Protein AF-A0A2P8WID3-F1 (afdb_monomer)

pLDDT: mean 80.71, std 9.78, range [32.44, 93.06]

Foldseek 3Di:
DPPPVVPQCPLLVLLLVLLVLLLVLLVLVLVLLVVLLVLLVVLLVLLVCLVVLLVLLVVLLVLLVLLLVLLVLCLLPVVCVVLSVVLSVVSVVQNVQSVLLNVLSVVSNVVSVVLSVLSVVLSVLSVVVSVLSVLLSVLSVLLSVLSVLLVVLLVPDDPPDPVSVVLSVLSSVLSVVCSVLSVVLSVLSVVLSVLSVVLSVLSVVSVVLSVVSVVLSVLSVVQVVLSVLQSVLSVLVSVQQQDKDKDFPDFPADWDQDPVRDTDGDGHTDIDIDGLNCLSPPDPPPDVVVNVVSVVVSCVSCVVSVVSHDSPRDSDRRDGSVSSVVSSVSNNVSSVVSSVSSVVSSVSSPVSSVSSSVSSVVSSVSSVVSSVVSVVVVVVVD

Structure (mmCIF, N/CA/C/O backbone):
data_AF-A0A2P8WID3-F1
#
_entry.id   AF-A0A2P8WID3-F1
#
loop_
_atom_site.group_PDB
_atom_site.id
_atom_site.type_symbol
_atom_site.label_atom_id
_atom_site.label_alt_id
_atom_site.label_comp_id
_atom_site.label_asym_id
_atom_site.label_entity_id
_atom_site.label_seq_id
_atom_site.pdbx_PDB_ins_code
_atom_site.Cartn_x
_atom_site.Cartn_y
_atom_site.Cartn_z
_atom_site.occupancy
_atom_site.B_iso_or_equiv
_atom_site.auth_seq_id
_atom_site.auth_comp_id
_atom_site.auth_asym_id
_atom_site.auth_atom_id
_atom_site.pdbx_PDB_model_num
ATOM 1 N N . MET A 1 1 ? -52.839 8.462 47.453 1.00 38.59 1 MET A N 1
ATOM 2 C CA . MET A 1 1 ? -51.473 7.906 47.374 1.00 38.59 1 MET A CA 1
ATOM 3 C C . MET A 1 1 ? -51.344 7.212 46.027 1.00 38.59 1 MET A C 1
ATOM 5 O O . MET A 1 1 ? -51.764 6.079 45.917 1.00 38.59 1 MET A O 1
ATOM 9 N N . VAL A 1 2 ? -50.909 7.925 44.986 1.00 33.69 2 VAL A N 1
ATOM 10 C CA . VAL A 1 2 ? -50.713 7.370 43.621 1.00 33.69 2 VAL A CA 1
ATOM 11 C C . VAL A 1 2 ? -49.339 7.799 43.062 1.00 33.69 2 VAL A C 1
ATOM 13 O O . VAL A 1 2 ? -48.952 7.452 41.960 1.00 33.69 2 VAL A O 1
ATOM 16 N N . PHE A 1 3 ? -48.552 8.544 43.849 1.00 32.44 3 PHE A N 1
ATOM 17 C CA . PHE A 1 3 ? -47.286 9.152 43.419 1.00 32.44 3 PHE A CA 1
ATOM 18 C C . PHE A 1 3 ? -46.033 8.333 43.777 1.00 32.44 3 PHE A C 1
ATOM 20 O O . PHE A 1 3 ? -44.927 8.764 43.469 1.00 32.44 3 PHE A O 1
ATOM 27 N N . THR A 1 4 ? -46.174 7.177 44.432 1.00 43.00 4 THR A N 1
ATOM 28 C CA . THR A 1 4 ? -45.036 6.354 44.884 1.00 43.00 4 THR A CA 1
ATOM 29 C C . THR A 1 4 ? -44.696 5.187 43.956 1.00 43.00 4 THR A C 1
ATOM 31 O O . THR A 1 4 ? -43.557 4.741 43.981 1.00 43.00 4 THR A O 1
ATOM 34 N N . GLU A 1 5 ? -45.613 4.730 43.097 1.00 41.94 5 GLU A N 1
ATOM 35 C CA . GLU A 1 5 ? -45.332 3.625 42.158 1.00 41.94 5 GLU A CA 1
ATOM 36 C C . GLU A 1 5 ? -44.470 4.062 40.965 1.00 41.94 5 GLU A C 1
ATOM 38 O O . GLU A 1 5 ? -43.623 3.302 40.512 1.00 41.94 5 GLU A O 1
ATOM 43 N N . ALA A 1 6 ? -44.572 5.320 40.522 1.00 41.88 6 ALA A N 1
ATOM 44 C CA . ALA A 1 6 ? -43.770 5.839 39.406 1.00 41.88 6 ALA A CA 1
ATOM 45 C C . ALA A 1 6 ? -42.265 5.995 39.721 1.00 41.88 6 ALA A C 1
ATOM 47 O O . ALA A 1 6 ? -41.480 6.275 38.820 1.00 41.88 6 ALA A O 1
ATOM 48 N N . LYS A 1 7 ? -41.855 5.826 40.988 1.00 53.06 7 LYS A N 1
ATOM 49 C CA . LYS A 1 7 ? -40.456 5.921 41.436 1.00 53.06 7 LYS A CA 1
ATOM 50 C C . LYS A 1 7 ? -39.749 4.570 41.570 1.00 53.06 7 LYS A C 1
ATOM 52 O O . LYS A 1 7 ? -38.570 4.553 41.914 1.00 53.06 7 LYS A O 1
ATOM 57 N N . SER A 1 8 ? -40.435 3.446 41.339 1.00 68.69 8 SER A N 1
ATOM 58 C CA . SER A 1 8 ? -39.771 2.144 41.396 1.00 68.69 8 SER A CA 1
ATOM 59 C C . SER A 1 8 ? -38.923 1.951 40.133 1.00 68.69 8 SER A C 1
ATOM 61 O O . SER A 1 8 ? -39.386 2.189 39.014 1.00 68.69 8 SER A O 1
ATOM 63 N N . MET A 1 9 ? -37.671 1.540 40.328 1.00 83.25 9 MET A N 1
ATOM 64 C CA . MET A 1 9 ? -36.714 1.177 39.276 1.00 83.25 9 MET A CA 1
ATOM 65 C C . MET A 1 9 ? -36.146 2.324 38.404 1.00 83.25 9 MET A C 1
ATOM 67 O O . MET A 1 9 ? -35.865 2.139 37.221 1.00 83.25 9 MET A O 1
ATOM 71 N N . GLU A 1 10 ? -35.987 3.536 38.954 1.00 89.75 10 GLU A N 1
ATOM 72 C CA . GLU A 1 10 ? -35.424 4.686 38.218 1.00 89.75 10 GLU A CA 1
ATOM 73 C C . GLU A 1 10 ? -33.976 4.451 37.751 1.00 89.75 10 GLU A C 1
ATOM 75 O O . GLU A 1 10 ? -33.660 4.722 36.591 1.00 89.75 10 GLU A O 1
ATOM 80 N N . LYS A 1 11 ? -33.094 3.921 38.611 1.00 91.94 11 LYS A N 1
ATOM 81 C CA . LYS A 1 11 ? -31.686 3.696 38.241 1.00 91.94 11 LYS A CA 1
ATOM 82 C C . LYS A 1 11 ? -31.534 2.536 37.270 1.00 91.94 11 LYS A C 1
ATOM 84 O O . LYS A 1 11 ? -30.612 2.558 36.461 1.00 91.94 11 LYS A O 1
ATOM 89 N N . THR A 1 12 ? -32.421 1.553 37.367 1.00 90.69 12 THR A N 1
ATOM 90 C CA . THR A 1 12 ? -32.493 0.400 36.467 1.00 90.69 12 THR A CA 1
ATOM 91 C C . THR A 1 12 ? -32.846 0.848 35.051 1.00 90.69 12 THR A C 1
ATOM 93 O O . THR A 1 12 ? -32.111 0.537 34.120 1.00 90.69 12 THR A O 1
ATOM 96 N N . ARG A 1 13 ? -33.884 1.684 34.885 1.00 90.31 13 ARG A N 1
ATOM 97 C CA . ARG A 1 13 ? -34.218 2.275 33.574 1.00 90.31 13 ARG A CA 1
ATOM 98 C C . ARG A 1 13 ? -33.080 3.136 33.027 1.00 90.31 13 ARG A C 1
ATOM 100 O O . ARG A 1 13 ? -32.691 2.972 31.881 1.00 90.31 13 ARG A O 1
ATOM 107 N N . ALA A 1 14 ? -32.492 3.990 33.868 1.00 91.00 14 ALA A N 1
ATOM 108 C CA . ALA A 1 14 ? -31.350 4.811 33.465 1.00 91.00 14 ALA A CA 1
ATOM 109 C C . ALA A 1 14 ? -30.131 3.974 33.031 1.00 91.00 14 ALA A C 1
ATOM 111 O O . ALA A 1 14 ? -29.372 4.406 32.161 1.00 91.00 14 ALA A O 1
ATOM 112 N N . LEU A 1 15 ? -29.940 2.792 33.630 1.00 92.12 15 LEU A N 1
ATOM 113 C CA . LEU A 1 15 ? -28.898 1.853 33.231 1.00 92.12 15 LEU A CA 1
ATOM 114 C C . LEU A 1 15 ? -29.208 1.226 31.869 1.00 92.12 15 LEU A C 1
ATOM 116 O O . LEU A 1 15 ? -28.317 1.212 31.028 1.00 92.12 15 LEU A O 1
ATOM 120 N N . MET A 1 16 ? -30.441 0.762 31.635 1.00 90.06 16 MET A N 1
ATOM 121 C CA . MET A 1 16 ? -30.856 0.224 30.330 1.00 90.06 16 MET A CA 1
ATOM 122 C C . MET A 1 16 ? -30.618 1.240 29.211 1.00 90.06 16 MET A C 1
ATOM 124 O O . MET A 1 16 ? -29.898 0.932 28.266 1.00 90.06 16 MET A O 1
ATOM 128 N N . ASP A 1 17 ? -31.099 2.477 29.384 1.00 90.88 17 ASP A N 1
ATOM 129 C CA . ASP A 1 17 ? -30.897 3.561 28.413 1.00 90.88 17 ASP A CA 1
ATOM 130 C C . ASP A 1 17 ? -29.398 3.820 28.149 1.00 90.88 17 ASP A C 1
ATOM 132 O O . ASP A 1 17 ? -28.981 4.087 27.022 1.00 90.88 17 ASP A O 1
ATOM 136 N N . SER A 1 18 ? -28.564 3.742 29.196 1.00 91.25 18 SER A N 1
ATOM 137 C CA . SER A 1 18 ? -27.113 3.944 29.071 1.00 91.25 18 SER A CA 1
ATOM 138 C C . SER A 1 18 ? -26.431 2.793 28.328 1.00 91.25 18 SER A C 1
ATOM 140 O O . SER A 1 18 ? -25.460 3.028 27.611 1.00 91.25 18 SER A O 1
ATOM 142 N N . ILE A 1 19 ? -26.911 1.557 28.495 1.00 90.56 19 ILE A N 1
ATOM 143 C CA . ILE A 1 19 ? -26.358 0.384 27.811 1.00 90.56 19 ILE A CA 1
ATOM 144 C C . ILE A 1 19 ? -26.765 0.379 26.343 1.00 90.56 19 ILE A C 1
ATOM 146 O O . ILE A 1 19 ? -25.899 0.150 25.510 1.00 90.56 19 ILE A O 1
ATOM 150 N N . GLU A 1 20 ? -28.016 0.707 26.017 1.00 89.69 20 GLU A N 1
ATOM 151 C CA . GLU A 1 20 ? -28.458 0.855 24.622 1.00 89.69 20 GLU A CA 1
ATOM 152 C C . GLU A 1 20 ? -27.635 1.924 23.882 1.00 89.69 20 GLU A C 1
ATOM 154 O O . GLU A 1 20 ? -27.235 1.742 22.730 1.00 89.69 20 GLU A O 1
ATOM 159 N N . LEU A 1 21 ? -27.321 3.041 24.554 1.00 90.50 21 LEU A N 1
ATOM 160 C CA . LEU A 1 21 ? -26.455 4.074 23.985 1.00 90.50 21 LEU A CA 1
ATOM 161 C C . LEU A 1 21 ? -25.024 3.559 23.750 1.00 90.50 21 LEU A C 1
ATOM 163 O O . LEU A 1 21 ? -24.469 3.774 22.670 1.00 90.50 21 LEU A O 1
ATOM 167 N N . ALA A 1 22 ? -24.449 2.860 24.733 1.00 89.25 22 ALA A N 1
ATOM 168 C CA . ALA A 1 22 ? -23.119 2.266 24.619 1.00 89.25 22 ALA A CA 1
ATOM 169 C C . ALA A 1 22 ? -23.069 1.167 23.541 1.00 89.25 22 ALA A C 1
ATOM 171 O O . ALA A 1 22 ? -22.088 1.070 22.808 1.00 89.25 22 ALA A O 1
ATOM 172 N N . GLU A 1 23 ? -24.116 0.360 23.384 1.00 90.25 23 GLU A N 1
ATOM 173 C CA . GLU A 1 23 ? -24.236 -0.650 22.326 1.00 90.25 23 GLU A CA 1
ATOM 174 C C . GLU A 1 23 ? -24.222 0.006 20.941 1.00 90.25 23 GLU A C 1
ATOM 176 O O . GLU A 1 23 ? -23.417 -0.362 20.085 1.00 90.25 23 GLU A O 1
ATOM 181 N N . ASN A 1 24 ? -25.020 1.061 20.746 1.00 90.00 24 ASN A N 1
ATOM 182 C CA . ASN A 1 24 ? -25.029 1.827 19.501 1.00 90.00 24 ASN A CA 1
ATOM 183 C C . ASN A 1 24 ? -23.651 2.436 19.181 1.00 90.00 24 ASN A C 1
ATOM 185 O O . ASN A 1 24 ? -23.203 2.393 18.034 1.00 90.00 24 ASN A O 1
ATOM 189 N N . HIS A 1 25 ? -22.944 2.983 20.176 1.00 91.00 25 HIS A N 1
ATOM 190 C CA . HIS A 1 25 ? -21.573 3.445 19.961 1.00 91.00 25 HIS A CA 1
ATOM 191 C C . HIS A 1 25 ? -20.609 2.289 19.670 1.00 91.00 25 HIS A C 1
ATOM 193 O O . HIS A 1 25 ? -19.732 2.449 18.828 1.00 91.00 25 HIS A O 1
ATOM 199 N N . THR A 1 26 ? -20.779 1.124 20.299 1.00 89.31 26 THR A N 1
ATOM 200 C CA . THR A 1 26 ? -19.961 -0.072 20.036 1.00 89.31 26 THR A CA 1
ATOM 201 C C . THR A 1 26 ? -20.096 -0.523 18.584 1.00 89.31 26 THR A C 1
ATOM 203 O O . THR A 1 26 ? -19.080 -0.682 17.914 1.00 89.31 26 THR A O 1
ATOM 206 N N . ALA A 1 27 ? -21.327 -0.631 18.075 1.00 88.19 27 ALA A N 1
ATOM 207 C CA . ALA A 1 27 ? -21.597 -0.991 16.682 1.00 88.19 27 ALA A CA 1
ATOM 208 C C . ALA A 1 27 ? -21.009 0.035 15.694 1.00 88.19 27 ALA A C 1
ATOM 210 O O . ALA A 1 27 ? -20.372 -0.324 14.710 1.00 88.19 27 ALA A O 1
ATOM 211 N N . GLN A 1 28 ? -21.131 1.336 15.986 1.00 90.81 28 GLN A N 1
ATOM 212 C CA . GLN A 1 28 ? -20.501 2.375 15.159 1.00 90.81 28 GLN A CA 1
ATOM 213 C C . GLN A 1 28 ? -18.969 2.303 15.172 1.00 90.81 28 GLN A C 1
ATOM 215 O O . GLN A 1 28 ? -18.325 2.684 14.192 1.00 90.81 28 GLN A O 1
ATOM 220 N N . ILE A 1 29 ? -18.371 1.886 16.292 1.00 89.69 29 ILE A N 1
ATOM 221 C CA . ILE A 1 29 ? -16.925 1.682 16.381 1.00 89.69 29 ILE A CA 1
ATOM 222 C C . ILE A 1 29 ? -16.523 0.472 15.542 1.00 89.69 29 ILE A C 1
ATOM 224 O O . ILE A 1 29 ? -15.553 0.587 14.802 1.00 89.69 29 ILE A O 1
ATOM 228 N N . GLU A 1 30 ? -17.256 -0.638 15.626 1.00 88.38 30 GLU A N 1
ATOM 229 C CA . GLU A 1 30 ? -17.034 -1.849 14.821 1.00 88.38 30 GLU A CA 1
ATOM 230 C C . GLU A 1 30 ? -17.019 -1.519 13.321 1.00 88.38 30 GLU A C 1
ATOM 232 O O . GLU A 1 30 ? -15.992 -1.712 12.670 1.00 88.38 30 GLU A O 1
ATOM 237 N N . ASP A 1 31 ? -18.070 -0.861 12.813 1.00 88.88 31 ASP A N 1
ATOM 238 C CA . ASP A 1 31 ? -18.166 -0.427 11.409 1.00 88.88 31 ASP A CA 1
ATOM 239 C C . ASP A 1 31 ? -16.946 0.403 10.959 1.00 88.88 31 ASP A C 1
ATOM 241 O O . ASP A 1 31 ? -16.447 0.293 9.833 1.00 88.88 31 ASP A O 1
ATOM 245 N N . ARG A 1 32 ? -16.458 1.289 11.835 1.00 88.38 32 ARG A N 1
ATOM 246 C CA . ARG A 1 32 ? -15.311 2.164 11.545 1.00 88.38 32 ARG A CA 1
ATOM 247 C C . ARG A 1 32 ? -13.978 1.442 11.642 1.00 88.38 32 ARG A C 1
ATOM 249 O O . ARG A 1 32 ? -13.068 1.748 10.875 1.00 88.38 32 ARG A O 1
ATOM 256 N N . VAL A 1 33 ? -13.843 0.506 12.572 1.00 87.38 33 VAL A N 1
ATOM 257 C CA . VAL A 1 33 ? -12.653 -0.332 12.709 1.00 87.38 33 VAL A CA 1
ATOM 258 C C . VAL A 1 33 ? -12.516 -1.234 11.481 1.00 87.38 33 VAL A C 1
ATOM 260 O O . VAL A 1 33 ? -11.433 -1.261 10.899 1.00 87.38 33 VAL A O 1
ATOM 263 N N . GLU A 1 34 ? -13.605 -1.848 11.006 1.00 87.25 34 GLU A N 1
ATOM 264 C CA . GLU A 1 34 ? -13.627 -2.618 9.752 1.00 87.25 34 GLU A CA 1
ATOM 265 C C . GLU A 1 34 ? -13.279 -1.732 8.541 1.00 87.25 34 GLU A C 1
ATOM 267 O O . GLU A 1 34 ? -12.493 -2.111 7.667 1.00 87.25 34 GLU A O 1
ATOM 272 N N . TYR A 1 35 ? -13.811 -0.505 8.501 1.00 88.38 35 TYR A N 1
ATOM 273 C CA . TYR A 1 35 ? -13.452 0.468 7.471 1.00 88.38 35 TYR A CA 1
ATOM 274 C C . TYR A 1 35 ? -11.947 0.773 7.465 1.00 88.38 35 TYR A C 1
ATOM 276 O O . TYR A 1 35 ? -11.320 0.741 6.405 1.00 88.38 35 TYR A O 1
ATOM 284 N N . VAL A 1 36 ? -11.363 1.061 8.633 1.00 85.38 36 VAL A N 1
ATOM 285 C CA . VAL A 1 36 ? -9.927 1.339 8.772 1.00 85.38 36 VAL A CA 1
ATOM 286 C C . VAL A 1 36 ? -9.088 0.133 8.362 1.00 85.38 36 VAL A C 1
ATOM 288 O O . VAL A 1 36 ? -8.094 0.325 7.665 1.00 85.38 36 VAL A O 1
ATOM 291 N N . ASP A 1 37 ? -9.485 -1.083 8.742 1.00 86.56 37 ASP A N 1
ATOM 292 C CA . ASP A 1 37 ? -8.788 -2.313 8.353 1.00 86.56 37 ASP A CA 1
ATOM 293 C C . ASP A 1 37 ? -8.678 -2.433 6.829 1.00 86.56 37 ASP A C 1
ATOM 295 O O . ASP A 1 37 ? -7.582 -2.534 6.273 1.00 86.56 37 ASP A O 1
ATOM 299 N N . ARG A 1 38 ? -9.806 -2.277 6.125 1.00 88.81 38 ARG A N 1
ATOM 300 C CA . ARG A 1 38 ? -9.838 -2.323 4.658 1.00 88.81 38 ARG A CA 1
ATOM 301 C C . ARG A 1 38 ? -8.941 -1.261 4.017 1.00 88.81 38 ARG A C 1
ATOM 303 O O . ARG A 1 38 ? -8.220 -1.561 3.066 1.00 88.81 38 ARG A O 1
ATOM 310 N N . GLU A 1 39 ? -8.974 -0.027 4.515 1.00 86.12 39 GLU A N 1
ATOM 311 C CA . GLU A 1 39 ? -8.154 1.066 3.971 1.00 86.12 39 GLU A CA 1
ATOM 312 C C . GLU A 1 39 ? -6.655 0.842 4.232 1.00 86.12 39 GLU A C 1
ATOM 314 O O . GLU A 1 39 ? -5.817 1.161 3.385 1.00 86.12 39 GLU A O 1
ATOM 319 N N . LEU A 1 40 ? -6.295 0.256 5.378 1.00 84.88 40 LEU A N 1
ATOM 320 C CA . LEU A 1 40 ? -4.922 -0.151 5.677 1.00 84.88 40 LEU A CA 1
ATOM 321 C C . LEU A 1 40 ? -4.448 -1.253 4.722 1.00 84.88 40 LEU A C 1
ATOM 323 O O . LEU A 1 40 ? -3.345 -1.152 4.171 1.00 84.88 40 LEU A O 1
ATOM 327 N N . GLU A 1 41 ? -5.290 -2.253 4.450 1.00 87.50 41 GLU A N 1
ATOM 328 C CA . GLU A 1 41 ? -4.973 -3.307 3.487 1.00 87.50 41 GLU A CA 1
ATOM 329 C C . GLU A 1 41 ? -4.766 -2.765 2.066 1.00 87.50 41 GLU A C 1
ATOM 331 O O . GLU A 1 41 ? -3.890 -3.245 1.332 1.00 87.50 41 GLU A O 1
ATOM 336 N N . GLU A 1 42 ? -5.590 -1.802 1.648 1.00 87.12 42 GLU A N 1
ATOM 337 C CA . GLU A 1 42 ? -5.476 -1.121 0.356 1.00 87.12 42 GLU A CA 1
ATOM 338 C C . GLU A 1 42 ? -4.186 -0.299 0.287 1.00 87.12 42 GLU A C 1
ATOM 340 O O . GLU A 1 42 ? -3.363 -0.535 -0.603 1.00 87.12 42 GLU A O 1
ATOM 345 N N . ALA A 1 43 ? -3.910 0.535 1.295 1.00 83.88 43 ALA A N 1
ATOM 346 C CA . ALA A 1 43 ? -2.665 1.294 1.391 1.00 83.88 43 ALA A CA 1
ATOM 347 C C . ALA A 1 43 ? -1.428 0.377 1.354 1.00 83.88 43 ALA A C 1
ATOM 349 O O . ALA A 1 43 ? -0.443 0.670 0.671 1.00 83.88 43 ALA A O 1
ATOM 350 N N . ARG A 1 44 ? -1.467 -0.778 2.032 1.00 86.81 44 ARG A N 1
ATOM 351 C CA . ARG A 1 44 ? -0.395 -1.788 2.006 1.00 86.81 44 ARG A CA 1
ATOM 352 C C . ARG A 1 44 ? -0.189 -2.373 0.606 1.00 86.81 44 ARG A C 1
ATOM 354 O O . ARG A 1 44 ? 0.961 -2.553 0.185 1.00 86.81 44 ARG A O 1
ATOM 361 N N . ARG A 1 45 ? -1.275 -2.679 -0.113 1.00 86.56 45 ARG A N 1
ATOM 362 C CA . ARG A 1 45 ? -1.234 -3.162 -1.505 1.00 86.56 45 ARG A CA 1
ATOM 363 C C . ARG A 1 45 ? -0.661 -2.105 -2.442 1.00 86.56 45 ARG A C 1
ATOM 365 O O . ARG A 1 45 ? 0.189 -2.426 -3.273 1.00 86.56 45 ARG A O 1
ATOM 372 N N . ASP A 1 46 ? -1.051 -0.852 -2.273 1.00 84.31 46 ASP A N 1
ATOM 373 C CA . ASP A 1 46 ? -0.580 0.247 -3.109 1.00 84.31 46 ASP A CA 1
ATOM 374 C C . ASP A 1 46 ? 0.878 0.610 -2.841 1.00 84.31 46 ASP A C 1
ATOM 376 O O . ASP A 1 46 ? 1.657 0.780 -3.782 1.00 84.31 46 ASP A O 1
ATOM 380 N N . LEU A 1 47 ? 1.310 0.574 -1.580 1.00 84.31 47 LEU A N 1
ATOM 381 C CA . LEU A 1 47 ? 2.723 0.678 -1.214 1.00 84.31 47 LEU A CA 1
ATOM 382 C C . LEU A 1 47 ? 3.571 -0.441 -1.829 1.00 84.31 47 LEU A C 1
ATOM 384 O O . LEU A 1 47 ? 4.758 -0.237 -2.065 1.00 84.31 47 LEU A O 1
ATOM 388 N N . ALA A 1 48 ? 3.006 -1.618 -2.118 1.00 87.06 48 ALA A N 1
ATOM 389 C CA . ALA A 1 48 ? 3.749 -2.689 -2.779 1.00 87.06 48 ALA A CA 1
ATOM 390 C C . ALA A 1 48 ? 4.057 -2.385 -4.257 1.00 87.06 48 ALA A C 1
ATOM 392 O O . ALA A 1 48 ? 5.023 -2.930 -4.795 1.00 87.06 48 ALA A O 1
ATOM 393 N N . LYS A 1 49 ? 3.292 -1.494 -4.904 1.00 83.94 49 LYS A N 1
ATOM 394 C CA . LYS A 1 49 ? 3.537 -1.072 -6.293 1.00 83.94 49 LYS A CA 1
ATOM 395 C C . LYS A 1 49 ? 4.785 -0.198 -6.428 1.00 83.94 49 LYS A C 1
ATOM 397 O O . LYS A 1 49 ? 5.353 -0.136 -7.515 1.00 83.94 49 LYS A O 1
ATOM 402 N N . THR A 1 50 ? 5.283 0.421 -5.352 1.00 84.38 50 THR A N 1
ATOM 403 C CA . THR A 1 50 ? 6.537 1.202 -5.400 1.00 84.38 50 THR A CA 1
ATOM 404 C C . THR A 1 50 ? 7.737 0.341 -5.802 1.00 84.38 50 THR A C 1
ATOM 406 O O . THR A 1 50 ? 8.617 0.810 -6.528 1.00 84.38 50 THR A O 1
ATOM 409 N N . LYS A 1 51 ? 7.716 -0.954 -5.459 1.00 87.25 51 LYS A N 1
ATOM 410 C CA . LYS A 1 51 ? 8.656 -1.953 -5.977 1.00 87.25 51 LYS A CA 1
ATOM 411 C C . LYS A 1 51 ? 8.605 -2.073 -7.501 1.00 87.25 51 LYS A C 1
ATOM 413 O O . LYS A 1 51 ? 9.654 -2.086 -8.138 1.00 87.25 51 LYS A O 1
ATOM 418 N N . GLU A 1 52 ? 7.408 -2.165 -8.078 1.00 86.38 52 GLU A N 1
ATOM 419 C CA . GLU A 1 52 ? 7.226 -2.287 -9.528 1.00 86.38 52 GLU A CA 1
ATOM 420 C C . GLU A 1 52 ? 7.739 -1.031 -10.247 1.00 86.38 52 GLU A C 1
ATOM 422 O O . GLU A 1 52 ? 8.460 -1.140 -11.238 1.00 86.38 52 GLU A O 1
ATOM 427 N N . VAL A 1 53 ? 7.459 0.156 -9.696 1.00 84.31 53 VAL A N 1
ATOM 428 C CA . VAL A 1 53 ? 7.969 1.435 -10.218 1.00 84.31 53 VAL A CA 1
ATOM 429 C C . VAL A 1 53 ? 9.491 1.477 -10.209 1.00 84.31 53 VAL A C 1
ATOM 431 O O . VAL A 1 53 ? 10.107 1.816 -11.222 1.00 84.31 53 VAL A O 1
ATOM 434 N N . TYR A 1 54 ? 10.104 1.094 -9.088 1.00 87.12 54 TYR A N 1
ATOM 435 C CA . TYR A 1 54 ? 11.555 0.980 -8.976 1.00 87.12 54 TYR A CA 1
ATOM 436 C C . TYR A 1 54 ? 12.129 0.025 -10.033 1.00 87.12 54 TYR A C 1
ATOM 438 O O . TYR A 1 54 ? 13.033 0.405 -10.777 1.00 87.12 54 TYR A O 1
ATOM 446 N N . GLU A 1 55 ? 11.587 -1.190 -10.145 1.00 88.62 55 GLU A N 1
ATOM 447 C CA . GLU A 1 55 ? 12.055 -2.186 -11.112 1.00 88.62 55 GLU A CA 1
ATOM 448 C C . GLU A 1 55 ? 11.878 -1.700 -12.559 1.00 88.62 55 GLU A C 1
ATOM 450 O O . GLU A 1 55 ? 12.734 -1.938 -13.413 1.00 88.62 55 GLU A O 1
ATOM 455 N N . ASN A 1 56 ? 10.796 -0.984 -12.863 1.00 86.62 56 ASN A N 1
ATOM 456 C CA . ASN A 1 56 ? 10.562 -0.419 -14.189 1.00 86.62 56 ASN A CA 1
ATOM 457 C C . ASN A 1 56 ? 11.551 0.702 -14.533 1.00 86.62 56 ASN A C 1
ATOM 459 O O . ASN A 1 56 ? 12.037 0.743 -15.667 1.00 86.62 56 ASN A O 1
ATOM 463 N N . LEU A 1 57 ? 11.878 1.570 -13.574 1.00 86.31 57 LEU A N 1
ATOM 464 C CA . LEU A 1 57 ? 12.872 2.635 -13.733 1.00 86.31 57 LEU A CA 1
ATOM 465 C C . LEU A 1 57 ? 14.293 2.082 -13.893 1.00 86.31 57 LEU A C 1
ATOM 467 O O . LEU A 1 57 ? 15.018 2.511 -14.791 1.00 86.31 57 LEU A O 1
ATOM 471 N N . ASP A 1 58 ? 14.665 1.075 -13.104 1.00 88.94 58 ASP A N 1
ATOM 472 C CA . ASP A 1 58 ? 15.968 0.401 -13.192 1.00 88.94 58 ASP A CA 1
ATOM 473 C C . ASP A 1 58 ? 16.150 -0.300 -14.553 1.00 88.94 58 ASP A C 1
ATOM 475 O O . ASP A 1 58 ? 17.163 -0.136 -15.246 1.00 88.94 58 ASP A O 1
ATOM 479 N N . ASN A 1 59 ? 15.099 -0.987 -15.015 1.00 87.06 59 ASN A N 1
ATOM 480 C CA . ASN A 1 59 ? 15.056 -1.573 -16.352 1.00 87.06 59 ASN A CA 1
ATOM 481 C C . ASN A 1 59 ? 15.159 -0.509 -17.457 1.00 87.06 59 ASN A C 1
ATOM 483 O O . ASN A 1 59 ? 15.817 -0.738 -18.475 1.00 87.06 59 ASN A O 1
ATOM 487 N N . LEU A 1 60 ? 14.511 0.648 -17.285 1.00 85.75 60 LEU A N 1
ATOM 488 C CA . LEU A 1 60 ? 14.579 1.750 -18.242 1.00 85.75 60 LEU A CA 1
ATOM 489 C C . LEU A 1 60 ? 15.982 2.372 -18.296 1.00 85.75 60 LEU A C 1
ATOM 491 O O . LEU A 1 60 ? 16.504 2.577 -19.393 1.00 85.75 60 LEU A O 1
ATOM 495 N N . SER A 1 61 ? 16.612 2.622 -17.146 1.00 87.31 61 SER A N 1
ATOM 496 C CA . SER A 1 61 ? 18.001 3.097 -17.062 1.00 87.31 61 SER A CA 1
ATOM 497 C C . SER A 1 61 ? 18.949 2.149 -17.806 1.00 87.31 61 SER A C 1
ATOM 499 O O . SER A 1 61 ? 19.686 2.568 -18.705 1.00 87.31 61 SER A O 1
ATOM 501 N N . THR A 1 62 ? 18.827 0.843 -17.545 1.00 88.62 62 THR A N 1
ATOM 502 C CA . THR A 1 62 ? 19.603 -0.200 -18.231 1.00 88.62 62 THR A CA 1
ATOM 503 C C . THR A 1 62 ? 19.367 -0.180 -19.747 1.00 88.62 62 THR A C 1
ATOM 505 O O . THR A 1 62 ? 20.310 -0.251 -20.539 1.00 88.62 62 THR A O 1
ATOM 508 N N . ALA A 1 63 ? 18.112 -0.044 -20.185 1.00 85.38 63 ALA A N 1
ATOM 509 C CA . ALA A 1 63 ? 17.764 0.024 -21.601 1.00 85.38 63 ALA A CA 1
ATOM 510 C C . ALA A 1 63 ? 18.374 1.257 -22.295 1.00 85.38 63 ALA A C 1
ATOM 512 O O . ALA A 1 63 ? 18.895 1.141 -23.408 1.00 85.38 63 ALA A O 1
ATOM 513 N N . LEU A 1 64 ? 18.359 2.422 -21.640 1.00 86.31 64 LEU A N 1
ATOM 514 C CA . LEU A 1 64 ? 18.978 3.652 -22.143 1.00 86.31 64 LEU A CA 1
ATOM 515 C C . LEU A 1 64 ? 20.501 3.517 -22.252 1.00 86.31 64 LEU A C 1
ATOM 517 O O . LEU A 1 64 ? 21.086 3.933 -23.255 1.00 86.31 64 LEU A O 1
ATOM 521 N N . GLU A 1 65 ? 21.151 2.884 -21.274 1.00 89.69 65 GLU A N 1
ATOM 522 C CA . GLU A 1 65 ? 22.587 2.598 -21.326 1.00 89.69 65 GLU A CA 1
ATOM 523 C C . GLU A 1 65 ? 22.950 1.682 -22.502 1.00 89.69 65 GLU A C 1
ATOM 525 O O . GLU A 1 65 ? 23.859 1.992 -23.286 1.00 89.69 65 GLU A O 1
ATOM 530 N N . ILE A 1 66 ? 22.204 0.586 -22.671 1.00 87.50 66 ILE A N 1
ATOM 531 C CA . ILE A 1 66 ? 22.376 -0.327 -23.803 1.00 87.50 66 ILE A CA 1
ATOM 532 C C . ILE A 1 66 ? 22.181 0.438 -25.115 1.00 87.50 66 ILE A C 1
ATOM 534 O O . ILE A 1 66 ? 23.042 0.373 -25.996 1.00 87.50 66 ILE A O 1
ATOM 538 N 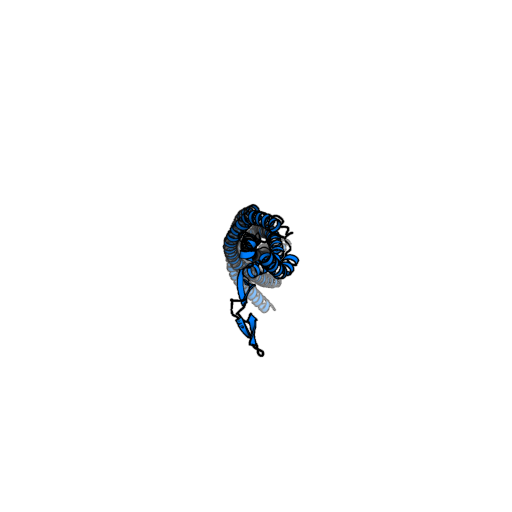N . ALA A 1 67 ? 21.096 1.206 -25.246 1.00 85.19 67 ALA A N 1
ATOM 539 C CA . ALA A 1 67 ? 20.800 1.979 -26.446 1.00 85.19 67 ALA A CA 1
ATOM 540 C C . ALA A 1 67 ? 21.914 2.983 -26.782 1.00 85.19 67 ALA A C 1
ATOM 542 O O . ALA A 1 67 ? 22.366 3.017 -27.927 1.00 85.19 67 ALA A O 1
ATOM 543 N N . SER A 1 68 ? 22.418 3.743 -25.803 1.00 87.62 68 SER A N 1
ATOM 544 C CA . SER A 1 68 ? 23.523 4.694 -26.004 1.00 87.62 68 SER A CA 1
ATOM 545 C C . SER A 1 68 ? 24.803 3.994 -26.488 1.00 87.62 68 SER A C 1
ATOM 547 O O . SER A 1 68 ? 25.439 4.435 -27.454 1.00 87.62 68 SER A O 1
ATOM 549 N N . SER A 1 69 ? 25.144 2.846 -25.890 1.00 87.75 69 SER A N 1
ATOM 550 C CA . SER A 1 69 ? 26.298 2.021 -26.283 1.00 87.75 69 SER A CA 1
ATOM 551 C C . SER A 1 69 ? 26.163 1.445 -27.700 1.00 87.75 69 SER A C 1
ATOM 553 O O . SER A 1 69 ? 27.114 1.441 -28.495 1.00 87.75 69 SER A O 1
ATOM 555 N N . LEU A 1 70 ? 24.966 0.974 -28.059 1.00 85.25 70 LEU A N 1
ATOM 556 C CA . LEU A 1 70 ? 24.687 0.470 -29.399 1.00 85.25 70 LEU A CA 1
ATOM 557 C C . LEU A 1 70 ? 24.708 1.596 -30.440 1.00 85.25 70 LEU A C 1
ATOM 559 O O . LEU A 1 70 ? 25.324 1.425 -31.492 1.00 85.25 70 LEU A O 1
ATOM 563 N N . LEU A 1 71 ? 24.119 2.757 -30.135 1.00 83.00 71 LEU A N 1
ATOM 564 C CA . LEU A 1 71 ? 24.133 3.928 -31.012 1.00 83.00 71 LEU A CA 1
ATOM 565 C C . LEU A 1 71 ? 25.559 4.387 -31.310 1.00 83.00 71 LEU A C 1
ATOM 567 O O . LEU A 1 71 ? 25.890 4.606 -32.474 1.00 83.00 71 LEU A O 1
ATOM 571 N N . ALA A 1 72 ? 26.433 4.421 -30.298 1.00 85.75 72 ALA A N 1
ATOM 572 C CA . ALA A 1 72 ? 27.853 4.724 -30.473 1.00 85.75 72 ALA A CA 1
ATOM 573 C C . ALA A 1 72 ? 28.541 3.779 -31.475 1.00 85.75 72 ALA A C 1
ATOM 575 O O . ALA A 1 72 ? 29.403 4.212 -32.237 1.00 85.75 72 ALA A O 1
ATOM 576 N N . SER A 1 73 ? 28.132 2.507 -31.512 1.00 80.56 73 SER A N 1
ATOM 577 C CA . SER A 1 73 ? 28.691 1.504 -32.425 1.00 80.56 73 SER A CA 1
ATOM 578 C C . SER A 1 73 ? 28.218 1.679 -33.871 1.00 80.56 73 SER A C 1
ATOM 580 O O . SER A 1 73 ? 28.937 1.293 -34.790 1.00 80.56 73 SER A O 1
ATOM 582 N N . VAL A 1 74 ? 27.018 2.228 -34.087 1.00 79.56 74 VAL A N 1
ATOM 583 C CA . VAL A 1 74 ? 26.406 2.361 -35.422 1.00 79.56 74 VAL A CA 1
ATOM 584 C C . VAL A 1 74 ? 26.589 3.745 -36.048 1.00 79.56 74 VAL A C 1
ATOM 586 O O . VAL A 1 74 ? 26.273 3.912 -37.224 1.00 79.56 74 VAL A O 1
ATOM 589 N N . THR A 1 75 ? 27.164 4.714 -35.324 1.00 82.06 75 THR A N 1
ATOM 590 C CA . THR A 1 75 ? 27.526 6.041 -35.869 1.00 82.06 75 THR A CA 1
ATOM 591 C C . THR A 1 75 ? 28.461 5.961 -37.078 1.00 82.06 75 THR A C 1
ATOM 593 O O . THR A 1 75 ? 28.453 6.847 -37.928 1.00 82.06 75 THR A O 1
ATOM 596 N N . VAL A 1 76 ? 29.222 4.870 -37.192 1.00 78.31 76 VAL A N 1
ATOM 597 C CA . VAL A 1 76 ? 30.124 4.588 -38.317 1.00 78.31 76 VAL A CA 1
ATOM 598 C C . VAL A 1 76 ? 29.393 4.315 -39.636 1.00 78.31 76 VAL A C 1
ATOM 600 O O . VAL A 1 76 ? 30.031 4.293 -40.682 1.00 78.31 76 VAL A O 1
ATOM 603 N N . VAL A 1 77 ? 28.077 4.070 -39.611 1.00 78.88 77 VAL A N 1
ATOM 604 C CA . VAL A 1 77 ? 27.274 3.791 -40.810 1.00 78.88 77 VAL A CA 1
ATOM 605 C C . VAL A 1 77 ? 26.854 5.119 -41.458 1.00 78.88 77 VAL A C 1
ATOM 607 O O . VAL A 1 77 ? 26.007 5.813 -40.895 1.00 78.88 77 VAL A O 1
ATOM 610 N N . PRO A 1 78 ? 27.355 5.482 -42.656 1.00 77.25 78 PRO A N 1
ATOM 611 C CA . PRO A 1 78 ? 27.172 6.828 -43.212 1.00 77.25 78 PRO A CA 1
ATOM 612 C C . PRO A 1 78 ? 25.710 7.255 -43.395 1.00 77.25 78 PRO A C 1
ATOM 614 O O . PRO A 1 78 ? 25.374 8.414 -43.181 1.00 77.25 78 PRO A O 1
ATOM 617 N N . SER A 1 79 ? 24.826 6.319 -43.753 1.00 76.44 79 SER A N 1
ATOM 618 C CA . SER A 1 79 ? 23.407 6.594 -44.017 1.00 76.44 79 SER A CA 1
ATOM 619 C C . SER A 1 79 ? 22.591 6.953 -42.774 1.00 76.44 79 SER A C 1
ATOM 621 O O . SER A 1 79 ? 21.528 7.550 -42.912 1.00 76.44 79 SER A O 1
ATOM 623 N N . ILE A 1 80 ? 23.068 6.601 -41.576 1.00 72.12 80 ILE A N 1
ATOM 624 C CA . ILE A 1 80 ? 22.366 6.864 -40.311 1.00 72.12 80 ILE A CA 1
ATOM 625 C C . ILE A 1 80 ? 23.243 7.533 -39.254 1.00 72.12 80 ILE A C 1
ATOM 627 O O . ILE A 1 80 ? 22.732 7.886 -38.198 1.00 72.12 80 ILE A O 1
ATOM 631 N N . GLY A 1 81 ? 24.538 7.735 -39.507 1.00 76.81 81 GLY A N 1
ATOM 632 C CA . GLY A 1 81 ? 25.497 8.152 -38.485 1.00 76.81 81 GLY A CA 1
ATOM 633 C C . GLY A 1 81 ? 25.137 9.469 -37.799 1.00 76.81 81 GLY A C 1
ATOM 634 O O . GLY A 1 81 ? 25.238 9.575 -36.576 1.00 76.81 81 GLY A O 1
ATOM 635 N N . VAL A 1 82 ? 24.633 10.444 -38.566 1.00 76.06 82 VAL A N 1
ATOM 636 C CA . VAL A 1 82 ? 24.169 11.739 -38.036 1.00 76.06 82 VAL A CA 1
ATOM 637 C C . VAL A 1 82 ? 22.934 11.559 -37.151 1.00 76.06 82 VAL A C 1
ATOM 639 O O . VAL A 1 82 ? 22.925 12.029 -36.016 1.00 76.06 82 VAL A O 1
ATOM 642 N N . ALA A 1 83 ? 21.921 10.833 -37.633 1.00 73.06 83 ALA A N 1
ATOM 643 C CA . ALA A 1 83 ? 20.692 10.579 -36.881 1.00 73.06 83 ALA A CA 1
ATOM 644 C C . ALA A 1 83 ? 20.956 9.743 -35.614 1.00 73.06 83 ALA A C 1
ATOM 646 O O . ALA A 1 83 ? 20.429 10.052 -34.550 1.00 73.06 83 ALA A O 1
ATOM 647 N N . ALA A 1 84 ? 21.830 8.737 -35.699 1.00 77.62 84 ALA A N 1
ATOM 648 C CA . ALA A 1 84 ? 22.248 7.921 -34.564 1.00 77.62 84 ALA A CA 1
ATOM 649 C C . ALA A 1 84 ? 23.015 8.742 -33.515 1.00 77.62 84 ALA A C 1
ATOM 651 O O . ALA A 1 84 ? 22.799 8.559 -32.320 1.00 77.62 84 ALA A O 1
ATOM 652 N N . SER A 1 85 ? 23.871 9.674 -33.946 1.00 78.88 85 SER A N 1
ATOM 653 C CA . SER A 1 85 ? 24.587 10.578 -33.035 1.00 78.88 85 SER A CA 1
ATOM 654 C C . SER A 1 85 ? 23.637 11.559 -32.343 1.00 78.88 85 SER A C 1
ATOM 656 O O . SER A 1 85 ? 23.764 11.787 -31.141 1.00 78.88 85 SER A O 1
ATOM 658 N N . ALA A 1 86 ? 22.664 12.109 -33.079 1.00 76.50 86 ALA A N 1
ATOM 659 C CA . ALA A 1 86 ? 21.639 12.986 -32.518 1.00 76.50 86 ALA A CA 1
ATOM 660 C C . ALA A 1 86 ? 20.782 12.248 -31.479 1.00 76.50 86 ALA A C 1
ATOM 662 O O . ALA A 1 86 ? 20.643 12.727 -30.357 1.00 76.50 86 ALA A O 1
ATOM 663 N N . LEU A 1 87 ? 20.298 11.046 -31.809 1.00 77.94 87 LEU A N 1
ATOM 664 C CA . LEU A 1 87 ? 19.513 10.239 -30.878 1.00 77.94 87 LEU A CA 1
ATOM 665 C C . LEU A 1 87 ? 20.329 9.802 -29.659 1.00 77.94 87 LEU A C 1
ATOM 667 O O . LEU A 1 87 ? 19.811 9.837 -28.548 1.00 77.94 87 LEU A O 1
ATOM 671 N N . LYS A 1 88 ? 21.611 9.449 -29.833 1.00 85.44 88 LYS A N 1
ATOM 672 C CA . LYS A 1 88 ? 22.498 9.130 -28.705 1.00 85.44 88 LYS A CA 1
ATOM 673 C C . LYS A 1 88 ? 22.557 10.297 -27.725 1.00 85.44 88 LYS A C 1
ATOM 675 O O . LYS A 1 88 ? 22.417 10.081 -26.529 1.00 85.44 88 LYS A O 1
ATOM 680 N N . LYS A 1 89 ? 22.725 11.524 -28.230 1.00 81.69 89 LYS A N 1
ATOM 681 C CA . LYS A 1 89 ? 22.732 12.728 -27.392 1.00 81.69 89 LYS A CA 1
ATOM 682 C C . LYS A 1 89 ? 21.409 12.891 -26.641 1.00 81.69 89 LYS A C 1
ATOM 684 O O . LYS A 1 89 ? 21.444 13.198 -25.457 1.00 81.69 89 LYS A O 1
ATOM 689 N N . THR A 1 90 ? 20.269 12.663 -27.294 1.00 80.06 90 THR A N 1
ATOM 690 C CA . THR A 1 90 ? 18.956 12.689 -26.629 1.00 80.06 90 THR A CA 1
ATOM 691 C C . THR A 1 90 ? 18.869 11.635 -25.522 1.00 80.06 90 THR A C 1
ATOM 693 O O . THR A 1 90 ? 18.525 11.976 -24.398 1.00 80.06 90 THR A O 1
ATOM 696 N N . ILE A 1 91 ? 19.265 10.387 -25.795 1.00 82.50 91 ILE A N 1
ATOM 697 C CA . ILE A 1 91 ? 19.283 9.297 -24.805 1.00 82.50 91 ILE A CA 1
ATOM 698 C C . ILE A 1 91 ? 20.201 9.622 -23.623 1.00 82.50 91 ILE A C 1
ATOM 700 O O . ILE A 1 91 ? 19.807 9.424 -22.477 1.00 82.50 91 ILE A O 1
ATOM 704 N N . ASP A 1 92 ? 21.399 10.152 -23.879 1.00 83.75 92 ASP A N 1
ATOM 705 C CA . ASP A 1 92 ? 22.338 10.547 -22.824 1.00 83.75 92 ASP A CA 1
ATOM 706 C C . ASP A 1 92 ? 21.758 11.673 -21.947 1.00 83.75 92 ASP A C 1
ATOM 708 O O . ASP A 1 92 ? 21.941 11.658 -20.730 1.00 83.75 92 ASP A O 1
ATOM 712 N N . LEU A 1 93 ? 21.026 12.624 -22.542 1.00 81.94 93 LEU A N 1
ATOM 713 C CA . LEU A 1 93 ? 20.336 13.691 -21.808 1.00 81.94 93 LEU A CA 1
ATOM 714 C C . LEU A 1 93 ? 19.153 13.165 -20.980 1.00 81.94 93 LEU A C 1
ATOM 716 O O . LEU A 1 93 ? 18.905 13.683 -19.894 1.00 81.94 93 LEU A O 1
ATOM 720 N N . THR A 1 94 ? 18.451 12.131 -21.450 1.00 78.12 94 THR A N 1
ATOM 721 C CA . THR A 1 94 ? 17.353 11.477 -20.715 1.00 78.12 94 THR A CA 1
ATOM 722 C C . THR A 1 94 ? 17.855 10.532 -19.619 1.00 78.12 94 THR A C 1
ATOM 724 O O . THR A 1 94 ? 17.156 10.307 -18.635 1.00 78.12 94 THR A O 1
ATOM 727 N N . ARG A 1 95 ? 19.075 9.999 -19.734 1.00 83.06 95 ARG A N 1
ATOM 728 C CA . ARG A 1 95 ? 19.637 9.050 -18.763 1.00 83.06 95 ARG A CA 1
ATOM 729 C C . ARG A 1 95 ? 19.785 9.655 -17.365 1.00 83.06 95 ARG A C 1
ATOM 731 O O . ARG A 1 95 ? 19.356 9.043 -16.399 1.00 83.06 95 ARG A O 1
ATOM 738 N N . TYR A 1 96 ? 20.319 10.872 -17.255 1.00 80.62 96 TYR A N 1
ATOM 739 C CA . TYR A 1 96 ? 20.506 11.529 -15.955 1.00 80.62 96 TYR A CA 1
ATOM 740 C C . TYR A 1 96 ? 19.211 11.679 -15.126 1.00 80.62 96 TYR A C 1
ATOM 742 O O . TYR A 1 96 ? 19.214 11.281 -13.959 1.00 80.62 96 TYR A O 1
ATOM 750 N N . PRO A 1 97 ? 18.099 12.226 -15.663 1.00 75.50 97 PRO A N 1
ATOM 751 C CA . PRO A 1 97 ? 16.852 12.303 -14.906 1.00 75.50 97 PRO A CA 1
ATOM 752 C C . PRO A 1 97 ? 16.248 10.924 -14.600 1.00 75.50 97 PRO A C 1
ATOM 754 O O . PRO A 1 97 ? 15.660 10.768 -13.534 1.00 75.50 97 PRO A O 1
ATOM 757 N N . VAL A 1 98 ? 16.431 9.922 -15.472 1.00 81.19 98 VAL A N 1
ATOM 758 C CA . VAL A 1 98 ? 15.995 8.537 -15.207 1.00 81.19 98 VAL A CA 1
ATOM 759 C C . VAL A 1 98 ? 16.775 7.936 -14.046 1.00 81.19 98 VAL A C 1
ATOM 761 O O . VAL A 1 98 ? 16.156 7.416 -13.132 1.00 81.19 98 VAL A O 1
ATOM 764 N N . ASP A 1 99 ? 18.104 8.050 -14.039 1.00 82.38 99 ASP A N 1
ATOM 765 C CA . ASP A 1 99 ? 18.951 7.516 -12.967 1.00 82.38 99 ASP A CA 1
ATOM 766 C C . ASP A 1 99 ? 18.573 8.140 -11.613 1.00 82.38 99 ASP A C 1
ATOM 768 O O . ASP A 1 99 ? 18.379 7.430 -10.627 1.00 82.38 99 ASP A O 1
ATOM 772 N N . LYS A 1 100 ? 18.346 9.462 -11.584 1.00 78.50 100 LYS A N 1
ATOM 773 C CA . LYS A 1 100 ? 17.823 10.151 -10.395 1.00 78.50 100 LYS A CA 1
ATOM 774 C C . LYS A 1 100 ? 16.457 9.626 -9.953 1.00 78.50 100 LYS A C 1
ATOM 776 O O . LYS A 1 100 ? 16.233 9.449 -8.758 1.00 78.50 100 LYS A O 1
ATOM 781 N N . ALA A 1 101 ? 15.536 9.406 -10.891 1.00 77.56 101 ALA A N 1
ATOM 782 C CA . ALA A 1 101 ? 14.219 8.861 -10.580 1.00 77.56 101 ALA A CA 1
ATOM 783 C C . ALA A 1 101 ? 14.321 7.418 -10.059 1.00 77.56 101 ALA A C 1
ATOM 785 O O . ALA A 1 101 ? 13.634 7.076 -9.101 1.00 77.56 101 ALA A O 1
ATOM 786 N N . THR A 1 102 ? 15.213 6.596 -10.622 1.00 83.56 102 THR A N 1
ATOM 787 C CA . THR A 1 102 ? 15.505 5.235 -10.150 1.00 83.56 102 THR A CA 1
ATOM 788 C C . THR A 1 102 ? 15.996 5.241 -8.708 1.00 83.56 102 THR A C 1
ATOM 790 O O . THR A 1 102 ? 15.494 4.468 -7.893 1.00 83.56 102 THR A O 1
ATOM 793 N N . ASP A 1 103 ? 16.939 6.121 -8.363 1.00 81.31 103 ASP A N 1
ATOM 794 C CA . ASP A 1 103 ? 17.447 6.233 -6.992 1.00 81.31 103 ASP A CA 1
ATOM 795 C C . ASP A 1 103 ? 16.356 6.702 -6.017 1.00 81.31 103 ASP A C 1
ATOM 797 O O . ASP A 1 103 ? 16.207 6.126 -4.935 1.00 81.31 103 ASP A O 1
ATOM 801 N N . ALA A 1 104 ? 15.539 7.682 -6.416 1.00 77.38 104 ALA A N 1
ATOM 802 C CA . ALA A 1 104 ? 14.400 8.139 -5.622 1.00 77.38 104 ALA A CA 1
ATOM 803 C C . ALA A 1 104 ? 13.357 7.024 -5.414 1.00 77.38 104 ALA A C 1
ATOM 805 O O . ALA A 1 104 ? 12.896 6.814 -4.293 1.00 77.38 104 ALA A O 1
ATOM 806 N N . ALA A 1 105 ? 13.032 6.255 -6.458 1.00 82.00 105 ALA A N 1
ATOM 807 C CA . ALA A 1 105 ? 12.110 5.122 -6.382 1.00 82.00 105 ALA A CA 1
ATOM 808 C C . ALA A 1 105 ? 12.667 3.967 -5.533 1.00 82.00 105 ALA A C 1
ATOM 810 O O . ALA A 1 105 ? 11.931 3.371 -4.749 1.00 82.00 105 ALA A O 1
ATOM 811 N N . ARG A 1 106 ? 13.974 3.679 -5.625 1.00 84.00 106 ARG A N 1
ATOM 812 C CA . ARG A 1 106 ? 14.649 2.680 -4.778 1.00 84.00 106 ARG A CA 1
ATOM 813 C C . ARG A 1 106 ? 14.526 3.045 -3.301 1.00 84.00 106 ARG A C 1
ATOM 815 O O . ARG A 1 106 ? 14.241 2.186 -2.467 1.00 84.00 106 ARG A O 1
ATOM 822 N N . PHE A 1 107 ? 14.743 4.318 -2.981 1.00 78.06 107 PHE A N 1
ATOM 823 C CA . PHE A 1 107 ? 14.607 4.814 -1.617 1.00 78.06 107 PHE A CA 1
ATOM 824 C C . PHE A 1 107 ? 13.147 4.786 -1.146 1.00 78.06 107 PHE A C 1
ATOM 826 O O . PHE A 1 107 ? 12.864 4.340 -0.034 1.00 78.06 107 PHE A O 1
ATOM 833 N N . LEU A 1 108 ? 12.211 5.179 -2.012 1.00 79.12 108 LEU A N 1
ATOM 834 C CA . LEU A 1 108 ? 10.780 5.123 -1.732 1.00 79.12 108 LEU A CA 1
ATOM 835 C C . LEU A 1 108 ? 10.286 3.695 -1.459 1.00 79.12 108 LEU A C 1
ATOM 837 O O . LEU A 1 108 ? 9.500 3.504 -0.536 1.00 79.12 108 LEU A O 1
ATOM 841 N N . GLU A 1 109 ? 10.773 2.686 -2.189 1.00 85.81 109 GLU A N 1
ATOM 842 C CA . GLU A 1 109 ? 10.479 1.272 -1.904 1.00 85.81 109 GLU A CA 1
ATOM 843 C C . GLU A 1 109 ? 11.054 0.835 -0.547 1.00 85.81 109 GLU A C 1
ATOM 845 O O . GLU A 1 109 ? 10.415 0.075 0.179 1.00 85.81 109 GLU A O 1
ATOM 850 N N . SER A 1 110 ? 12.231 1.332 -0.148 1.00 83.25 110 SER A N 1
ATOM 851 C CA . SER A 1 110 ? 12.775 1.057 1.192 1.00 83.25 110 SER A CA 1
ATOM 852 C C . SER A 1 110 ? 11.843 1.565 2.294 1.00 83.25 110 SER A C 1
ATOM 854 O O . SER A 1 110 ? 11.537 0.825 3.228 1.00 83.25 110 SER A O 1
ATOM 856 N N . ILE A 1 111 ? 11.353 2.797 2.161 1.00 75.88 111 ILE A N 1
ATOM 857 C CA . ILE A 1 111 ? 10.396 3.385 3.106 1.00 75.88 111 ILE A CA 1
ATOM 858 C C . ILE A 1 111 ? 9.050 2.657 3.042 1.00 75.88 111 ILE A C 1
ATOM 860 O O . ILE A 1 111 ? 8.481 2.309 4.072 1.00 75.88 111 ILE A O 1
ATOM 864 N N . SER A 1 112 ? 8.575 2.332 1.841 1.00 82.88 112 SER A N 1
ATOM 865 C CA . SER A 1 112 ? 7.320 1.603 1.637 1.00 82.88 112 SER A CA 1
ATOM 866 C C . SER A 1 112 ? 7.355 0.205 2.260 1.00 82.88 112 SER A C 1
ATOM 868 O O . SER A 1 112 ? 6.333 -0.283 2.733 1.00 82.88 112 SER A O 1
ATOM 870 N N . LYS A 1 113 ? 8.513 -0.472 2.297 1.00 85.06 113 LYS A N 1
ATOM 871 C CA . LYS A 1 113 ? 8.685 -1.732 3.048 1.00 85.06 113 LYS A CA 1
ATOM 872 C C . LYS A 1 113 ? 8.498 -1.536 4.547 1.00 85.06 113 LYS A C 1
ATOM 874 O O . LYS A 1 113 ? 7.778 -2.315 5.165 1.00 85.06 113 LYS A O 1
ATOM 879 N N . GLU A 1 114 ? 9.131 -0.514 5.118 1.00 80.94 114 GLU A N 1
ATOM 880 C CA . GLU A 1 114 ? 8.981 -0.195 6.540 1.00 80.94 114 GLU A CA 1
ATOM 881 C C . GLU A 1 114 ? 7.527 0.162 6.871 1.00 80.94 114 GLU A C 1
ATOM 883 O O . GLU A 1 114 ? 6.965 -0.339 7.842 1.00 80.94 114 GLU A O 1
ATOM 888 N N . MET A 1 115 ? 6.884 0.957 6.017 1.00 76.00 115 MET A N 1
ATOM 889 C CA . MET A 1 115 ? 5.479 1.334 6.162 1.00 76.00 115 MET A CA 1
ATOM 890 C C . MET A 1 115 ? 4.549 0.128 6.108 1.00 76.00 115 MET A C 1
ATOM 892 O O . MET A 1 115 ? 3.708 -0.011 6.987 1.00 76.00 115 MET A O 1
ATOM 896 N N . ARG A 1 116 ? 4.724 -0.782 5.140 1.00 86.50 116 ARG A N 1
ATOM 897 C CA . ARG A 1 116 ? 3.941 -2.027 5.072 1.00 86.50 116 ARG A CA 1
ATOM 898 C C . ARG A 1 116 ? 4.075 -2.853 6.353 1.00 86.50 116 ARG A C 1
ATOM 900 O O . ARG A 1 116 ? 3.083 -3.399 6.820 1.00 86.50 116 ARG A O 1
ATOM 907 N N . ALA A 1 117 ? 5.272 -2.914 6.941 1.00 83.62 117 ALA A N 1
ATOM 908 C CA . ALA A 1 117 ? 5.488 -3.606 8.210 1.00 83.62 117 ALA A CA 1
ATOM 909 C C . ALA A 1 117 ? 4.773 -2.916 9.385 1.00 83.62 117 ALA A C 1
ATOM 911 O O . ALA A 1 117 ? 4.194 -3.596 10.228 1.00 83.62 117 ALA A O 1
ATOM 912 N N . LYS A 1 118 ? 4.781 -1.578 9.441 1.00 77.88 118 LYS A N 1
ATOM 913 C CA . LYS A 1 118 ? 4.050 -0.821 10.470 1.00 77.88 118 LYS A CA 1
ATOM 914 C C . LYS A 1 118 ? 2.532 -0.934 10.304 1.00 77.88 118 LYS A C 1
ATOM 916 O O . LYS A 1 118 ? 1.843 -1.100 11.301 1.00 77.88 118 LYS A O 1
ATOM 921 N N . ILE A 1 119 ? 2.024 -0.892 9.070 1.00 81.62 119 ILE A N 1
ATOM 922 C CA . ILE A 1 119 ? 0.605 -1.129 8.766 1.00 81.62 119 ILE A CA 1
ATOM 923 C C . ILE A 1 119 ? 0.193 -2.515 9.261 1.00 81.62 119 ILE A C 1
ATOM 925 O O . ILE A 1 119 ? -0.779 -2.617 9.992 1.00 81.62 119 ILE A O 1
ATOM 929 N N . TYR A 1 120 ? 0.987 -3.552 8.983 1.00 83.38 120 TYR A N 1
ATOM 930 C CA . TYR A 1 120 ? 0.713 -4.907 9.470 1.00 83.38 120 TYR A CA 1
ATOM 931 C C . TYR A 1 120 ? 0.617 -4.991 11.004 1.00 83.38 120 TYR A C 1
ATOM 933 O O . TYR A 1 120 ? -0.269 -5.640 11.548 1.00 83.38 120 TYR A O 1
ATOM 941 N N . GLN A 1 121 ? 1.485 -4.278 11.731 1.00 79.94 121 GLN A N 1
ATOM 942 C CA . GLN A 1 121 ? 1.388 -4.192 13.196 1.00 79.94 121 GLN A CA 1
ATOM 943 C C . GLN A 1 121 ? 0.113 -3.486 13.675 1.00 79.94 121 GLN A C 1
ATOM 945 O O . GLN A 1 121 ? -0.317 -3.711 14.806 1.00 79.94 121 GLN A O 1
ATOM 950 N N . VAL A 1 122 ? -0.450 -2.590 12.864 1.00 76.75 122 VAL A N 1
ATOM 951 C CA . VAL A 1 122 ? -1.728 -1.941 13.154 1.00 76.75 122 VAL A CA 1
ATOM 952 C C . VAL A 1 122 ? -2.891 -2.867 12.827 1.00 76.75 122 VAL A C 1
ATOM 954 O O . VAL A 1 122 ? -3.747 -3.006 13.692 1.00 76.75 122 VAL A O 1
ATOM 957 N N . GLU A 1 123 ? -2.888 -3.536 11.670 1.00 82.56 123 GLU A N 1
ATOM 958 C CA . GLU A 1 123 ? -3.873 -4.564 11.281 1.00 82.56 123 GLU A CA 1
ATOM 959 C C . GLU A 1 123 ? -4.032 -5.608 12.412 1.00 82.56 123 GLU A C 1
ATOM 961 O O . GLU A 1 123 ? -5.133 -5.841 12.900 1.00 82.56 123 GLU A O 1
ATOM 966 N N . GLU A 1 124 ? -2.929 -6.121 12.979 1.00 82.00 124 GLU A N 1
ATOM 967 C CA . GLU A 1 124 ? -2.985 -7.051 14.127 1.00 82.00 124 GLU A CA 1
ATOM 968 C C . GLU A 1 124 ? -3.653 -6.463 15.386 1.00 82.00 124 GLU A C 1
ATOM 970 O O . GLU A 1 124 ? -4.167 -7.197 16.236 1.00 82.00 124 GLU A O 1
ATOM 975 N N . LYS A 1 125 ? -3.581 -5.143 15.585 1.00 79.44 125 LYS A N 1
ATOM 976 C CA . LYS A 1 125 ? -4.239 -4.479 16.717 1.00 79.44 125 LYS A CA 1
ATOM 977 C C . LYS A 1 125 ? -5.697 -4.145 16.407 1.00 79.44 125 LYS A C 1
ATOM 979 O O . LYS A 1 125 ? -6.504 -4.220 17.328 1.00 79.44 125 LYS A O 1
ATOM 984 N N . VAL A 1 126 ? -6.013 -3.801 15.156 1.00 81.69 126 VAL A N 1
ATOM 985 C CA . VAL A 1 126 ? -7.385 -3.655 14.648 1.00 81.69 126 VAL A CA 1
ATOM 986 C C . VAL A 1 126 ? -8.143 -4.952 14.899 1.00 81.69 126 VAL A C 1
ATOM 988 O O . VAL A 1 126 ? -9.143 -4.922 15.604 1.00 81.69 126 VAL A O 1
ATOM 991 N N . GLU A 1 127 ? -7.605 -6.088 14.451 1.00 81.81 127 GLU A N 1
ATOM 992 C CA . GLU A 1 127 ? -8.232 -7.405 14.616 1.00 81.81 127 GLU A CA 1
ATOM 993 C C . GLU A 1 127 ? -8.511 -7.732 16.095 1.00 81.81 127 GLU A C 1
ATOM 995 O O . GLU A 1 127 ? -9.567 -8.248 16.456 1.00 81.81 127 GLU A O 1
ATOM 1000 N N . LYS A 1 128 ? -7.589 -7.379 17.001 1.00 81.06 128 LYS A N 1
ATOM 1001 C CA . LYS A 1 128 ? -7.801 -7.559 18.448 1.00 81.06 128 LYS A CA 1
ATOM 1002 C C . LYS A 1 128 ? -8.900 -6.665 19.007 1.00 81.06 128 LYS A C 1
ATOM 1004 O O . LYS A 1 128 ? -9.556 -7.060 19.968 1.00 81.06 128 LYS A O 1
ATOM 1009 N N . VAL A 1 129 ? -9.049 -5.450 18.486 1.00 81.44 129 VAL A N 1
ATOM 1010 C CA . VAL A 1 129 ? -10.107 -4.533 18.917 1.00 81.44 129 VAL A CA 1
ATOM 1011 C C . VAL A 1 129 ? -11.451 -4.958 18.352 1.00 81.44 129 VAL A C 1
ATOM 1013 O O . VAL A 1 129 ? -12.409 -4.969 19.112 1.00 81.44 129 VAL A O 1
ATOM 1016 N N . ASP A 1 130 ? -11.505 -5.411 17.105 1.00 83.44 130 ASP A N 1
ATOM 1017 C CA . ASP A 1 130 ? -12.691 -6.020 16.500 1.00 83.44 130 ASP A CA 1
ATOM 1018 C C . ASP A 1 130 ? -13.221 -7.192 17.350 1.00 83.44 130 ASP A C 1
ATOM 1020 O O . ASP A 1 130 ? -14.354 -7.181 17.830 1.00 83.44 130 ASP A O 1
ATOM 1024 N N . GLN A 1 131 ? -12.342 -8.131 17.717 1.00 84.31 131 GLN A N 1
ATOM 1025 C CA . GLN A 1 131 ? -12.692 -9.237 18.618 1.00 84.31 131 GLN A CA 1
ATOM 1026 C C . GLN A 1 131 ? -13.193 -8.765 19.995 1.00 84.31 131 GLN A C 1
ATOM 1028 O O . GLN A 1 131 ? -14.096 -9.375 20.577 1.00 84.31 131 GLN A O 1
ATOM 1033 N N . LYS A 1 132 ? -12.613 -7.687 20.543 1.00 85.12 132 LYS A N 1
ATOM 1034 C CA . LYS A 1 132 ? -13.052 -7.103 21.821 1.00 85.12 132 LYS A CA 1
ATOM 1035 C C . LYS A 1 132 ? -14.405 -6.412 21.701 1.00 85.12 132 LYS A C 1
ATOM 1037 O O . LYS A 1 132 ? -15.214 -6.568 22.608 1.00 85.12 132 LYS A O 1
ATOM 1042 N N . LEU A 1 133 ? -14.662 -5.694 20.610 1.00 86.12 133 LEU A N 1
ATOM 1043 C CA . LEU A 1 133 ? -15.947 -5.056 20.321 1.00 86.12 133 LEU A CA 1
ATOM 1044 C C . LEU A 1 133 ? -17.052 -6.102 20.205 1.00 86.12 133 LEU A C 1
ATOM 1046 O O . LEU A 1 133 ? -18.079 -5.968 20.865 1.00 86.12 133 LEU A O 1
ATOM 1050 N N . LEU A 1 134 ? -16.798 -7.200 19.491 1.00 87.06 134 LEU A N 1
ATOM 1051 C CA . LEU A 1 134 ? -17.735 -8.317 19.404 1.00 87.06 134 LEU A CA 1
ATOM 1052 C C . LEU A 1 134 ? -18.020 -8.934 20.784 1.00 87.06 134 LEU A C 1
ATOM 1054 O O . LEU A 1 134 ? -19.169 -9.206 21.136 1.00 87.06 134 LEU A O 1
ATOM 1058 N N . SER A 1 135 ? -16.985 -9.137 21.606 1.00 87.06 135 SER A N 1
ATOM 1059 C CA . SER A 1 135 ? -17.158 -9.613 22.987 1.00 87.06 135 SER A CA 1
ATOM 1060 C C . SER A 1 135 ? -17.954 -8.624 23.849 1.00 87.06 135 SER A C 1
ATOM 1062 O O . SER A 1 135 ? -18.742 -9.045 24.700 1.00 87.06 135 SER A O 1
ATOM 1064 N N . LEU A 1 136 ? -17.748 -7.323 23.644 1.00 88.19 136 LEU A N 1
ATOM 1065 C CA . LEU A 1 136 ? -18.426 -6.252 24.364 1.00 88.19 136 LEU A CA 1
ATOM 1066 C C . LEU A 1 136 ? -19.915 -6.196 24.004 1.00 88.19 136 LEU A C 1
ATOM 1068 O O . LEU A 1 136 ? -20.740 -6.180 24.915 1.00 88.19 136 LEU A O 1
ATOM 1072 N N . LEU A 1 137 ? -20.249 -6.264 22.710 1.00 87.56 137 LEU A N 1
ATOM 1073 C CA . LEU A 1 137 ? -21.624 -6.343 22.204 1.00 87.56 137 LEU A CA 1
ATOM 1074 C C . LEU A 1 137 ? -22.362 -7.551 22.782 1.00 87.56 137 LEU A C 1
ATOM 1076 O O . LEU A 1 137 ? -23.480 -7.423 23.273 1.00 87.56 137 LEU A O 1
ATOM 1080 N N . ASN A 1 138 ? -21.727 -8.726 22.785 1.00 88.19 138 ASN A N 1
ATOM 1081 C CA . ASN A 1 138 ? -22.323 -9.921 23.386 1.00 88.19 138 ASN A CA 1
ATOM 1082 C C . ASN A 1 138 ? -22.574 -9.735 24.890 1.00 88.19 138 ASN A C 1
ATOM 1084 O O . ASN A 1 138 ? -23.641 -10.086 25.382 1.00 88.19 138 ASN A O 1
ATOM 1088 N N . THR A 1 139 ? -21.631 -9.124 25.615 1.00 88.50 139 THR A N 1
ATOM 1089 C CA . THR A 1 139 ? -21.780 -8.857 27.057 1.00 88.50 139 THR A CA 1
ATOM 1090 C C . THR A 1 139 ? -22.899 -7.847 27.342 1.00 88.50 139 THR A C 1
ATOM 1092 O O . THR A 1 139 ? -23.659 -8.026 28.294 1.00 88.50 139 THR A O 1
ATOM 1095 N N . GLN A 1 140 ? -23.023 -6.799 26.520 1.00 87.81 140 GLN A N 1
ATOM 1096 C CA . GLN A 1 140 ? -24.112 -5.819 26.592 1.00 87.81 140 GLN A CA 1
ATOM 1097 C C . GLN A 1 140 ? -25.472 -6.489 26.362 1.00 87.81 140 GLN A C 1
ATOM 1099 O O . GLN A 1 140 ? -26.370 -6.334 27.189 1.00 87.81 140 GLN A O 1
ATOM 1104 N N . ASN A 1 141 ? -25.589 -7.297 25.305 1.00 89.50 141 ASN A N 1
ATOM 1105 C CA . ASN A 1 141 ? -26.807 -8.030 24.956 1.00 89.50 141 ASN A CA 1
ATOM 1106 C C . ASN A 1 141 ? -27.226 -9.044 26.030 1.00 89.50 141 ASN A C 1
ATOM 1108 O O . ASN A 1 141 ? -28.395 -9.087 26.431 1.00 89.50 141 ASN A O 1
ATOM 1112 N N . ASP A 1 142 ? -26.277 -9.833 26.538 1.00 90.00 142 ASP A N 1
ATOM 1113 C CA . ASP A 1 142 ? -26.527 -10.801 27.609 1.00 90.00 142 ASP A CA 1
ATOM 1114 C C . ASP A 1 142 ? -27.020 -10.097 28.875 1.00 90.00 142 ASP A C 1
ATOM 1116 O O . ASP A 1 142 ? -27.979 -10.539 29.512 1.00 90.00 142 ASP A O 1
ATOM 1120 N N . PHE A 1 143 ? -26.396 -8.975 29.238 1.00 90.56 143 PHE A N 1
ATOM 1121 C CA . PHE A 1 143 ? -26.821 -8.222 30.406 1.00 90.56 143 PHE A CA 1
ATOM 1122 C C . PHE A 1 143 ? -28.191 -7.571 30.221 1.00 90.56 143 PHE A C 1
ATOM 1124 O O . PHE A 1 143 ? -29.005 -7.672 31.134 1.00 90.56 143 PHE A O 1
ATOM 1131 N N . LEU A 1 144 ? -28.474 -6.942 29.073 1.00 90.00 144 LEU A N 1
ATOM 1132 C CA . LEU A 1 144 ? -29.797 -6.368 28.790 1.00 90.00 144 LEU A CA 1
ATOM 1133 C C . LEU A 1 144 ? -30.897 -7.426 28.898 1.00 90.00 144 LEU A C 1
ATOM 1135 O O . LEU A 1 144 ? -31.943 -7.161 29.489 1.00 90.00 144 LEU A O 1
ATOM 1139 N N . THR A 1 145 ? -30.633 -8.634 28.398 1.00 91.50 145 THR A N 1
ATOM 1140 C CA . THR A 1 145 ? -31.561 -9.767 28.493 1.00 91.50 145 THR A CA 1
ATOM 1141 C C . THR A 1 145 ? -31.823 -10.140 29.951 1.00 91.50 145 THR A C 1
ATOM 1143 O O . THR A 1 145 ? -32.964 -10.114 30.402 1.00 91.50 145 THR A O 1
ATOM 1146 N N . VAL A 1 146 ? -30.768 -10.414 30.728 1.00 92.12 146 VAL A N 1
ATOM 1147 C CA . VAL A 1 146 ? -30.913 -10.844 32.129 1.00 92.12 146 VAL A CA 1
ATOM 1148 C C . VAL A 1 146 ? -31.507 -9.733 33.005 1.00 92.12 146 VAL A C 1
ATOM 1150 O O . VAL A 1 146 ? -32.303 -10.013 33.902 1.00 92.12 146 VAL A O 1
ATOM 1153 N N . LEU A 1 147 ? -31.151 -8.470 32.751 1.00 92.31 147 LEU A N 1
ATOM 1154 C CA . LEU A 1 147 ? -31.723 -7.319 33.446 1.00 92.31 147 LEU A CA 1
ATOM 1155 C C . LEU A 1 147 ? -33.219 -7.177 33.147 1.00 92.31 147 LEU A C 1
ATOM 1157 O O . LEU A 1 147 ? -34.011 -6.989 34.072 1.00 92.31 147 LEU A O 1
ATOM 1161 N N . GLY A 1 148 ? -33.600 -7.290 31.871 1.00 90.19 148 GLY A N 1
ATOM 1162 C CA . GLY A 1 148 ? -34.989 -7.248 31.425 1.00 90.19 148 GLY A CA 1
ATOM 1163 C C . GLY A 1 148 ? -35.826 -8.381 32.019 1.00 90.19 148 GLY A C 1
ATOM 1164 O O . GLY A 1 148 ? -36.932 -8.127 32.499 1.00 90.19 148 GLY A O 1
ATOM 1165 N N . ASP A 1 149 ? -35.278 -9.597 32.072 1.00 91.62 149 ASP A N 1
ATOM 1166 C CA . ASP A 1 149 ? -35.917 -10.761 32.695 1.00 91.62 149 ASP A CA 1
ATOM 1167 C C . ASP A 1 149 ? -36.140 -10.540 34.198 1.00 91.62 149 ASP A C 1
ATOM 1169 O O . ASP A 1 149 ? -37.265 -10.675 34.688 1.00 91.62 149 ASP A O 1
ATOM 1173 N N . ALA A 1 150 ? -35.098 -10.118 34.925 1.00 90.69 150 ALA A N 1
ATOM 1174 C CA . ALA A 1 150 ? -35.188 -9.832 36.355 1.00 90.69 150 ALA A CA 1
ATOM 1175 C C . ALA A 1 150 ? -36.213 -8.724 36.648 1.00 90.69 150 ALA A C 1
ATOM 1177 O O . ALA A 1 150 ? -37.043 -8.863 37.551 1.00 90.69 150 ALA A O 1
ATOM 1178 N N . GLN A 1 151 ? -36.202 -7.640 35.865 1.00 90.75 151 GLN A N 1
ATOM 1179 C CA . GLN A 1 151 ? -37.178 -6.561 35.987 1.00 90.75 151 GLN A CA 1
ATOM 1180 C C . GLN A 1 151 ? -38.604 -7.055 35.706 1.00 90.75 151 GLN A C 1
ATOM 1182 O O . GLN A 1 151 ? -39.508 -6.783 36.497 1.00 90.75 151 GLN A O 1
ATOM 1187 N N . SER A 1 152 ? -38.813 -7.802 34.617 1.00 90.25 152 SER A N 1
ATOM 1188 C CA . SER A 1 152 ? -40.125 -8.338 34.240 1.00 90.25 152 SER A CA 1
ATOM 1189 C C . SER A 1 152 ? -40.684 -9.285 35.305 1.00 90.25 152 SER A C 1
ATOM 1191 O O . SER A 1 152 ? -41.870 -9.212 35.650 1.00 90.25 152 SER A O 1
ATOM 1193 N N . CYS A 1 153 ? -39.825 -10.122 35.893 1.00 91.69 153 CYS A N 1
ATOM 1194 C CA . CYS A 1 153 ? -40.198 -10.989 37.000 1.00 91.69 153 CYS A CA 1
ATOM 1195 C C . CYS A 1 153 ? -40.639 -10.171 38.225 1.00 91.69 153 CYS A C 1
ATOM 1197 O O . CYS A 1 153 ? -41.726 -10.393 38.765 1.00 91.69 153 CYS A O 1
ATOM 1199 N N . ILE A 1 154 ? -39.843 -9.176 38.635 1.00 89.38 154 ILE A N 1
ATOM 1200 C CA . ILE A 1 154 ? -40.163 -8.309 39.780 1.00 89.38 154 ILE A CA 1
ATOM 1201 C C . ILE A 1 154 ? -41.470 -7.538 39.551 1.00 89.38 154 ILE A C 1
ATOM 1203 O O . ILE A 1 154 ? -42.274 -7.398 40.477 1.00 89.38 154 ILE A O 1
ATOM 1207 N N . ASP A 1 155 ? -41.699 -7.046 38.334 1.00 88.69 155 ASP A N 1
ATOM 1208 C CA . ASP A 1 155 ? -42.927 -6.338 37.963 1.00 88.69 155 ASP A CA 1
ATOM 1209 C C . ASP A 1 155 ? -44.161 -7.255 37.970 1.00 88.69 155 ASP A C 1
ATOM 1211 O O . ASP A 1 155 ? -45.271 -6.786 38.235 1.00 88.69 155 ASP A O 1
ATOM 1215 N N . SER A 1 156 ? -43.970 -8.561 37.761 1.00 88.56 156 SER A N 1
ATOM 1216 C CA . SER A 1 156 ? -45.029 -9.575 37.836 1.00 88.56 156 SER A CA 1
ATOM 1217 C C . SER A 1 156 ? -45.428 -9.931 39.275 1.00 88.56 156 SER A C 1
ATOM 1219 O O . SER A 1 156 ? -46.505 -10.490 39.496 1.00 88.56 156 SER A O 1
ATOM 1221 N N . LEU A 1 157 ? -44.602 -9.594 40.274 1.00 86.81 157 LEU A N 1
ATOM 1222 C CA . LEU A 1 157 ? -44.924 -9.838 41.680 1.00 86.81 157 LEU A CA 1
ATOM 1223 C C . LEU A 1 157 ? -46.016 -8.873 42.190 1.00 86.81 157 LEU A C 1
ATOM 1225 O O . LEU A 1 157 ? -45.970 -7.660 41.933 1.00 86.81 157 LEU A O 1
ATOM 1229 N N . PRO A 1 158 ? -46.968 -9.356 43.014 1.00 84.06 158 PRO A N 1
ATOM 1230 C CA . PRO A 1 158 ? -47.957 -8.497 43.656 1.00 84.06 158 PRO A CA 1
ATOM 1231 C C . PRO A 1 158 ? -47.291 -7.364 44.444 1.00 84.06 158 PRO A C 1
ATOM 1233 O O . PRO A 1 158 ? -46.308 -7.581 45.150 1.00 84.06 158 PRO A O 1
ATOM 1236 N N . ALA A 1 159 ? -47.850 -6.152 44.396 1.00 77.69 159 ALA A N 1
ATOM 1237 C CA . ALA A 1 159 ? -47.316 -5.008 45.149 1.00 77.69 159 ALA A CA 1
ATOM 1238 C C . ALA A 1 159 ? -47.281 -5.245 46.673 1.00 77.69 159 ALA A C 1
ATOM 1240 O O . ALA A 1 159 ? -46.483 -4.639 47.381 1.00 77.69 159 ALA A O 1
ATOM 1241 N N . SER A 1 160 ? -48.135 -6.142 47.175 1.00 76.69 160 SER A N 1
ATOM 1242 C CA . SER A 1 160 ? -48.187 -6.554 48.579 1.00 76.69 160 SER A CA 1
ATOM 1243 C C . SER A 1 160 ? -47.168 -7.632 48.959 1.00 76.69 160 SER A C 1
ATOM 1245 O O . SER A 1 160 ? -47.068 -7.960 50.140 1.00 76.69 160 SER A O 1
ATOM 1247 N N . ALA A 1 161 ? -46.446 -8.221 47.999 1.00 79.62 161 ALA A N 1
ATOM 1248 C CA . ALA A 1 161 ? -45.456 -9.251 48.282 1.00 79.62 161 ALA A CA 1
ATOM 1249 C C . ALA A 1 161 ? -44.247 -8.625 48.991 1.00 79.62 161 ALA A C 1
ATOM 1251 O O . ALA A 1 161 ? -43.572 -7.757 48.438 1.00 79.62 161 ALA A O 1
ATOM 1252 N N . SER A 1 162 ? -43.946 -9.083 50.209 1.00 79.62 162 SER A N 1
ATOM 1253 C CA . SER A 1 162 ? -42.842 -8.546 51.019 1.00 79.62 162 SER A CA 1
ATOM 1254 C C . SER A 1 162 ? -41.484 -8.656 50.320 1.00 79.62 162 SER A C 1
ATOM 1256 O O . SER A 1 162 ? -40.643 -7.777 50.481 1.00 79.62 162 SER A O 1
ATOM 1258 N N . ILE A 1 163 ? -41.298 -9.695 49.501 1.00 86.19 163 ILE A N 1
ATOM 1259 C CA . ILE A 1 163 ? -40.067 -9.933 48.740 1.00 86.19 163 ILE A CA 1
ATOM 1260 C C . ILE A 1 163 ? -39.865 -8.922 47.600 1.00 86.19 163 ILE A C 1
ATOM 1262 O O . ILE A 1 163 ? -38.730 -8.628 47.238 1.00 86.19 163 ILE A O 1
ATOM 1266 N N . ARG A 1 164 ? -40.943 -8.333 47.056 1.00 87.38 164 ARG A N 1
ATOM 1267 C CA . ARG A 1 164 ? -40.858 -7.412 45.912 1.00 87.38 164 ARG A CA 1
ATOM 1268 C C . ARG A 1 164 ? -40.034 -6.174 46.251 1.00 87.38 164 ARG A C 1
ATOM 1270 O O . ARG A 1 164 ? -39.188 -5.777 45.460 1.00 87.38 164 ARG A O 1
ATOM 1277 N N . ALA A 1 165 ? -40.258 -5.578 47.422 1.00 86.69 165 ALA A N 1
ATOM 1278 C CA . ALA A 1 165 ? -39.506 -4.401 47.854 1.00 86.69 165 ALA A CA 1
ATOM 1279 C C . ALA A 1 165 ? -38.003 -4.701 47.996 1.00 86.69 165 ALA A C 1
ATOM 1281 O O . ALA A 1 165 ? -37.180 -3.896 47.571 1.00 86.69 165 ALA A O 1
ATOM 1282 N N . GLU A 1 166 ? -37.660 -5.880 48.525 1.00 88.88 166 GLU A N 1
ATOM 1283 C CA . GLU A 1 166 ? -36.273 -6.331 48.676 1.00 88.88 166 GLU A CA 1
ATOM 1284 C C . GLU A 1 166 ? -35.590 -6.535 47.313 1.00 88.88 166 GLU A C 1
ATOM 1286 O O . GLU A 1 166 ? -34.468 -6.077 47.105 1.00 88.88 166 GLU A O 1
ATOM 1291 N N . LEU A 1 167 ? -36.276 -7.177 46.360 1.00 90.69 167 LEU A N 1
ATOM 1292 C CA . LEU A 1 167 ? -35.746 -7.405 45.012 1.00 90.69 167 LEU A CA 1
ATOM 1293 C C . LEU A 1 167 ? -35.593 -6.093 44.228 1.00 90.69 167 LEU A C 1
ATOM 1295 O O . LEU A 1 167 ? -34.584 -5.906 43.552 1.00 90.69 167 LEU A O 1
ATOM 1299 N N . VAL A 1 168 ? -36.540 -5.154 44.372 1.00 91.38 168 VAL A N 1
ATOM 1300 C CA . VAL A 1 168 ? -36.429 -3.797 43.804 1.00 91.38 168 VAL A CA 1
ATOM 1301 C C . VAL A 1 168 ? -35.215 -3.057 44.374 1.00 91.38 168 VAL A C 1
ATOM 1303 O O . VAL A 1 168 ? -34.508 -2.375 43.638 1.00 91.38 168 VAL A O 1
ATOM 1306 N N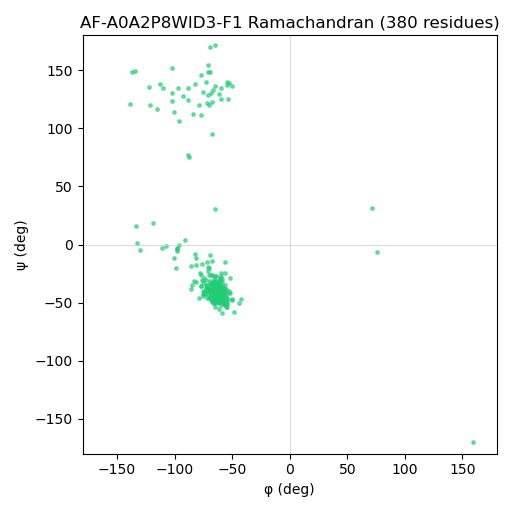 . GLU A 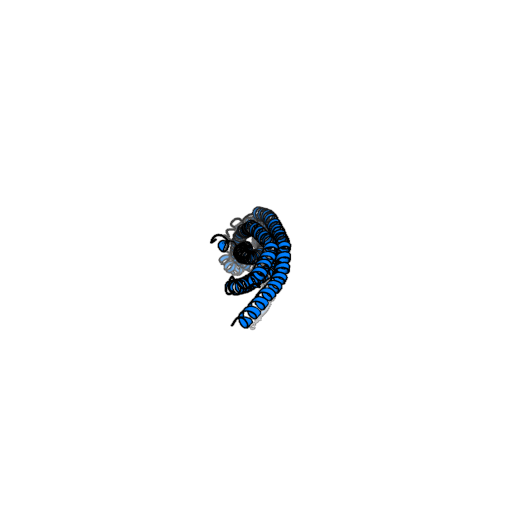1 169 ? -34.940 -3.175 45.672 1.00 90.75 169 GLU A N 1
ATOM 1307 C CA . GLU A 1 169 ? -33.766 -2.539 46.278 1.00 90.75 169 GLU A CA 1
ATOM 1308 C C . GLU A 1 169 ? -32.452 -3.164 45.778 1.00 90.75 169 GLU A C 1
ATOM 1310 O O . GLU A 1 169 ? -31.486 -2.443 45.506 1.00 90.75 169 GLU A O 1
ATOM 1315 N N . GLN A 1 170 ? -32.417 -4.488 45.597 1.00 92.44 170 GLN A N 1
ATOM 1316 C CA . GLN A 1 170 ? -31.251 -5.201 45.066 1.00 92.44 170 GLN A CA 1
ATOM 1317 C C . GLN A 1 170 ? -30.957 -4.816 43.614 1.00 92.44 170 GLN A C 1
ATOM 1319 O O . GLN A 1 170 ? -29.826 -4.424 43.317 1.00 92.44 170 GLN A O 1
ATOM 1324 N N . ILE A 1 171 ? -31.960 -4.858 42.726 1.00 92.38 171 ILE A N 1
ATOM 1325 C CA . ILE A 1 171 ? -31.783 -4.490 41.312 1.00 92.38 171 ILE A CA 1
ATOM 1326 C C . ILE A 1 171 ? -31.382 -3.016 41.168 1.00 92.38 171 ILE A C 1
ATOM 1328 O O . ILE A 1 171 ? -30.484 -2.691 40.392 1.00 92.38 171 ILE A O 1
ATOM 1332 N N . GLU A 1 172 ? -31.942 -2.121 41.989 1.00 92.81 172 GLU A N 1
ATOM 1333 C CA . GLU A 1 172 ? -31.561 -0.705 42.019 1.00 92.81 172 GLU A CA 1
ATOM 1334 C C . GLU A 1 172 ? -30.145 -0.481 42.552 1.00 92.81 172 GLU A C 1
ATOM 1336 O O . GLU A 1 172 ? -29.455 0.430 42.094 1.00 92.81 172 GLU A O 1
ATOM 1341 N N . THR A 1 173 ? -29.700 -1.284 43.519 1.00 92.44 173 THR A N 1
ATOM 1342 C CA . THR A 1 173 ? -28.337 -1.216 44.064 1.00 92.44 173 THR A CA 1
ATOM 1343 C C . THR A 1 173 ? -27.319 -1.644 43.019 1.00 92.44 173 THR A C 1
ATOM 1345 O O . THR A 1 173 ? -26.374 -0.903 42.758 1.00 92.44 173 THR A O 1
ATOM 1348 N N . VAL A 1 174 ? -27.540 -2.792 42.372 1.00 92.25 174 VAL A N 1
ATOM 1349 C CA . VAL A 1 174 ? -26.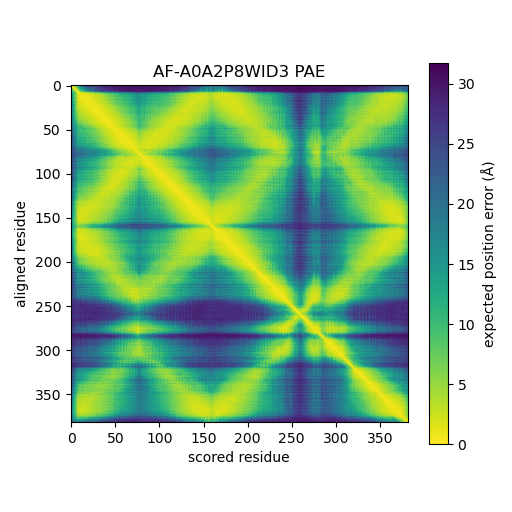667 -3.255 41.286 1.00 92.25 174 VAL A CA 1
ATOM 1350 C C . VAL A 1 174 ? -26.668 -2.237 40.143 1.00 92.25 174 VAL A C 1
ATOM 1352 O O . VAL A 1 174 ? -25.602 -1.852 39.663 1.00 92.25 174 VAL A O 1
ATOM 1355 N N . SER A 1 175 ? -27.839 -1.703 39.784 1.00 92.62 175 SER A N 1
ATOM 1356 C CA . SER A 1 175 ? -27.943 -0.680 38.742 1.00 92.62 175 SER A CA 1
ATOM 1357 C C . SER A 1 175 ? -27.224 0.621 39.107 1.00 92.62 175 SER A C 1
ATOM 1359 O O . SER A 1 175 ? -26.603 1.257 38.256 1.00 92.62 175 SER A O 1
ATOM 1361 N N . ALA A 1 176 ? -27.263 1.033 40.377 1.00 91.25 176 ALA A N 1
ATOM 1362 C CA . ALA A 1 176 ? -26.535 2.204 40.865 1.00 91.25 176 ALA A CA 1
ATOM 1363 C C . ALA A 1 176 ? -25.016 2.045 40.724 1.00 91.25 176 ALA A C 1
ATOM 1365 O O . ALA A 1 176 ? -24.339 3.015 40.385 1.00 91.25 176 ALA A O 1
ATOM 1366 N N . THR A 1 177 ? -24.498 0.842 40.983 1.00 90.94 177 THR A N 1
ATOM 1367 C CA . THR A 1 177 ? -23.071 0.523 40.869 1.00 90.94 177 THR A CA 1
ATOM 1368 C C . THR A 1 177 ? -22.602 0.527 39.417 1.00 90.94 177 THR A C 1
ATOM 1370 O O . THR A 1 177 ? -21.531 1.056 39.136 1.00 90.94 177 THR A O 1
ATOM 1373 N N . LEU A 1 178 ? -23.409 0.005 38.489 1.00 91.12 178 LEU A N 1
ATOM 1374 C CA . LEU A 1 178 ? -23.023 -0.126 37.079 1.00 91.12 178 LEU A CA 1
ATOM 1375 C C . LEU A 1 178 ? -23.179 1.155 36.268 1.00 91.12 178 LEU A C 1
ATOM 1377 O O . LEU A 1 178 ? -22.386 1.401 35.367 1.00 91.12 178 LEU A O 1
ATOM 1381 N N . ASN A 1 179 ? -24.164 1.995 36.592 1.00 89.38 179 ASN A N 1
ATOM 1382 C CA . ASN A 1 179 ? -24.402 3.263 35.896 1.00 89.38 179 ASN A CA 1
ATOM 1383 C C . ASN A 1 179 ? -23.126 4.095 35.616 1.00 89.38 179 ASN A C 1
ATOM 1385 O O . ASN A 1 179 ? -22.940 4.516 34.473 1.00 89.38 179 ASN A O 1
ATOM 1389 N N . PRO A 1 180 ? -22.232 4.363 36.592 1.00 90.44 180 PRO A N 1
ATOM 1390 C CA . PRO A 1 180 ? -20.993 5.092 36.314 1.00 90.44 180 PRO A CA 1
ATOM 1391 C C . PRO A 1 180 ? -20.037 4.335 35.380 1.00 90.44 180 PRO A C 1
ATOM 1393 O O . PRO A 1 180 ? -19.381 4.976 34.566 1.00 90.44 180 PRO A O 1
ATOM 1396 N N . ILE A 1 181 ? -19.984 3.003 35.449 1.00 90.25 181 ILE A N 1
ATOM 1397 C CA . ILE A 1 181 ? -19.112 2.167 34.609 1.00 90.25 181 ILE A CA 1
ATOM 1398 C C . ILE A 1 181 ? -19.575 2.221 33.148 1.00 90.25 181 ILE A C 1
ATOM 1400 O O . ILE A 1 181 ? -18.774 2.509 32.260 1.00 90.25 181 ILE A O 1
ATOM 1404 N N . VAL A 1 182 ? -20.878 2.047 32.898 1.00 91.06 182 VAL A N 1
ATOM 1405 C CA . VAL A 1 182 ? -21.450 2.146 31.543 1.00 91.06 182 VAL A CA 1
ATOM 1406 C C . VAL A 1 182 ? -21.252 3.545 30.961 1.00 91.06 182 VAL A C 1
ATOM 1408 O O . VAL A 1 182 ? -20.862 3.683 29.807 1.00 91.06 182 VAL A O 1
ATOM 1411 N N . ARG A 1 183 ? -21.437 4.599 31.765 1.00 89.31 183 ARG A N 1
ATOM 1412 C CA . ARG A 1 183 ? -21.189 5.985 31.327 1.00 89.31 183 ARG A CA 1
ATOM 1413 C C . ARG A 1 183 ? -19.719 6.266 31.021 1.00 89.31 183 ARG A C 1
ATOM 1415 O O . ARG A 1 183 ? -19.425 7.040 30.113 1.00 89.31 183 ARG A O 1
ATOM 1422 N N . ASN A 1 184 ? -18.797 5.666 31.772 1.00 89.00 184 ASN A N 1
ATOM 1423 C CA . ASN A 1 184 ? -17.368 5.780 31.490 1.00 89.00 184 ASN A CA 1
ATOM 1424 C C . ASN A 1 184 ? -17.017 5.097 30.163 1.00 89.00 184 ASN A C 1
ATOM 1426 O O . ASN A 1 184 ? -16.278 5.682 29.370 1.00 89.00 184 ASN A O 1
ATOM 1430 N N . LEU A 1 185 ? -17.581 3.911 29.902 1.00 90.44 185 LEU A N 1
ATOM 1431 C CA . LEU A 1 185 ? -17.449 3.234 28.613 1.00 90.44 185 LEU A CA 1
ATOM 1432 C C . LEU A 1 185 ? -18.018 4.098 27.478 1.00 90.44 185 LEU A C 1
ATOM 1434 O O . LEU A 1 185 ? -17.297 4.369 26.526 1.00 90.44 185 LEU A O 1
ATOM 1438 N N . ASP A 1 186 ? -19.255 4.581 27.605 1.00 89.00 186 ASP A N 1
ATOM 1439 C CA . ASP A 1 186 ? -19.919 5.437 26.611 1.00 89.00 186 ASP A CA 1
ATOM 1440 C C . ASP A 1 186 ? -19.075 6.676 26.255 1.00 89.00 186 ASP A C 1
ATOM 1442 O O . ASP A 1 186 ? -18.813 6.973 25.088 1.00 89.00 186 ASP A O 1
ATOM 1446 N N . SER A 1 187 ? -18.552 7.364 27.274 1.00 89.00 187 SER A N 1
ATOM 1447 C CA . SER A 1 187 ? -17.664 8.517 27.100 1.00 89.00 187 SER A CA 1
ATOM 1448 C C . SER A 1 187 ? -16.361 8.149 26.375 1.00 89.00 187 SER A C 1
ATOM 1450 O O . SER A 1 187 ? -15.918 8.869 25.473 1.00 89.00 187 SER A O 1
ATOM 1452 N N . ALA A 1 188 ? -15.750 7.015 26.733 1.00 88.06 188 ALA A N 1
ATOM 1453 C CA . ALA A 1 188 ? -14.543 6.520 26.075 1.00 88.06 188 ALA A CA 1
ATOM 1454 C C . ALA A 1 188 ? -14.808 6.136 24.611 1.00 88.06 188 ALA A C 1
ATOM 1456 O O . ALA A 1 188 ? -14.024 6.493 23.732 1.00 88.06 188 ALA A O 1
ATOM 1457 N N . GLN A 1 189 ? -15.935 5.480 24.337 1.00 89.81 189 GLN A N 1
ATOM 1458 C CA . GLN A 1 189 ? -16.372 5.107 22.995 1.00 89.81 189 GLN A CA 1
ATOM 1459 C C . GLN A 1 189 ? -16.619 6.331 22.123 1.00 89.81 189 GLN A C 1
ATOM 1461 O O . GLN A 1 189 ? -16.132 6.392 20.997 1.00 89.81 189 GLN A O 1
ATOM 1466 N N . LYS A 1 190 ? -17.292 7.354 22.653 1.00 88.69 190 LYS A N 1
ATOM 1467 C CA . LYS A 1 190 ? -17.490 8.618 21.941 1.00 88.69 190 LYS A CA 1
ATOM 1468 C C . LYS A 1 190 ? -16.163 9.302 21.603 1.00 88.69 190 LYS A C 1
ATOM 1470 O O . LYS A 1 190 ? -15.965 9.732 20.468 1.00 88.69 190 LYS A O 1
ATOM 1475 N N . SER A 1 191 ? -15.242 9.372 22.564 1.00 87.06 191 SER A N 1
ATOM 1476 C CA . SER A 1 191 ? -13.895 9.912 22.335 1.00 87.06 191 SER A CA 1
ATOM 1477 C C . SER A 1 191 ? -13.143 9.119 21.261 1.00 87.06 191 SER A C 1
ATOM 1479 O O . SER A 1 191 ? -12.513 9.702 20.377 1.00 87.06 191 SER A O 1
ATOM 1481 N N . PHE A 1 192 ? -13.242 7.789 21.291 1.00 87.38 192 PHE A N 1
ATOM 1482 C CA . PHE A 1 192 ? -12.644 6.926 20.279 1.00 87.38 192 PHE A CA 1
ATOM 1483 C C . PHE A 1 192 ? -13.260 7.167 18.897 1.00 87.38 192 PHE A C 1
ATOM 1485 O O . PHE A 1 192 ? -12.518 7.346 17.933 1.00 87.38 192 PHE A O 1
ATOM 1492 N N . LEU A 1 193 ? -14.592 7.249 18.805 1.00 88.19 193 LEU A N 1
ATOM 1493 C CA . LEU A 1 193 ? -15.322 7.547 17.572 1.00 88.19 193 LEU A CA 1
ATOM 1494 C C . LEU A 1 193 ? -14.876 8.865 16.947 1.00 88.19 193 LEU A C 1
ATOM 1496 O O . LEU A 1 193 ? -14.676 8.913 15.741 1.00 88.19 193 LEU A O 1
ATOM 1500 N N . GLU A 1 194 ? -14.691 9.925 17.733 1.00 86.62 194 GLU A N 1
ATOM 1501 C CA . GLU A 1 194 ? -14.227 11.222 17.223 1.00 86.62 194 GLU A CA 1
ATOM 1502 C C . GLU A 1 194 ? -12.786 11.149 16.689 1.00 86.62 194 GLU A C 1
ATOM 1504 O O . GLU A 1 194 ? -12.455 11.759 15.666 1.00 86.62 194 GLU A O 1
ATOM 1509 N N . GLN A 1 195 ? -11.925 10.374 17.349 1.00 84.69 195 GLN A N 1
ATOM 1510 C CA . GLN A 1 195 ? -10.515 10.275 16.990 1.00 84.69 195 GLN A CA 1
ATOM 1511 C C . GLN A 1 195 ? -10.234 9.278 15.853 1.00 84.69 195 GLN A C 1
ATOM 1513 O O . GLN A 1 195 ? -9.328 9.520 15.051 1.00 84.69 195 GLN A O 1
ATOM 1518 N N . ILE A 1 196 ? -11.011 8.198 15.710 1.00 84.56 196 ILE A N 1
ATOM 1519 C CA . ILE A 1 196 ? -10.839 7.250 14.598 1.00 84.56 196 ILE A CA 1
ATOM 1520 C C . ILE A 1 196 ? -11.135 7.921 13.248 1.00 84.56 196 ILE A C 1
ATOM 1522 O O . ILE A 1 196 ? -10.382 7.706 12.302 1.00 84.56 196 ILE A O 1
ATOM 1526 N N . ILE A 1 197 ? -12.095 8.860 13.178 1.00 83.69 197 ILE A N 1
ATOM 1527 C CA . ILE A 1 197 ? -12.349 9.664 11.959 1.00 83.69 197 ILE A CA 1
ATOM 1528 C C . ILE A 1 197 ? -11.099 10.443 11.538 1.00 83.69 197 ILE A C 1
ATOM 1530 O O . ILE A 1 197 ? -10.807 10.628 10.353 1.00 83.69 197 ILE A O 1
ATOM 1534 N N . TYR A 1 198 ? -10.350 10.959 12.512 1.00 81.75 198 TYR A N 1
ATOM 1535 C CA . TYR A 1 198 ? -9.129 11.700 12.233 1.00 81.75 198 TYR A CA 1
ATOM 1536 C C . TYR A 1 198 ? -8.050 10.790 11.633 1.00 81.75 198 TYR A C 1
ATOM 1538 O O . TYR A 1 198 ? -7.380 11.193 10.678 1.00 81.75 198 TYR A O 1
ATOM 1546 N N . VAL A 1 199 ? -7.930 9.556 12.128 1.00 80.81 199 VAL A N 1
ATOM 1547 C CA . VAL A 1 199 ? -7.027 8.550 11.556 1.00 80.81 199 VAL A CA 1
ATOM 1548 C C . VAL A 1 199 ? -7.475 8.127 10.157 1.00 80.81 199 VAL A C 1
ATOM 1550 O O . VAL A 1 199 ? -6.648 8.144 9.246 1.00 80.81 199 VAL A O 1
ATOM 1553 N N . GLU A 1 200 ? -8.762 7.832 9.950 1.00 83.50 200 GLU A N 1
ATOM 1554 C CA . GLU A 1 200 ? -9.334 7.495 8.633 1.00 83.50 200 GLU A CA 1
ATOM 1555 C C . GLU A 1 200 ? -8.935 8.535 7.576 1.00 83.50 200 GLU A C 1
ATOM 1557 O O . GLU A 1 200 ? -8.436 8.209 6.500 1.00 83.50 200 GLU A O 1
ATOM 1562 N N . ASN A 1 201 ? -9.083 9.821 7.908 1.00 83.62 201 ASN A N 1
ATOM 1563 C CA . ASN A 1 201 ? -8.721 10.913 7.008 1.00 83.62 201 ASN A CA 1
ATOM 1564 C C . ASN A 1 201 ? -7.212 10.999 6.732 1.00 83.62 201 ASN A C 1
ATOM 1566 O O . ASN A 1 201 ? -6.815 11.467 5.664 1.00 83.62 201 ASN A O 1
ATOM 1570 N N . LYS A 1 202 ? -6.353 10.585 7.672 1.00 82.00 202 LYS A N 1
ATOM 1571 C CA . LYS A 1 202 ? -4.908 10.494 7.420 1.00 82.00 202 LYS A CA 1
ATOM 1572 C C . LYS A 1 202 ? -4.580 9.332 6.491 1.00 82.00 202 LYS A C 1
ATOM 1574 O O . LYS A 1 202 ? -3.782 9.536 5.583 1.00 82.00 202 LYS A O 1
ATOM 1579 N N . ILE A 1 203 ? -5.203 8.167 6.676 1.00 79.25 203 ILE A N 1
ATOM 1580 C CA . ILE A 1 203 ? -5.003 7.000 5.803 1.00 79.25 203 ILE A CA 1
ATOM 1581 C C . ILE A 1 203 ? -5.434 7.333 4.369 1.00 79.25 203 ILE A C 1
ATOM 1583 O O . ILE A 1 203 ? -4.665 7.109 3.442 1.00 79.25 203 ILE A O 1
ATOM 1587 N N . LYS A 1 204 ? -6.566 8.019 4.173 1.00 81.38 204 LYS A N 1
ATOM 1588 C CA . LYS A 1 204 ? -6.990 8.495 2.840 1.00 81.38 204 LYS A CA 1
ATOM 1589 C C . LYS A 1 204 ? -5.968 9.390 2.142 1.00 81.38 204 LYS A C 1
ATOM 1591 O O . LYS A 1 204 ? -5.755 9.278 0.940 1.00 81.38 204 LYS A O 1
ATOM 1596 N N . LYS A 1 205 ? -5.288 10.268 2.887 1.00 80.44 205 LYS A N 1
ATOM 1597 C CA . LYS A 1 205 ? -4.217 11.105 2.316 1.00 80.44 205 LYS A CA 1
ATOM 1598 C C . LYS A 1 205 ? -3.033 10.279 1.818 1.00 80.44 205 LYS A C 1
ATOM 1600 O O . LYS A 1 205 ? -2.322 10.730 0.925 1.00 80.44 205 LYS A O 1
ATOM 1605 N N . VAL A 1 206 ? -2.801 9.098 2.391 1.00 77.12 206 VAL A N 1
ATOM 1606 C CA . VAL A 1 206 ? -1.781 8.162 1.901 1.00 77.12 206 VAL A CA 1
ATOM 1607 C C . VAL A 1 206 ? -2.159 7.673 0.509 1.00 77.12 206 VAL A C 1
ATOM 1609 O O . VAL A 1 206 ? -1.321 7.738 -0.386 1.00 77.12 206 VAL A O 1
ATOM 1612 N N . ASP A 1 207 ? -3.411 7.260 0.307 1.00 75.75 207 ASP A N 1
ATOM 1613 C CA . ASP A 1 207 ? -3.910 6.827 -1.003 1.00 75.75 207 ASP A CA 1
ATOM 1614 C C . ASP A 1 207 ? -3.827 7.949 -2.058 1.00 75.75 207 ASP A C 1
ATOM 1616 O O . ASP A 1 207 ? -3.300 7.765 -3.158 1.00 75.75 207 ASP A O 1
ATOM 1620 N N . GLU A 1 208 ? -4.237 9.173 -1.707 1.00 78.00 208 GLU A N 1
ATOM 1621 C CA . GLU A 1 208 ? -4.110 10.337 -2.599 1.00 78.00 208 GLU A CA 1
ATOM 1622 C C . GLU A 1 208 ? -2.657 10.597 -3.036 1.00 78.00 208 GLU A C 1
ATOM 1624 O O . GLU A 1 208 ? -2.391 10.923 -4.199 1.00 78.00 208 GLU A O 1
ATOM 1629 N N . GLU A 1 209 ? -1.701 10.450 -2.117 1.00 76.50 209 GLU A N 1
ATOM 1630 C CA . GLU A 1 209 ? -0.279 10.603 -2.419 1.00 76.50 209 GLU A CA 1
ATOM 1631 C C . GLU A 1 209 ? 0.253 9.427 -3.264 1.00 76.50 209 GLU A C 1
ATOM 1633 O O . GLU A 1 209 ? 1.023 9.648 -4.204 1.00 76.50 209 GLU A O 1
ATOM 1638 N N . LEU A 1 210 ? -0.206 8.193 -3.026 1.00 76.50 210 LEU A N 1
ATOM 1639 C CA . LEU A 1 210 ? 0.174 7.010 -3.811 1.00 76.50 210 LEU A CA 1
ATOM 1640 C C . LEU A 1 210 ? -0.382 7.030 -5.239 1.00 76.50 210 LEU A C 1
ATOM 1642 O O . LEU A 1 210 ? 0.300 6.585 -6.161 1.00 76.50 210 LEU A O 1
ATOM 1646 N N . ASN A 1 211 ? -1.546 7.630 -5.479 1.00 75.88 211 ASN A N 1
ATOM 1647 C CA . ASN A 1 211 ? -2.092 7.770 -6.832 1.00 75.88 211 ASN A CA 1
ATOM 1648 C C . ASN A 1 211 ? -1.163 8.545 -7.785 1.00 75.88 211 ASN A C 1
ATOM 1650 O O . ASN A 1 211 ? -1.114 8.267 -8.988 1.00 75.88 211 ASN A O 1
ATOM 1654 N N . ARG A 1 212 ? -0.354 9.476 -7.261 1.00 71.94 212 ARG A N 1
ATOM 1655 C CA . ARG A 1 212 ? 0.674 10.174 -8.054 1.00 71.94 212 ARG A CA 1
ATOM 1656 C C . ARG A 1 212 ? 1.772 9.227 -8.534 1.00 71.94 212 ARG A C 1
ATOM 1658 O O . ARG A 1 212 ? 2.274 9.386 -9.643 1.00 71.94 212 ARG A O 1
ATOM 1665 N N . LEU A 1 213 ? 2.107 8.209 -7.745 1.00 72.50 213 LEU A N 1
ATOM 1666 C CA . LEU A 1 213 ? 3.109 7.205 -8.095 1.00 72.50 213 LEU A CA 1
ATOM 1667 C C . LEU A 1 213 ? 2.685 6.357 -9.305 1.00 72.50 213 LEU A C 1
ATOM 1669 O O . LEU A 1 213 ? 3.518 6.039 -10.154 1.00 72.50 213 LEU A O 1
ATOM 1673 N N . PHE A 1 214 ? 1.396 6.035 -9.433 1.00 74.06 214 PHE A N 1
ATOM 1674 C CA . PHE A 1 214 ? 0.890 5.245 -10.565 1.00 74.06 214 PHE A CA 1
ATOM 1675 C C . PHE A 1 214 ? 1.018 5.984 -11.898 1.00 74.06 214 PHE A C 1
ATOM 1677 O O . PHE A 1 214 ? 1.326 5.376 -12.922 1.00 74.06 214 PHE A O 1
ATOM 1684 N N . GLN A 1 215 ? 0.880 7.311 -11.886 1.00 72.38 215 GLN A N 1
ATOM 1685 C CA . GLN A 1 215 ? 1.080 8.127 -13.086 1.00 72.38 215 GLN A CA 1
ATOM 1686 C C . GLN A 1 215 ? 2.541 8.095 -13.566 1.00 72.38 215 GLN A C 1
ATOM 1688 O O . GLN A 1 215 ? 2.796 8.078 -14.776 1.00 72.38 215 GLN A O 1
ATOM 1693 N N . ILE A 1 216 ? 3.495 8.044 -12.627 1.00 71.44 216 ILE A N 1
ATOM 1694 C CA . ILE A 1 216 ? 4.930 7.914 -12.916 1.00 71.44 216 ILE A CA 1
ATOM 1695 C C . ILE A 1 216 ? 5.215 6.541 -13.537 1.00 71.44 216 ILE A C 1
ATOM 1697 O O . ILE A 1 216 ? 5.872 6.469 -14.576 1.00 71.44 216 ILE A O 1
ATOM 1701 N N . ASP A 1 217 ? 4.675 5.464 -12.963 1.00 77.12 217 ASP A N 1
ATOM 1702 C CA . ASP A 1 217 ? 4.839 4.101 -13.489 1.00 77.12 217 ASP A CA 1
ATOM 1703 C C . ASP A 1 217 ? 4.374 3.971 -14.946 1.00 77.12 217 ASP A C 1
ATOM 1705 O O . ASP A 1 217 ? 5.084 3.457 -15.816 1.00 77.12 217 ASP A O 1
ATOM 1709 N N . ASP A 1 218 ? 3.191 4.509 -15.240 1.00 75.50 218 ASP A N 1
ATOM 1710 C CA . ASP A 1 218 ? 2.615 4.484 -16.578 1.00 75.50 218 ASP A CA 1
ATOM 1711 C C . ASP A 1 218 ? 3.484 5.235 -17.596 1.00 75.50 218 ASP A C 1
ATOM 1713 O O . ASP A 1 218 ? 3.636 4.789 -18.743 1.00 75.50 218 ASP A O 1
ATOM 1717 N N . ALA A 1 219 ? 4.085 6.360 -17.194 1.00 70.81 219 ALA A N 1
ATOM 1718 C CA . ALA A 1 219 ? 5.035 7.097 -18.022 1.00 70.81 219 ALA A CA 1
ATOM 1719 C C . ALA A 1 219 ? 6.301 6.271 -18.302 1.00 70.81 219 ALA A C 1
ATOM 1721 O O . ALA A 1 219 ? 6.709 6.147 -19.461 1.00 70.81 219 ALA A O 1
ATOM 1722 N N . VAL A 1 220 ? 6.864 5.617 -17.282 1.00 73.81 220 VAL A N 1
ATOM 1723 C CA . VAL A 1 220 ? 8.040 4.738 -17.410 1.00 73.81 220 VAL A CA 1
ATOM 1724 C C . VAL A 1 220 ? 7.758 3.567 -18.357 1.00 73.81 220 VAL A C 1
ATOM 1726 O O . VAL A 1 220 ? 8.535 3.298 -19.282 1.00 73.81 220 VAL A O 1
ATOM 1729 N N . LYS A 1 221 ? 6.606 2.901 -18.201 1.00 79.19 221 LYS A N 1
ATOM 1730 C CA . LYS A 1 221 ? 6.169 1.793 -19.067 1.00 79.19 221 LYS A CA 1
ATOM 1731 C C . LYS A 1 221 ? 5.972 2.222 -20.523 1.00 79.19 221 LYS A C 1
ATOM 1733 O O . LYS A 1 221 ? 6.208 1.420 -21.434 1.00 79.19 221 LYS A O 1
ATOM 1738 N N . ARG A 1 222 ? 5.519 3.455 -20.785 1.00 76.00 222 ARG A N 1
ATOM 1739 C CA . ARG A 1 222 ? 5.422 4.004 -22.154 1.00 76.00 222 ARG A CA 1
ATOM 1740 C C . ARG A 1 222 ? 6.804 4.164 -22.783 1.00 76.00 222 ARG A C 1
ATOM 1742 O O . ARG A 1 222 ? 7.048 3.556 -23.824 1.00 76.00 222 ARG A O 1
ATOM 1749 N N . VAL A 1 223 ? 7.726 4.855 -22.112 1.00 73.81 223 VAL A N 1
ATOM 1750 C CA . VAL A 1 223 ? 9.087 5.093 -22.628 1.00 73.81 223 VAL A CA 1
ATOM 1751 C C . VAL A 1 223 ? 9.817 3.777 -22.927 1.00 73.81 223 VAL A C 1
ATOM 1753 O O . VAL A 1 223 ? 10.419 3.609 -23.990 1.00 73.81 223 VAL A O 1
ATOM 1756 N N . ARG A 1 224 ? 9.709 2.783 -22.035 1.00 77.94 224 ARG A N 1
ATOM 1757 C CA . ARG A 1 224 ? 10.322 1.461 -22.243 1.00 77.94 224 ARG A CA 1
ATOM 1758 C C . ARG A 1 224 ? 9.784 0.745 -23.490 1.00 77.94 224 ARG A C 1
ATOM 1760 O O . ARG A 1 224 ? 10.564 0.137 -24.228 1.00 77.94 224 ARG A O 1
ATOM 1767 N N . ARG A 1 225 ? 8.469 0.805 -23.739 1.00 80.31 225 ARG A N 1
ATOM 1768 C CA . ARG A 1 225 ? 7.841 0.183 -24.921 1.00 80.31 225 ARG A CA 1
ATOM 1769 C C . ARG A 1 225 ? 8.346 0.787 -26.230 1.00 80.31 225 ARG A C 1
ATOM 1771 O O . ARG A 1 225 ? 8.475 0.054 -27.207 1.00 80.31 225 ARG A O 1
ATOM 1778 N N . GLU A 1 226 ? 8.671 2.076 -26.238 1.00 76.31 226 GLU A N 1
ATOM 1779 C CA . GLU A 1 226 ? 9.224 2.750 -27.417 1.00 76.31 226 GLU A CA 1
ATOM 1780 C C . GLU A 1 226 ? 10.709 2.433 -27.650 1.00 76.31 226 GLU A C 1
ATOM 1782 O O . GLU A 1 226 ? 11.136 2.271 -28.795 1.00 76.31 226 GLU A O 1
ATOM 1787 N N . LEU A 1 227 ? 11.502 2.274 -26.584 1.00 77.44 227 LEU A N 1
ATOM 1788 C CA . LEU A 1 227 ? 12.936 1.978 -26.689 1.00 77.44 227 LEU A CA 1
ATOM 1789 C C . LEU A 1 227 ? 13.238 0.541 -27.138 1.00 77.44 227 LEU A C 1
ATOM 1791 O O . LEU A 1 227 ? 14.208 0.316 -27.868 1.00 77.44 227 LEU A O 1
ATOM 1795 N N . GLN A 1 228 ? 12.432 -0.444 -26.729 1.00 83.38 228 GLN A N 1
ATOM 1796 C CA . GLN A 1 228 ? 12.759 -1.860 -26.943 1.00 83.38 228 GLN A CA 1
ATOM 1797 C C . GLN A 1 228 ? 12.899 -2.265 -28.428 1.00 83.38 228 GLN A C 1
ATOM 1799 O O . GLN A 1 228 ? 13.884 -2.930 -28.769 1.00 83.38 228 GLN A O 1
ATOM 1804 N N . PRO A 1 229 ? 11.992 -1.877 -29.349 1.00 81.69 229 PRO A N 1
ATOM 1805 C CA . PRO A 1 229 ? 12.129 -2.210 -30.769 1.00 81.69 229 PRO A CA 1
ATOM 1806 C C . PRO A 1 229 ? 13.397 -1.621 -31.400 1.00 81.69 229 PRO A C 1
ATOM 1808 O O . PRO A 1 229 ? 14.043 -2.261 -32.240 1.00 81.69 229 PRO A O 1
ATOM 1811 N N . MET A 1 230 ? 13.782 -0.415 -30.970 1.00 80.19 230 MET A N 1
ATOM 1812 C CA . MET A 1 230 ? 15.014 0.228 -31.410 1.00 80.19 230 MET A CA 1
ATOM 1813 C C . MET A 1 230 ? 16.238 -0.532 -30.896 1.00 80.19 230 MET A C 1
ATOM 1815 O O . MET A 1 230 ? 17.114 -0.842 -31.700 1.00 80.19 230 MET A O 1
ATOM 1819 N N . ILE A 1 231 ? 16.290 -0.880 -29.605 1.00 84.75 231 ILE A N 1
ATOM 1820 C CA . ILE A 1 231 ? 17.394 -1.659 -29.017 1.00 84.75 231 ILE A CA 1
ATOM 1821 C C . ILE A 1 231 ? 17.598 -2.964 -29.791 1.00 84.75 231 ILE A C 1
ATOM 1823 O O . ILE A 1 231 ? 18.707 -3.224 -30.255 1.00 84.75 231 ILE A O 1
ATOM 1827 N N . ASN A 1 232 ? 16.525 -3.726 -30.028 1.00 84.81 232 ASN A N 1
ATOM 1828 C CA . ASN A 1 232 ? 16.588 -4.985 -30.777 1.00 84.81 232 ASN A CA 1
ATOM 1829 C C . ASN A 1 232 ? 17.194 -4.783 -32.179 1.00 84.81 232 ASN A C 1
ATOM 1831 O O . ASN A 1 232 ? 18.065 -5.536 -32.616 1.00 84.81 232 ASN A O 1
ATOM 1835 N N . THR A 1 233 ? 16.775 -3.724 -32.878 1.00 78.44 233 THR A N 1
ATOM 1836 C CA . THR A 1 233 ? 17.277 -3.413 -34.224 1.00 78.44 233 THR A CA 1
ATOM 1837 C C . THR A 1 233 ? 18.738 -2.956 -34.198 1.00 78.44 233 THR A C 1
ATOM 1839 O O . THR A 1 233 ? 19.531 -3.345 -35.057 1.00 78.44 233 THR A O 1
ATOM 1842 N N . LEU A 1 234 ? 19.130 -2.157 -33.204 1.00 79.69 234 LEU A N 1
ATOM 1843 C CA . LEU A 1 234 ? 20.507 -1.705 -33.020 1.00 79.69 234 LEU A CA 1
ATOM 1844 C C . LEU A 1 234 ? 21.453 -2.859 -32.658 1.00 79.69 234 LEU A C 1
ATOM 1846 O O . LEU A 1 234 ? 22.595 -2.881 -33.124 1.00 79.69 234 LEU A O 1
ATOM 1850 N N . GLU A 1 235 ? 20.993 -3.844 -31.884 1.00 85.31 235 GLU A N 1
ATOM 1851 C CA . GLU A 1 235 ? 21.748 -5.072 -31.631 1.00 85.31 235 GLU A CA 1
ATOM 1852 C C . GLU A 1 235 ? 21.998 -5.850 -32.919 1.00 85.31 235 GLU A C 1
ATOM 1854 O O . GLU A 1 235 ? 23.127 -6.279 -33.170 1.00 85.31 235 GLU A O 1
ATOM 1859 N N . ASP A 1 236 ? 20.975 -6.002 -33.761 1.00 81.81 236 ASP A N 1
ATOM 1860 C CA . ASP A 1 236 ? 21.115 -6.672 -35.051 1.00 81.81 236 ASP A CA 1
ATOM 1861 C C . ASP A 1 236 ? 22.095 -5.933 -35.969 1.00 81.81 236 ASP A C 1
ATOM 1863 O O . ASP A 1 236 ? 22.923 -6.573 -36.625 1.00 81.81 236 ASP A O 1
ATOM 1867 N N . ILE A 1 237 ? 22.085 -4.594 -35.963 1.00 78.50 237 ILE A N 1
ATOM 1868 C CA . ILE A 1 237 ? 23.082 -3.791 -36.683 1.00 78.50 237 ILE A CA 1
ATOM 1869 C C . ILE A 1 237 ? 24.476 -4.019 -36.086 1.00 78.50 237 ILE A C 1
ATOM 1871 O O . ILE A 1 237 ? 25.411 -4.297 -36.831 1.00 78.50 237 ILE A O 1
ATOM 1875 N N . LYS A 1 238 ? 24.648 -3.998 -34.759 1.00 80.75 238 LYS A N 1
ATOM 1876 C CA . LYS A 1 238 ? 25.944 -4.282 -34.112 1.00 80.75 238 LYS A CA 1
ATOM 1877 C C . LYS A 1 238 ? 26.464 -5.681 -34.451 1.00 80.75 238 LYS A C 1
ATOM 1879 O O . LYS A 1 238 ? 27.659 -5.847 -34.702 1.00 80.75 238 LYS A O 1
ATOM 1884 N N . ARG A 1 239 ? 25.594 -6.694 -34.498 1.00 84.62 239 ARG A N 1
ATOM 1885 C CA . ARG A 1 239 ? 25.946 -8.051 -34.953 1.00 84.62 239 ARG A CA 1
ATOM 1886 C C . ARG A 1 239 ? 26.337 -8.048 -36.431 1.00 84.62 239 ARG A C 1
ATOM 1888 O O . ARG A 1 239 ? 27.328 -8.674 -36.798 1.00 84.62 239 ARG A O 1
ATOM 1895 N N . ALA A 1 240 ? 25.609 -7.316 -37.274 1.00 83.12 240 ALA A N 1
ATOM 1896 C CA . ALA A 1 240 ? 25.921 -7.161 -38.690 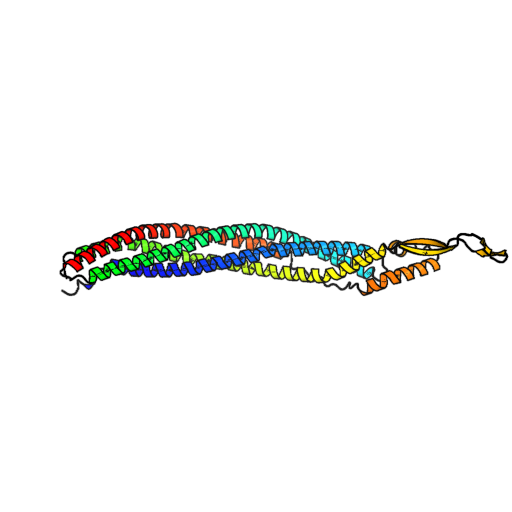1.00 83.12 240 ALA A CA 1
ATOM 1897 C C . ALA A 1 240 ? 27.272 -6.467 -38.929 1.00 83.12 240 ALA A C 1
ATOM 1899 O O . ALA A 1 240 ? 28.034 -6.918 -39.781 1.00 83.12 240 ALA A O 1
ATOM 1900 N N . LEU A 1 241 ? 27.617 -5.453 -38.130 1.00 79.38 241 LEU A N 1
ATOM 1901 C CA . LEU A 1 241 ? 28.910 -4.763 -38.180 1.00 79.38 241 LEU A CA 1
ATOM 1902 C C . LEU A 1 241 ? 30.096 -5.702 -37.896 1.00 79.38 241 LEU A C 1
ATOM 1904 O O . LEU A 1 241 ? 31.190 -5.500 -38.425 1.00 79.38 241 LEU A O 1
ATOM 1908 N N . LYS A 1 242 ? 29.880 -6.763 -37.107 1.00 85.62 242 LYS A N 1
ATOM 1909 C CA . LYS A 1 242 ? 30.886 -7.799 -36.824 1.00 85.62 242 LYS A CA 1
ATOM 1910 C C . LYS A 1 242 ? 31.014 -8.858 -37.926 1.00 85.62 242 LYS A C 1
ATOM 1912 O O . LYS A 1 242 ? 31.970 -9.630 -37.891 1.00 85.62 242 LYS A O 1
ATOM 1917 N N . LYS A 1 243 ? 30.093 -8.925 -38.899 1.00 84.81 243 LYS A N 1
ATOM 1918 C CA . LYS A 1 243 ? 30.160 -9.923 -39.981 1.00 84.81 243 LYS A CA 1
ATOM 1919 C C . LYS A 1 243 ? 31.384 -9.681 -40.857 1.00 84.81 243 LYS A C 1
ATOM 1921 O O . LYS A 1 243 ? 31.670 -8.548 -41.238 1.00 84.81 243 LYS A O 1
ATOM 1926 N N . THR A 1 244 ? 32.086 -10.756 -41.198 1.00 86.06 244 THR A N 1
ATOM 1927 C CA . THR A 1 244 ? 33.235 -10.724 -42.106 1.00 86.06 244 THR A CA 1
ATOM 1928 C C . THR A 1 244 ? 32.773 -10.898 -43.546 1.00 86.06 244 THR A C 1
ATOM 1930 O O . THR A 1 244 ? 32.136 -11.895 -43.880 1.00 86.06 244 THR A O 1
ATOM 1933 N N . ILE A 1 245 ? 33.134 -9.956 -44.412 1.00 82.94 245 ILE A N 1
ATOM 1934 C CA . ILE A 1 245 ? 32.946 -10.056 -45.857 1.00 82.94 245 ILE A CA 1
ATOM 1935 C C . ILE A 1 245 ? 34.258 -10.537 -46.471 1.00 82.94 245 ILE A C 1
ATOM 1937 O O . ILE A 1 245 ? 35.334 -10.050 -46.123 1.00 82.94 245 ILE A O 1
ATOM 1941 N N . SER A 1 246 ? 34.162 -11.507 -47.381 1.00 81.25 246 SER A N 1
ATOM 1942 C CA . SER A 1 246 ? 35.292 -12.015 -48.159 1.00 81.25 246 SER A CA 1
ATOM 1943 C C . SER A 1 246 ? 35.077 -11.698 -49.634 1.00 81.25 246 SER A C 1
ATOM 1945 O O . SER A 1 246 ? 34.135 -12.224 -50.222 1.00 81.25 246 SER A O 1
ATOM 1947 N N . VAL A 1 247 ? 35.945 -10.889 -50.244 1.00 76.69 247 VAL A N 1
ATOM 1948 C CA . VAL A 1 247 ? 35.902 -10.630 -51.697 1.00 76.69 247 VAL A CA 1
ATOM 1949 C C . VAL A 1 247 ? 37.137 -11.215 -52.382 1.00 76.69 247 VAL A C 1
ATOM 1951 O O . VAL A 1 247 ? 38.241 -11.114 -51.835 1.00 76.69 247 VAL A O 1
ATOM 1954 N N . PRO A 1 248 ? 36.979 -11.854 -53.554 1.00 77.00 248 PRO A N 1
ATOM 1955 C CA . PRO A 1 248 ? 38.110 -12.348 -54.324 1.00 77.00 248 PRO A CA 1
ATOM 1956 C C . PRO A 1 248 ? 38.882 -11.166 -54.924 1.00 77.00 248 PRO A C 1
ATOM 1958 O O . PRO A 1 248 ? 38.299 -10.300 -55.569 1.00 77.00 248 PRO A O 1
ATOM 1961 N N . TYR A 1 249 ? 40.196 -11.139 -54.721 1.00 69.75 249 TYR A N 1
ATOM 1962 C CA . TYR A 1 249 ? 41.095 -10.089 -55.218 1.00 69.75 249 TYR A CA 1
ATOM 1963 C C . TYR A 1 249 ? 42.043 -10.577 -56.326 1.00 69.75 249 TYR A C 1
ATOM 1965 O O . TYR A 1 249 ? 42.810 -9.816 -56.906 1.00 69.75 249 TYR A O 1
ATOM 1973 N N . GLY A 1 250 ? 41.987 -11.863 -56.653 1.00 70.69 250 GLY A N 1
ATOM 1974 C CA . GLY A 1 250 ? 42.801 -12.446 -57.704 1.00 70.69 250 GLY A CA 1
ATOM 1975 C C . GLY A 1 250 ? 42.922 -13.946 -57.534 1.00 70.69 250 GLY A C 1
ATOM 1976 O O . GLY A 1 250 ? 42.241 -14.559 -56.712 1.00 70.69 250 GLY A O 1
ATOM 1977 N N . ILE A 1 251 ? 43.814 -14.532 -58.315 1.00 71.31 251 ILE A N 1
ATOM 1978 C CA . ILE A 1 251 ? 44.121 -15.956 -58.300 1.00 71.31 251 ILE A CA 1
ATOM 1979 C C . ILE A 1 251 ? 45.616 -16.061 -58.003 1.00 71.31 251 ILE A C 1
ATOM 1981 O O . ILE A 1 251 ? 46.399 -15.299 -58.572 1.00 71.31 251 ILE A O 1
ATOM 1985 N N . THR A 1 252 ? 46.036 -16.962 -57.111 1.00 73.75 252 THR A N 1
ATOM 1986 C CA . THR A 1 252 ? 47.471 -17.209 -56.929 1.00 73.75 252 THR A CA 1
ATOM 1987 C C . THR A 1 252 ? 48.099 -17.548 -58.285 1.00 73.75 252 THR A C 1
ATOM 1989 O O . THR A 1 252 ? 47.490 -18.280 -59.065 1.00 73.75 252 THR A O 1
ATOM 1992 N N . PRO A 1 253 ? 49.282 -17.017 -58.629 1.00 63.94 253 PRO A N 1
ATOM 1993 C CA . PRO A 1 253 ? 49.880 -17.269 -59.933 1.00 63.94 253 PRO A CA 1
ATOM 1994 C C . PRO A 1 253 ? 50.275 -18.748 -60.033 1.00 63.94 253 PRO A C 1
ATOM 1996 O O . PRO A 1 253 ? 51.328 -19.172 -59.568 1.00 63.94 253 PRO A O 1
ATOM 1999 N N . LYS A 1 254 ? 49.384 -19.556 -60.609 1.00 75.62 254 LYS A N 1
ATOM 2000 C CA . LYS A 1 254 ? 49.602 -20.965 -60.922 1.00 75.62 254 LYS A CA 1
ATOM 2001 C C . LYS A 1 254 ? 48.999 -21.239 -62.289 1.00 75.62 254 LYS A C 1
ATOM 2003 O O . LYS A 1 254 ? 47.803 -21.042 -62.499 1.00 75.62 254 LYS A O 1
ATOM 2008 N N . ILE A 1 255 ? 49.842 -21.693 -63.204 1.00 75.62 255 ILE A N 1
ATOM 2009 C CA . ILE A 1 255 ? 49.446 -22.104 -64.545 1.00 75.62 255 ILE A CA 1
ATOM 2010 C C . ILE A 1 255 ? 49.418 -23.629 -64.562 1.00 75.62 255 ILE A C 1
ATOM 2012 O O . ILE A 1 255 ? 50.410 -24.276 -64.230 1.00 75.62 255 ILE A O 1
ATOM 2016 N N . CYS A 1 256 ? 48.277 -24.204 -64.927 1.00 80.38 256 CYS A N 1
ATOM 2017 C CA . CYS A 1 256 ? 48.133 -25.641 -65.120 1.00 80.38 256 CYS A CA 1
ATOM 2018 C C . CYS A 1 256 ? 48.153 -25.957 -66.611 1.00 80.38 256 CYS A C 1
ATOM 2020 O O . CYS A 1 256 ? 47.736 -25.147 -67.440 1.00 80.38 256 CYS A O 1
ATOM 2022 N N . LYS A 1 257 ? 48.607 -27.163 -66.954 1.00 79.81 257 LYS A N 1
ATOM 2023 C CA . LYS A 1 257 ? 48.471 -27.687 -68.313 1.00 79.81 257 LYS A CA 1
ATOM 2024 C C . LYS A 1 257 ? 47.046 -28.198 -68.505 1.00 79.81 257 LYS A C 1
ATOM 2026 O O . LYS A 1 257 ? 46.604 -29.079 -67.771 1.00 79.81 257 LYS A O 1
ATOM 2031 N N . GLY A 1 258 ? 46.328 -27.631 -69.471 1.00 75.94 258 GLY A N 1
ATOM 2032 C CA . GLY A 1 258 ? 45.027 -28.135 -69.903 1.00 75.94 258 GLY A CA 1
ATOM 2033 C C . GLY A 1 258 ? 45.139 -29.475 -70.623 1.00 75.94 258 GLY A C 1
ATOM 2034 O O . GLY A 1 258 ? 46.225 -29.902 -71.016 1.00 75.94 258 GLY A O 1
ATOM 2035 N N . ARG A 1 259 ? 43.987 -30.110 -70.859 1.00 73.62 259 ARG A N 1
ATOM 2036 C CA . ARG A 1 259 ? 43.849 -31.410 -71.546 1.00 73.62 259 ARG A CA 1
ATOM 2037 C C . ARG A 1 259 ? 44.480 -31.453 -72.954 1.00 73.62 259 ARG A C 1
ATOM 2039 O O . ARG A 1 259 ? 44.721 -32.534 -73.468 1.00 73.62 259 ARG A O 1
ATOM 2046 N N . TRP A 1 260 ? 44.790 -30.290 -73.533 1.00 75.62 260 TRP A N 1
ATOM 2047 C CA . TRP A 1 260 ? 45.389 -30.106 -74.863 1.00 75.62 260 TRP A CA 1
ATOM 2048 C C . TRP A 1 260 ? 46.762 -29.410 -74.828 1.00 75.62 260 TRP A C 1
ATOM 2050 O O . TRP A 1 260 ? 47.186 -28.822 -75.815 1.00 75.62 260 TRP A O 1
ATOM 2060 N N . GLY A 1 261 ? 47.444 -29.386 -73.677 1.00 74.50 261 GLY A N 1
ATOM 2061 C CA . GLY A 1 261 ? 48.751 -28.726 -73.526 1.00 74.50 261 GLY A CA 1
ATOM 2062 C C . GLY A 1 261 ? 48.700 -27.194 -73.437 1.00 74.50 261 GLY A C 1
ATOM 2063 O O . GLY A 1 261 ? 49.719 -26.580 -73.129 1.00 74.50 261 GLY A O 1
ATOM 2064 N N . ILE A 1 262 ? 47.526 -26.581 -73.629 1.00 76.44 262 ILE A N 1
ATOM 2065 C CA . ILE A 1 262 ? 47.329 -25.133 -73.501 1.00 76.44 262 ILE A CA 1
ATOM 2066 C C . ILE A 1 262 ? 47.405 -24.739 -72.012 1.00 76.44 262 ILE A C 1
ATOM 2068 O O . ILE A 1 262 ? 46.633 -25.274 -71.204 1.00 76.44 262 ILE A O 1
ATOM 2072 N N . PRO A 1 263 ? 48.323 -23.838 -71.621 1.00 75.94 263 PRO A N 1
ATOM 2073 C CA . PRO A 1 263 ? 48.403 -23.328 -70.259 1.00 75.94 263 PRO A CA 1
ATOM 2074 C C . PRO A 1 263 ? 47.171 -22.483 -69.916 1.00 75.94 263 PRO A C 1
ATOM 2076 O O . PRO A 1 263 ? 46.795 -21.597 -70.679 1.00 75.94 263 PRO A O 1
ATOM 2079 N N . TYR A 1 264 ? 46.562 -22.722 -68.754 1.00 76.44 264 TYR A N 1
ATOM 2080 C CA . TYR A 1 264 ? 45.465 -21.899 -68.235 1.00 76.44 264 TYR A CA 1
ATOM 2081 C C . TYR A 1 264 ? 45.679 -21.564 -66.749 1.00 76.44 264 TYR A C 1
ATOM 2083 O O . TYR A 1 264 ? 46.299 -22.351 -66.020 1.00 76.44 264 TYR A O 1
ATOM 2091 N N . PRO A 1 265 ? 45.201 -20.399 -66.274 1.00 72.06 265 PRO A N 1
ATOM 2092 C CA . PRO A 1 265 ? 45.307 -20.025 -64.870 1.00 72.06 265 PRO A CA 1
ATOM 2093 C C . PRO A 1 265 ? 44.432 -20.950 -64.014 1.00 72.06 265 PRO A C 1
ATOM 2095 O O . PRO A 1 265 ? 43.229 -21.065 -64.228 1.00 72.06 265 PRO A O 1
ATOM 2098 N N . CYS A 1 266 ? 45.044 -21.618 -63.039 1.00 78.38 266 CYS A N 1
ATOM 2099 C CA . CYS A 1 266 ? 44.397 -22.607 -62.168 1.00 78.38 266 CYS A CA 1
ATOM 2100 C C . CYS A 1 266 ? 44.730 -22.405 -60.682 1.00 78.38 266 CYS A C 1
ATOM 2102 O O . CYS A 1 266 ? 44.605 -23.329 -59.872 1.00 78.38 266 CYS A O 1
ATOM 2104 N N . GLY A 1 267 ? 45.254 -21.237 -60.314 1.00 74.44 267 GLY A N 1
ATOM 2105 C CA . GLY A 1 267 ? 45.562 -20.963 -58.918 1.00 74.44 267 GLY A CA 1
ATOM 2106 C C . GLY A 1 267 ? 44.323 -20.914 -58.037 1.00 74.44 267 GLY A C 1
ATOM 2107 O O . GLY A 1 267 ? 43.181 -20.954 -58.495 1.00 74.44 267 GLY A O 1
ATOM 2108 N N . LYS A 1 268 ? 44.561 -20.833 -56.731 1.00 78.75 268 LYS A N 1
ATOM 2109 C CA . LYS A 1 268 ? 43.490 -20.677 -55.750 1.00 78.75 268 LYS A CA 1
ATOM 2110 C C . LYS A 1 268 ? 43.110 -19.197 -55.667 1.00 78.75 268 LYS A C 1
ATOM 2112 O O . LYS A 1 268 ? 44.013 -18.358 -55.651 1.00 78.75 268 LYS A O 1
ATOM 2117 N N . PRO A 1 269 ? 41.815 -18.858 -55.601 1.00 76.88 269 PRO A N 1
ATOM 2118 C CA . PRO A 1 269 ? 41.397 -17.480 -55.394 1.00 76.88 269 PRO A CA 1
ATOM 2119 C C . PRO A 1 269 ? 41.956 -16.938 -54.072 1.00 76.88 269 PRO A C 1
ATOM 2121 O O . PRO A 1 269 ? 41.918 -17.614 -53.042 1.00 76.88 269 PRO A O 1
ATOM 2124 N N . ILE A 1 270 ? 42.494 -15.720 -54.116 1.00 78.38 270 ILE A N 1
ATOM 2125 C CA . ILE A 1 270 ? 42.955 -14.974 -52.944 1.00 78.38 270 ILE A CA 1
ATOM 2126 C C . ILE A 1 270 ? 41.795 -14.100 -52.486 1.00 78.38 270 ILE A C 1
ATOM 2128 O O . ILE A 1 270 ? 41.240 -13.344 -53.283 1.00 78.38 270 ILE A O 1
ATOM 2132 N N . TYR A 1 271 ? 41.442 -14.191 -51.207 1.00 80.44 271 TYR A N 1
ATOM 2133 C CA . TYR A 1 271 ? 40.369 -13.397 -50.619 1.00 80.44 271 TYR A CA 1
ATOM 2134 C C . TYR A 1 271 ? 40.931 -12.360 -49.660 1.00 80.44 271 TYR A C 1
ATOM 2136 O O . TYR A 1 271 ? 41.734 -12.696 -48.790 1.00 80.44 271 TYR A O 1
ATOM 2144 N N . TYR A 1 272 ? 40.430 -11.132 -49.760 1.00 80.00 272 TYR A N 1
ATOM 2145 C CA . TYR A 1 272 ? 40.527 -10.176 -48.666 1.00 80.00 272 TYR A CA 1
ATOM 2146 C C . TYR A 1 272 ? 39.329 -10.328 -47.747 1.00 80.00 272 TYR A C 1
ATOM 2148 O O . TYR A 1 272 ? 38.196 -10.443 -48.215 1.00 80.00 272 TYR A O 1
ATOM 2156 N N . ARG A 1 273 ? 39.598 -10.333 -46.441 1.00 80.19 273 ARG A N 1
ATOM 2157 C CA . ARG A 1 273 ? 38.592 -10.488 -45.395 1.00 80.19 273 ARG A CA 1
ATOM 2158 C C . ARG A 1 273 ? 38.624 -9.279 -44.483 1.00 80.19 273 ARG A C 1
ATOM 2160 O O . ARG A 1 273 ? 39.641 -9.031 -43.846 1.00 80.19 273 ARG A O 1
ATOM 2167 N N . PHE A 1 274 ? 37.504 -8.581 -44.402 1.00 81.12 274 PHE A N 1
ATOM 2168 C CA . PHE A 1 274 ? 37.322 -7.463 -43.485 1.00 81.12 274 PHE A CA 1
ATOM 2169 C C . PHE A 1 274 ? 35.950 -7.566 -42.841 1.00 81.12 274 PHE A C 1
ATOM 2171 O O . PHE A 1 274 ? 35.006 -8.085 -43.442 1.00 81.12 274 PHE A O 1
ATOM 2178 N N . THR A 1 275 ? 35.826 -7.095 -41.607 1.00 83.31 275 THR A N 1
ATOM 2179 C CA . THR A 1 275 ? 34.499 -6.910 -41.021 1.00 83.31 275 THR A CA 1
ATOM 2180 C C . THR A 1 275 ? 33.788 -5.740 -41.691 1.00 83.31 275 THR A C 1
ATOM 2182 O O . THR A 1 275 ? 34.431 -4.815 -42.189 1.00 83.31 275 THR A O 1
ATOM 2185 N N . VAL A 1 276 ? 32.455 -5.754 -41.676 1.00 80.06 276 VAL A N 1
ATOM 2186 C CA . VAL A 1 276 ? 31.645 -4.607 -42.118 1.00 80.06 276 VAL A CA 1
ATOM 2187 C C . VAL A 1 276 ? 32.103 -3.325 -41.410 1.00 80.06 276 VAL A C 1
ATOM 2189 O O . VAL A 1 276 ? 32.268 -2.297 -42.055 1.00 80.06 276 VAL A O 1
ATOM 2192 N N . TRP A 1 277 ? 32.398 -3.399 -40.109 1.00 81.19 277 TRP A N 1
ATOM 2193 C CA . TRP A 1 277 ? 32.950 -2.277 -39.349 1.00 81.19 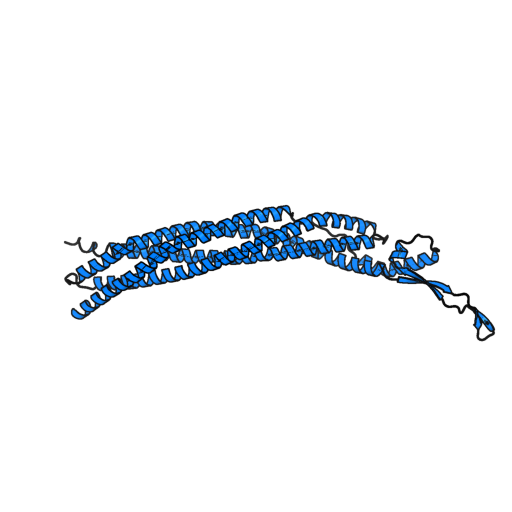277 TRP A CA 1
ATOM 2194 C C . TRP A 1 277 ? 34.283 -1.771 -39.918 1.00 81.19 277 TRP A C 1
ATOM 2196 O O . TRP A 1 277 ? 34.407 -0.582 -40.175 1.00 81.19 277 TRP A O 1
ATOM 2206 N N . GLN A 1 278 ? 35.252 -2.660 -40.174 1.00 81.12 278 GLN A N 1
ATOM 2207 C CA . GLN A 1 278 ? 36.562 -2.290 -40.734 1.00 81.12 278 GLN A CA 1
ATOM 2208 C C . GLN A 1 278 ? 36.460 -1.672 -42.131 1.00 81.12 278 GLN A C 1
ATOM 2210 O O . GLN A 1 278 ? 37.284 -0.837 -42.485 1.00 81.12 278 GLN A O 1
ATOM 2215 N N . ILE A 1 279 ? 35.474 -2.081 -42.930 1.00 79.75 279 ILE A N 1
ATOM 2216 C CA . ILE A 1 279 ? 35.225 -1.501 -44.256 1.00 79.75 279 ILE A CA 1
ATOM 2217 C C . ILE A 1 279 ? 34.698 -0.068 -44.120 1.00 79.75 279 ILE A C 1
ATOM 2219 O O . ILE A 1 279 ? 35.120 0.808 -44.869 1.00 79.75 279 ILE A O 1
ATOM 2223 N N . LEU A 1 280 ? 33.805 0.174 -43.155 1.00 77.75 280 LEU A N 1
ATOM 2224 C CA . LEU A 1 280 ? 33.202 1.487 -42.914 1.00 77.75 280 LEU A CA 1
ATOM 2225 C C . LEU A 1 280 ? 34.153 2.477 -42.221 1.00 77.75 280 LEU A C 1
ATOM 2227 O O . LEU A 1 280 ? 34.060 3.675 -42.470 1.00 77.75 280 LEU A O 1
ATOM 2231 N N . THR A 1 281 ? 35.060 1.999 -41.361 1.00 77.62 281 THR A N 1
ATOM 2232 C CA . THR A 1 281 ? 36.015 2.839 -40.608 1.00 77.62 281 THR A CA 1
ATOM 2233 C C . THR A 1 281 ? 37.423 2.870 -41.201 1.00 77.62 281 THR A C 1
ATOM 2235 O O . THR A 1 281 ? 38.256 3.675 -40.780 1.00 77.62 281 THR A O 1
ATOM 2238 N N . GLY A 1 282 ? 37.720 1.982 -42.150 1.00 71.31 282 GLY A N 1
ATOM 2239 C CA . GLY A 1 282 ? 39.055 1.798 -42.701 1.00 71.31 282 GLY A CA 1
ATOM 2240 C C . GLY A 1 282 ? 39.526 2.983 -43.552 1.00 71.31 282 GLY A C 1
ATOM 2241 O O . GLY A 1 282 ? 38.725 3.636 -44.222 1.00 71.31 282 GLY A O 1
ATOM 2242 N N . PRO A 1 283 ? 40.844 3.263 -43.582 1.00 55.00 283 PRO A N 1
ATOM 2243 C CA . PRO A 1 283 ? 41.395 4.294 -44.450 1.00 55.00 283 PRO A CA 1
ATOM 2244 C C . PRO A 1 283 ? 41.108 3.925 -45.911 1.00 55.00 283 PRO A C 1
ATOM 2246 O O . PRO A 1 283 ? 41.423 2.814 -46.337 1.00 55.00 283 PRO A O 1
ATOM 2249 N N . GLY A 1 284 ? 40.548 4.860 -46.686 1.00 55.47 284 GLY A N 1
ATOM 2250 C CA . GLY A 1 284 ? 40.108 4.687 -48.083 1.00 55.47 284 GLY A CA 1
ATOM 2251 C C . GLY A 1 284 ? 41.208 4.389 -49.118 1.00 55.47 284 GLY A C 1
ATOM 2252 O O . GLY A 1 284 ? 41.094 4.796 -50.268 1.00 55.47 284 GLY A O 1
ATOM 2253 N N . LYS A 1 285 ? 42.293 3.713 -48.724 1.00 46.84 285 LYS A N 1
ATOM 2254 C CA . LYS A 1 285 ? 43.462 3.366 -49.545 1.00 46.84 285 LYS A CA 1
ATOM 2255 C C . LYS A 1 285 ? 43.349 2.006 -50.252 1.00 46.84 285 LYS A C 1
ATOM 2257 O O . LYS A 1 285 ? 44.303 1.585 -50.899 1.00 46.84 285 LYS A O 1
ATOM 2262 N N . LEU A 1 286 ? 42.220 1.305 -50.140 1.00 56.09 286 LEU A N 1
ATOM 2263 C CA . LEU A 1 286 ? 41.951 0.110 -50.945 1.00 56.09 286 LEU A CA 1
ATOM 2264 C C . LEU A 1 286 ? 41.549 0.508 -52.376 1.00 56.09 286 LEU A C 1
ATOM 2266 O O . LEU A 1 286 ? 40.914 1.535 -52.604 1.00 56.09 286 LEU A O 1
ATOM 2270 N N . ILE A 1 287 ? 41.931 -0.314 -53.353 1.00 56.94 287 ILE A N 1
ATOM 2271 C CA . ILE A 1 287 ? 41.692 -0.081 -54.786 1.00 56.94 287 ILE A CA 1
ATOM 2272 C C . ILE A 1 287 ? 40.177 0.021 -55.036 1.00 56.94 287 ILE A C 1
ATOM 2274 O O . ILE A 1 287 ? 39.431 -0.889 -54.677 1.00 56.94 287 ILE A O 1
ATOM 2278 N N . LYS A 1 288 ? 39.722 1.120 -55.655 1.00 63.47 288 LYS A N 1
ATOM 2279 C CA . LYS A 1 288 ? 38.300 1.490 -55.837 1.00 63.47 288 LYS A CA 1
ATOM 2280 C C . LYS A 1 288 ? 37.355 0.329 -56.232 1.00 63.47 288 LYS A C 1
ATOM 2282 O O . LYS A 1 288 ? 36.350 0.164 -55.551 1.00 63.47 288 LYS A O 1
ATOM 2287 N N . PRO A 1 289 ? 37.678 -0.545 -57.208 1.00 64.06 289 PRO A N 1
ATOM 2288 C CA . PRO A 1 289 ? 36.830 -1.689 -57.568 1.00 64.06 289 PRO A CA 1
ATOM 2289 C C . PRO A 1 289 ? 36.600 -2.690 -56.426 1.00 64.06 289 PRO A C 1
ATOM 2291 O O . PRO A 1 289 ? 35.533 -3.286 -56.319 1.00 64.06 289 PRO A O 1
ATOM 2294 N N . VAL A 1 290 ? 37.596 -2.879 -55.557 1.00 65.31 290 VAL A N 1
ATOM 2295 C CA . VAL A 1 290 ? 37.496 -3.755 -54.381 1.00 65.31 290 VAL A CA 1
ATOM 2296 C C . VAL A 1 290 ? 36.584 -3.118 -53.335 1.00 65.31 290 VAL A C 1
ATOM 2298 O O . VAL A 1 290 ? 35.761 -3.806 -52.735 1.00 65.31 290 VAL A O 1
ATOM 2301 N N . MET A 1 291 ? 36.680 -1.797 -53.163 1.00 68.88 291 MET A N 1
ATOM 2302 C CA . MET A 1 291 ? 35.798 -1.047 -52.268 1.00 68.88 291 MET A CA 1
ATOM 2303 C C . MET A 1 291 ? 34.355 -1.008 -52.764 1.00 68.88 291 MET A C 1
ATOM 2305 O O . MET A 1 291 ? 33.453 -1.152 -51.951 1.00 68.88 291 MET A O 1
ATOM 2309 N N . ASP A 1 292 ? 34.114 -0.905 -54.070 1.00 73.69 292 ASP A N 1
ATOM 2310 C CA . ASP A 1 292 ? 32.757 -0.939 -54.627 1.00 73.69 292 ASP A CA 1
ATOM 2311 C C . ASP A 1 292 ? 32.075 -2.299 -54.379 1.00 73.69 292 ASP A C 1
ATOM 2313 O O . ASP A 1 292 ? 30.891 -2.358 -54.035 1.00 73.69 292 ASP A O 1
ATOM 2317 N N . LEU A 1 293 ? 32.832 -3.401 -54.478 1.00 72.06 293 LEU A N 1
ATOM 2318 C CA . LEU A 1 293 ? 32.348 -4.742 -54.129 1.00 72.06 293 LEU A CA 1
ATOM 2319 C C . LEU A 1 293 ? 32.062 -4.873 -52.631 1.00 72.06 293 LEU A C 1
ATOM 2321 O O . LEU A 1 293 ? 31.006 -5.384 -52.256 1.00 72.06 293 LEU A O 1
ATOM 2325 N N . PHE A 1 294 ? 32.964 -4.384 -51.778 1.00 75.38 294 PHE A N 1
ATOM 2326 C CA . PHE A 1 294 ? 32.739 -4.371 -50.336 1.00 75.38 294 PHE A CA 1
ATOM 2327 C C . PHE A 1 294 ? 31.522 -3.520 -49.957 1.00 75.38 294 PHE A C 1
ATOM 2329 O O . PHE A 1 294 ? 30.659 -4.009 -49.236 1.00 75.38 294 PHE A O 1
ATOM 2336 N N . ASN A 1 295 ? 31.388 -2.309 -50.500 1.00 74.88 295 ASN A N 1
ATOM 2337 C CA . ASN A 1 295 ? 30.260 -1.410 -50.251 1.00 74.88 295 ASN A CA 1
ATOM 2338 C C . ASN A 1 295 ? 28.928 -2.043 -50.666 1.00 74.88 295 ASN A C 1
ATOM 2340 O O . ASN A 1 295 ? 27.953 -1.966 -49.925 1.00 74.88 295 ASN A O 1
ATOM 2344 N N . ARG A 1 296 ? 28.885 -2.747 -51.805 1.00 79.31 296 ARG A N 1
ATOM 2345 C CA . ARG A 1 296 ? 27.679 -3.455 -52.2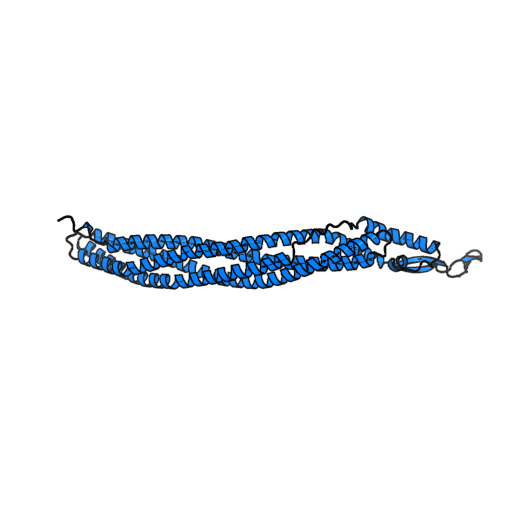54 1.00 79.31 296 ARG A CA 1
ATOM 2346 C C . ARG A 1 296 ? 27.267 -4.580 -51.303 1.00 79.31 296 ARG A C 1
ATOM 2348 O O . ARG A 1 296 ? 26.075 -4.769 -51.064 1.00 79.31 296 ARG A O 1
ATOM 2355 N N . GLU A 1 297 ? 28.224 -5.346 -50.785 1.00 77.50 297 GLU A N 1
ATOM 2356 C CA . GLU A 1 297 ? 27.941 -6.418 -49.822 1.00 77.50 297 GLU A CA 1
ATOM 2357 C C . GLU A 1 297 ? 27.574 -5.865 -48.438 1.00 77.50 297 GLU A C 1
ATOM 2359 O O . GLU A 1 297 ? 26.649 -6.370 -47.800 1.00 77.50 297 GLU A O 1
ATOM 2364 N N . VAL A 1 298 ? 28.214 -4.774 -48.008 1.00 78.19 298 VAL A N 1
ATOM 2365 C CA . VAL A 1 298 ? 27.832 -4.027 -46.802 1.00 78.19 298 VAL A CA 1
ATOM 2366 C C . VAL A 1 298 ? 26.390 -3.520 -46.915 1.00 78.19 298 VAL A C 1
ATOM 2368 O O . VAL A 1 298 ? 25.591 -3.752 -46.007 1.00 78.19 298 VAL A O 1
ATOM 2371 N N . ASP A 1 299 ? 26.015 -2.920 -48.047 1.00 79.62 299 ASP A N 1
ATOM 2372 C CA . ASP A 1 299 ? 24.660 -2.418 -48.288 1.00 79.62 299 ASP A CA 1
ATOM 2373 C C . ASP A 1 299 ? 23.608 -3.529 -48.253 1.00 79.62 299 ASP A C 1
ATOM 2375 O O . ASP A 1 299 ? 22.537 -3.344 -47.675 1.00 79.62 299 ASP A O 1
ATOM 2379 N N . LYS A 1 300 ? 23.890 -4.709 -48.820 1.00 80.88 300 LYS A N 1
ATOM 2380 C CA . LYS A 1 300 ? 22.969 -5.859 -48.747 1.00 80.88 300 LYS A CA 1
ATOM 2381 C C . LYS A 1 300 ? 22.719 -6.312 -47.310 1.00 80.88 300 LYS A C 1
ATOM 2383 O O . LYS A 1 300 ? 21.603 -6.710 -46.986 1.00 80.88 300 LYS A O 1
ATOM 2388 N N . ILE A 1 301 ? 23.748 -6.260 -46.466 1.00 76.31 301 ILE A N 1
ATOM 2389 C CA . ILE A 1 301 ? 23.668 -6.668 -45.062 1.00 76.31 301 ILE A CA 1
ATOM 2390 C C . ILE A 1 301 ? 22.928 -5.613 -44.230 1.00 76.31 301 ILE A C 1
ATOM 2392 O O . ILE A 1 301 ? 22.082 -5.969 -43.411 1.00 76.31 301 ILE A O 1
ATOM 2396 N N . LEU A 1 302 ? 23.234 -4.327 -44.428 1.00 79.25 302 LEU A N 1
ATOM 2397 C CA . LEU A 1 302 ? 22.720 -3.250 -43.582 1.00 79.25 302 LEU A CA 1
ATOM 2398 C C . LEU A 1 302 ? 21.348 -2.737 -44.028 1.00 79.25 302 LEU A C 1
ATOM 2400 O O . LEU A 1 302 ? 20.501 -2.478 -43.178 1.00 79.25 302 LEU A O 1
ATOM 2404 N N . ARG A 1 303 ? 21.067 -2.626 -45.332 1.00 79.88 303 ARG A N 1
ATOM 2405 C CA . ARG A 1 303 ? 19.832 -2.001 -45.851 1.00 79.88 303 ARG A CA 1
ATOM 2406 C C . ARG A 1 303 ? 18.528 -2.588 -45.274 1.00 79.88 303 ARG A C 1
ATOM 2408 O O . ARG A 1 303 ? 17.643 -1.792 -44.960 1.00 79.88 303 ARG A O 1
ATOM 2415 N N . PRO A 1 304 ? 18.360 -3.914 -45.091 1.00 81.94 304 PRO A N 1
ATOM 2416 C CA . PRO A 1 304 ? 17.159 -4.466 -44.459 1.00 81.94 304 PRO A CA 1
ATOM 2417 C C . PRO A 1 304 ? 17.012 -4.071 -42.984 1.00 81.94 304 PRO A C 1
ATOM 2419 O O . PRO A 1 304 ? 15.893 -3.889 -42.515 1.00 81.94 304 PRO A O 1
ATOM 2422 N N . LEU A 1 305 ? 18.130 -3.929 -42.266 1.00 78.38 305 LEU A N 1
ATOM 2423 C CA . LEU A 1 305 ? 18.155 -3.539 -40.854 1.00 78.38 305 LEU A CA 1
ATOM 2424 C C . LEU A 1 305 ? 17.872 -2.044 -40.698 1.00 78.38 305 LEU A C 1
ATOM 2426 O O . LEU A 1 305 ? 17.058 -1.649 -39.873 1.00 78.38 305 LEU A O 1
ATOM 2430 N N . LEU A 1 306 ? 18.466 -1.221 -41.563 1.00 76.75 306 LEU A N 1
ATOM 2431 C CA . LEU A 1 306 ? 18.258 0.226 -41.577 1.00 76.75 306 LEU A CA 1
ATOM 2432 C C . LEU A 1 306 ? 16.809 0.610 -41.903 1.00 76.75 306 LEU A C 1
ATOM 2434 O O . LEU A 1 306 ? 16.317 1.598 -41.380 1.00 76.75 306 LEU A O 1
ATOM 2438 N N . ARG A 1 307 ? 16.098 -0.184 -42.716 1.00 78.88 307 ARG A N 1
ATOM 2439 C CA . ARG A 1 307 ? 14.659 0.020 -42.975 1.00 78.88 307 ARG A CA 1
ATOM 2440 C C . ARG A 1 307 ? 13.769 -0.259 -41.763 1.00 78.88 307 ARG A C 1
ATOM 2442 O O . ARG A 1 307 ? 12.669 0.272 -41.704 1.00 78.88 307 ARG A O 1
ATOM 2449 N N . LYS A 1 308 ? 14.212 -1.122 -40.846 1.00 77.00 308 LYS A N 1
ATOM 2450 C CA . LYS A 1 308 ? 13.491 -1.443 -39.605 1.00 77.00 308 LYS A CA 1
ATOM 2451 C C . LYS A 1 308 ? 13.802 -0.455 -38.482 1.00 77.00 308 LYS A C 1
ATOM 2453 O O . LYS A 1 308 ? 13.061 -0.393 -37.508 1.00 77.00 308 LYS A O 1
ATOM 2458 N N . LEU A 1 309 ? 14.903 0.285 -38.605 1.00 74.31 309 LEU A N 1
ATOM 2459 C CA . LEU A 1 309 ? 15.366 1.208 -37.585 1.00 74.31 309 LEU A CA 1
ATOM 2460 C C . LEU A 1 309 ? 14.523 2.486 -37.615 1.00 74.31 309 LEU A C 1
ATOM 2462 O O . LEU A 1 309 ? 14.627 3.283 -38.544 1.00 74.31 309 LEU A O 1
ATOM 2466 N N . ASN A 1 310 ? 13.724 2.692 -36.570 1.00 73.69 310 ASN A N 1
ATOM 2467 C CA . ASN A 1 310 ? 13.068 3.966 -36.310 1.00 73.69 310 ASN A CA 1
ATOM 2468 C C . ASN A 1 310 ? 13.853 4.727 -35.233 1.00 73.69 310 ASN A C 1
ATOM 2470 O O . ASN A 1 310 ? 13.932 4.274 -34.095 1.00 73.69 310 ASN A O 1
ATOM 2474 N N . LEU A 1 311 ? 14.452 5.859 -35.610 1.00 68.06 311 LEU A N 1
ATOM 2475 C CA . LEU A 1 311 ? 15.209 6.735 -34.703 1.00 68.06 311 LEU A CA 1
ATOM 2476 C C . LEU A 1 311 ? 14.381 7.924 -34.193 1.00 68.06 311 LEU A C 1
ATOM 2478 O O . LEU A 1 311 ? 14.877 8.705 -33.388 1.00 68.06 311 LEU A O 1
ATOM 2482 N N . ASN A 1 312 ? 13.142 8.080 -34.664 1.00 66.31 312 ASN A N 1
ATOM 2483 C CA . ASN A 1 312 ? 12.241 9.131 -34.210 1.00 66.31 312 ASN A CA 1
ATOM 2484 C C . ASN A 1 312 ? 11.472 8.643 -32.974 1.00 66.31 312 ASN A C 1
ATOM 2486 O O . ASN A 1 312 ? 10.318 8.230 -33.086 1.00 66.31 312 ASN A O 1
ATOM 2490 N N . ILE A 1 313 ? 12.158 8.607 -31.831 1.00 65.38 313 ILE A N 1
ATOM 2491 C CA . ILE A 1 313 ? 11.582 8.238 -30.533 1.00 65.38 313 ILE A CA 1
ATOM 2492 C C . ILE A 1 313 ? 11.349 9.514 -29.741 1.00 65.38 313 ILE A C 1
ATOM 2494 O O . ILE A 1 313 ? 12.263 10.336 -29.625 1.00 65.38 313 ILE A O 1
ATOM 2498 N N . ASN A 1 314 ? 10.145 9.663 -29.193 1.00 66.38 314 ASN A N 1
ATOM 2499 C CA . ASN A 1 314 ? 9.833 10.772 -28.314 1.00 66.38 314 ASN A CA 1
ATOM 2500 C C . ASN A 1 314 ? 10.008 10.326 -26.863 1.00 66.38 314 ASN A C 1
ATOM 2502 O O . ASN A 1 314 ? 9.207 9.573 -26.320 1.00 66.38 314 ASN A O 1
ATOM 2506 N N . LEU A 1 315 ? 11.078 10.789 -26.230 1.00 64.31 315 LEU A N 1
ATOM 2507 C CA . LEU A 1 315 ? 11.272 10.601 -24.800 1.00 64.31 315 LEU A CA 1
ATOM 2508 C C . LEU A 1 315 ? 10.599 11.784 -24.103 1.00 64.31 315 LEU A C 1
ATOM 2510 O O . LEU A 1 315 ? 11.277 12.737 -23.720 1.00 64.31 315 LEU A O 1
ATOM 2514 N N . ASP A 1 316 ? 9.265 11.753 -24.008 1.00 60.88 316 ASP A N 1
ATOM 2515 C CA . ASP A 1 316 ? 8.540 12.721 -23.181 1.00 60.88 316 ASP A CA 1
ATOM 2516 C C . ASP A 1 316 ? 9.138 12.705 -21.766 1.00 60.88 316 ASP A C 1
ATOM 2518 O O . ASP A 1 316 ? 9.521 11.651 -21.246 1.00 60.88 316 ASP A O 1
ATOM 2522 N N . GLY A 1 317 ? 9.283 13.891 -21.169 1.00 56.78 317 GLY A N 1
ATOM 2523 C CA . GLY A 1 317 ? 9.925 14.050 -19.868 1.00 56.78 317 GLY A CA 1
ATOM 2524 C C . GLY A 1 317 ? 9.280 13.144 -18.823 1.00 56.78 317 GLY A C 1
ATOM 2525 O O . GLY A 1 317 ? 8.066 13.183 -18.626 1.00 56.78 317 GLY A O 1
ATOM 2526 N N . LEU A 1 318 ? 10.093 12.325 -18.156 1.00 60.31 318 LEU A N 1
ATOM 2527 C CA . LEU A 1 318 ? 9.627 11.569 -17.003 1.00 60.31 318 LEU A CA 1
ATOM 2528 C C . LEU A 1 318 ? 9.342 12.549 -15.857 1.00 60.31 318 LEU A C 1
ATOM 2530 O O . LEU A 1 318 ? 10.212 13.380 -15.572 1.00 60.31 318 LEU A O 1
ATOM 2534 N N . PRO A 1 319 ? 8.163 12.471 -15.213 1.00 58.12 319 PRO A N 1
ATOM 2535 C CA . PRO A 1 319 ? 7.886 13.228 -13.997 1.00 58.12 319 PRO A CA 1
ATOM 2536 C C . PRO A 1 319 ? 9.015 13.048 -12.973 1.00 58.12 319 PRO A C 1
ATOM 2538 O O . PRO A 1 319 ? 9.610 11.973 -12.842 1.00 58.12 319 PRO A O 1
ATOM 2541 N N . GLY A 1 320 ? 9.393 14.170 -12.362 1.00 62.38 320 GLY A N 1
ATOM 2542 C CA . GLY A 1 320 ? 10.731 14.397 -11.827 1.00 62.38 320 GLY A CA 1
ATOM 2543 C C . GLY A 1 320 ? 11.057 13.580 -10.580 1.00 62.38 320 GLY A C 1
ATOM 2544 O O . GLY A 1 320 ? 10.215 13.355 -9.719 1.00 62.38 320 GLY A O 1
ATOM 2545 N N . ALA A 1 321 ? 12.335 13.227 -10.424 1.00 61.09 321 ALA A N 1
ATOM 2546 C CA . ALA A 1 321 ? 12.876 12.668 -9.180 1.00 61.09 321 ALA A CA 1
ATOM 2547 C C . ALA A 1 321 ? 12.537 13.524 -7.939 1.00 61.09 321 ALA A C 1
ATOM 2549 O O . ALA A 1 321 ? 12.381 12.994 -6.843 1.00 61.09 321 ALA A O 1
ATOM 2550 N N . GLU A 1 322 ? 12.366 14.835 -8.129 1.00 68.06 322 GLU A N 1
ATOM 2551 C CA . GLU A 1 322 ? 11.904 15.780 -7.106 1.00 68.06 322 GLU A CA 1
ATOM 2552 C C . GLU A 1 322 ? 10.473 15.479 -6.628 1.00 68.06 322 GLU A C 1
ATOM 2554 O O . GLU A 1 322 ? 10.185 15.624 -5.443 1.00 68.06 322 GLU A O 1
ATOM 2559 N N . GLU A 1 323 ? 9.582 15.003 -7.505 1.00 72.56 323 GLU A N 1
ATOM 2560 C CA . GLU A 1 323 ? 8.227 14.587 -7.123 1.00 72.56 323 GLU A CA 1
ATOM 2561 C C . GLU A 1 323 ? 8.259 13.309 -6.283 1.00 72.56 323 GLU A C 1
ATOM 2563 O O . GLU A 1 323 ? 7.548 13.225 -5.283 1.00 72.56 323 GLU A O 1
ATOM 2568 N N . LEU A 1 324 ? 9.126 12.351 -6.636 1.00 70.62 324 LEU A N 1
ATOM 2569 C CA . LEU A 1 324 ? 9.344 11.127 -5.855 1.00 70.62 324 LEU A CA 1
ATOM 2570 C C . LEU A 1 324 ? 9.958 11.434 -4.479 1.00 70.62 324 LEU A C 1
ATOM 2572 O O . LEU A 1 324 ? 9.568 10.836 -3.476 1.00 70.62 324 LEU A O 1
ATOM 2576 N N . GLU A 1 325 ? 10.872 12.401 -4.400 1.00 69.44 325 GLU A N 1
ATOM 2577 C CA . GLU A 1 325 ? 11.464 12.845 -3.135 1.00 69.44 325 GLU A CA 1
ATOM 2578 C C . GLU A 1 325 ? 10.492 13.674 -2.274 1.00 69.44 325 GLU A C 1
ATOM 2580 O O . GLU A 1 325 ? 10.469 13.551 -1.047 1.00 69.44 325 GLU A O 1
ATOM 2585 N N . ALA A 1 326 ? 9.631 14.486 -2.885 1.00 77.25 326 ALA A N 1
ATOM 2586 C CA . ALA A 1 326 ? 8.559 15.171 -2.169 1.00 77.25 326 ALA A CA 1
ATOM 2587 C C . ALA A 1 326 ? 7.487 14.185 -1.677 1.00 77.25 326 ALA A C 1
ATOM 2589 O O . ALA A 1 326 ? 6.952 14.338 -0.578 1.00 77.25 326 ALA A O 1
ATOM 2590 N N . LEU A 1 327 ? 7.165 13.171 -2.483 1.00 76.31 327 LEU A N 1
ATOM 2591 C CA . LEU A 1 327 ? 6.238 12.098 -2.130 1.00 76.31 327 LEU A CA 1
ATOM 2592 C C . LEU A 1 327 ? 6.745 11.305 -0.921 1.00 76.31 327 LEU A C 1
ATOM 2594 O O . LEU A 1 327 ? 6.000 11.105 0.033 1.00 76.31 327 LEU A O 1
ATOM 2598 N N . ARG A 1 328 ? 8.034 10.957 -0.914 1.00 72.69 328 ARG A N 1
ATOM 2599 C CA . ARG A 1 328 ? 8.731 10.331 0.218 1.00 72.69 328 ARG A CA 1
ATOM 2600 C C . ARG A 1 328 ? 8.465 11.052 1.541 1.00 72.69 328 ARG A C 1
ATOM 2602 O O . ARG A 1 328 ? 7.949 10.443 2.471 1.00 72.69 328 ARG A O 1
ATOM 2609 N N . ASN A 1 329 ? 8.790 12.346 1.616 1.00 76.75 329 ASN A N 1
ATOM 2610 C CA . ASN A 1 329 ? 8.660 13.115 2.861 1.00 76.75 329 ASN A CA 1
ATOM 2611 C C . ASN A 1 329 ? 7.204 13.209 3.337 1.00 76.75 329 ASN A C 1
ATOM 2613 O O . ASN A 1 329 ? 6.939 13.208 4.538 1.00 76.75 329 ASN A O 1
ATOM 2617 N N . ARG A 1 330 ? 6.257 13.292 2.396 1.00 81.06 330 ARG A N 1
ATOM 2618 C CA . ARG A 1 330 ? 4.826 13.371 2.708 1.00 81.06 330 ARG A CA 1
ATOM 2619 C C . ARG A 1 330 ? 4.280 12.045 3.221 1.00 81.06 330 ARG A C 1
ATOM 2621 O O . ARG A 1 330 ? 3.607 12.044 4.246 1.00 81.06 330 ARG A O 1
ATOM 2628 N N . LEU A 1 331 ? 4.608 10.935 2.560 1.00 75.38 331 LEU A N 1
ATOM 2629 C CA . LEU A 1 331 ? 4.179 9.604 2.988 1.00 75.38 331 LEU A CA 1
ATOM 2630 C C . LEU A 1 331 ? 4.730 9.266 4.373 1.00 75.38 331 LEU A C 1
ATOM 2632 O O . LEU A 1 331 ? 3.983 8.789 5.221 1.00 75.38 331 LEU A O 1
ATOM 2636 N N . GLU A 1 332 ? 6.011 9.550 4.626 1.00 74.25 332 GLU A N 1
ATOM 2637 C CA . GLU A 1 332 ? 6.647 9.258 5.915 1.00 74.25 332 GLU A CA 1
ATOM 2638 C C . GLU A 1 332 ? 5.993 10.013 7.075 1.00 74.25 332 GLU A C 1
ATOM 2640 O O . GLU A 1 332 ? 5.699 9.409 8.107 1.00 74.25 332 GLU A O 1
ATOM 2645 N N . ALA A 1 333 ? 5.703 11.303 6.893 1.00 78.44 333 ALA A N 1
ATOM 2646 C CA . ALA A 1 333 ? 5.031 12.102 7.911 1.00 78.44 333 ALA A CA 1
ATOM 2647 C C . ALA A 1 333 ? 3.594 11.618 8.168 1.00 78.44 333 ALA A C 1
ATOM 2649 O O . ALA A 1 333 ? 3.210 11.391 9.313 1.00 78.44 333 ALA A O 1
ATOM 2650 N N . VAL A 1 334 ? 2.803 11.417 7.107 1.00 75.75 334 VAL A N 1
ATOM 2651 C CA . VAL A 1 334 ? 1.379 11.071 7.239 1.00 75.75 334 VAL A CA 1
ATOM 2652 C C . VAL A 1 334 ? 1.189 9.682 7.854 1.00 75.75 334 VAL A C 1
ATOM 2654 O O . VAL A 1 334 ? 0.353 9.528 8.743 1.00 75.75 334 VAL A O 1
ATOM 2657 N N . LEU A 1 335 ? 1.970 8.683 7.427 1.00 68.12 335 LEU A N 1
ATOM 2658 C CA . LEU A 1 335 ? 1.818 7.303 7.902 1.00 68.12 335 LEU A CA 1
ATOM 2659 C C . LEU A 1 335 ? 2.327 7.104 9.324 1.00 68.12 335 LEU A C 1
ATOM 2661 O O . LEU A 1 335 ? 1.654 6.437 10.105 1.00 68.12 335 LEU A O 1
ATOM 2665 N N . ASN A 1 336 ? 3.481 7.675 9.685 1.00 75.19 336 ASN A N 1
ATOM 2666 C CA . ASN A 1 336 ? 3.988 7.541 11.052 1.00 75.19 336 ASN A CA 1
ATOM 2667 C C . ASN A 1 336 ? 3.012 8.159 12.058 1.00 75.19 336 ASN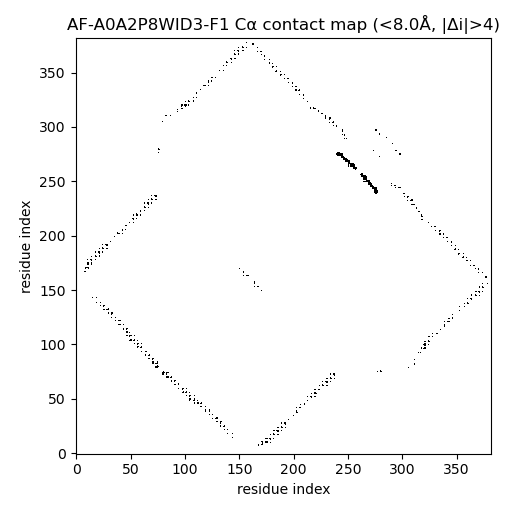 A C 1
ATOM 2669 O O . ASN A 1 336 ? 2.731 7.549 13.089 1.00 75.19 336 ASN A O 1
ATOM 2673 N N . ASP A 1 337 ? 2.454 9.327 11.739 1.00 79.62 337 ASP A N 1
ATOM 2674 C CA . ASP A 1 337 ? 1.470 9.972 12.599 1.00 79.62 337 ASP A CA 1
ATOM 2675 C C . ASP A 1 337 ? 0.173 9.158 12.683 1.00 79.62 337 ASP A C 1
ATOM 2677 O O . ASP A 1 337 ? -0.323 8.927 13.782 1.00 79.62 337 ASP A O 1
ATOM 2681 N N . ALA A 1 338 ? -0.363 8.685 11.549 1.00 71.88 338 ALA A N 1
ATOM 2682 C CA . ALA A 1 338 ? -1.596 7.894 11.522 1.00 71.88 338 ALA A CA 1
ATOM 2683 C C . ALA A 1 338 ? -1.471 6.596 12.330 1.00 71.88 338 ALA A C 1
ATOM 2685 O O . ALA A 1 338 ? -2.346 6.273 13.129 1.00 71.88 338 ALA A O 1
ATOM 2686 N N . ILE A 1 339 ? -0.358 5.880 12.158 1.00 72.44 339 ILE A N 1
ATOM 2687 C CA . ILE A 1 339 ? -0.094 4.602 12.823 1.00 72.44 339 ILE A CA 1
ATOM 2688 C C . ILE A 1 339 ? 0.072 4.789 14.332 1.00 72.44 339 ILE A C 1
ATOM 2690 O O . ILE A 1 339 ? -0.495 4.027 15.117 1.00 72.44 339 ILE A O 1
ATOM 2694 N N . ASN A 1 340 ? 0.825 5.809 14.750 1.00 79.94 340 ASN A N 1
ATOM 2695 C CA . ASN A 1 340 ? 1.040 6.087 16.168 1.00 79.94 340 ASN A CA 1
ATOM 2696 C C . ASN A 1 340 ? -0.240 6.571 16.854 1.00 79.94 340 ASN A C 1
ATOM 2698 O O . ASN A 1 340 ? -0.536 6.122 17.962 1.00 79.94 340 ASN A O 1
ATOM 2702 N N . ASP A 1 341 ? -1.004 7.451 16.199 1.00 82.31 341 ASP A N 1
ATOM 2703 C CA . ASP A 1 341 ? -2.290 7.914 16.716 1.00 82.31 341 ASP A CA 1
ATOM 2704 C C . ASP A 1 341 ? -3.243 6.732 16.876 1.00 82.31 341 ASP A C 1
ATOM 2706 O O . ASP A 1 341 ? -3.785 6.537 17.959 1.00 82.31 341 ASP A O 1
ATOM 2710 N N . PHE A 1 342 ? -3.375 5.878 15.861 1.00 76.25 342 PHE A N 1
ATOM 2711 C CA . PHE A 1 342 ? -4.260 4.722 15.945 1.00 76.25 342 PHE A CA 1
ATOM 2712 C C . PHE A 1 342 ? -3.836 3.734 17.036 1.00 76.25 342 PHE A C 1
ATOM 2714 O O . PHE A 1 342 ? -4.649 3.324 17.856 1.00 76.25 342 PHE A O 1
ATOM 2721 N N . ALA A 1 343 ? -2.545 3.406 17.129 1.00 75.81 343 ALA A N 1
ATOM 2722 C CA . ALA A 1 343 ? -2.031 2.548 18.194 1.00 75.81 343 ALA A CA 1
ATOM 2723 C C . ALA A 1 343 ? -2.308 3.108 19.602 1.00 75.81 343 ALA A C 1
ATOM 2725 O O . ALA A 1 343 ? -2.573 2.329 20.525 1.00 75.81 343 ALA A O 1
ATOM 2726 N N . ARG A 1 344 ? -2.247 4.436 19.771 1.00 82.88 344 ARG A N 1
ATOM 2727 C CA . ARG A 1 344 ? -2.619 5.112 21.019 1.00 82.88 344 ARG A CA 1
ATOM 2728 C C . ARG A 1 344 ? -4.115 4.957 21.293 1.00 82.88 344 ARG A C 1
ATOM 2730 O O . ARG A 1 344 ? -4.461 4.534 22.390 1.00 82.88 344 ARG A O 1
ATOM 2737 N N . LEU A 1 345 ? -4.968 5.202 20.297 1.00 82.06 345 LEU A N 1
ATOM 2738 C CA . LEU A 1 345 ? -6.426 5.088 20.431 1.00 82.06 345 LEU A CA 1
ATOM 2739 C C . LEU A 1 345 ? -6.873 3.716 20.919 1.00 82.06 345 LEU A C 1
ATOM 2741 O O . LEU A 1 345 ? -7.671 3.620 21.846 1.00 82.06 345 LEU A O 1
ATOM 2745 N N . LEU A 1 346 ? -6.320 2.651 20.338 1.00 78.12 346 LEU A N 1
ATOM 2746 C CA . LEU A 1 346 ? -6.667 1.291 20.752 1.00 78.12 346 LEU A CA 1
ATOM 2747 C C . LEU A 1 346 ? -6.246 1.006 22.200 1.00 78.12 346 LEU A C 1
ATOM 2749 O O . LEU A 1 346 ? -6.917 0.259 22.902 1.00 78.12 346 LEU A O 1
ATOM 2753 N N . THR A 1 347 ? -5.146 1.611 22.658 1.00 79.25 347 THR A N 1
ATOM 2754 C CA . THR A 1 347 ? -4.674 1.464 24.043 1.00 79.25 347 THR A CA 1
ATOM 2755 C C . THR A 1 347 ? -5.565 2.237 25.020 1.00 79.25 347 THR A C 1
ATOM 2757 O O . THR A 1 347 ? -5.837 1.753 26.114 1.00 79.25 347 THR A O 1
ATOM 2760 N N . GLU A 1 348 ? -6.034 3.425 24.630 1.00 82.81 348 GLU A N 1
ATOM 2761 C CA . GLU A 1 348 ? -6.935 4.253 25.442 1.00 82.81 348 GLU A CA 1
ATOM 2762 C C . GLU A 1 348 ? -8.320 3.614 25.613 1.00 82.81 348 GLU A C 1
ATOM 2764 O O . GLU A 1 348 ? -8.924 3.750 26.676 1.00 82.81 348 GLU A O 1
ATOM 2769 N N . LEU A 1 349 ? -8.801 2.881 24.604 1.00 82.62 349 LEU A N 1
ATOM 2770 C CA . LEU A 1 349 ? -10.085 2.178 24.656 1.00 82.62 349 LEU A CA 1
ATOM 2771 C C . LEU A 1 349 ? -10.033 0.883 25.488 1.00 82.62 349 LEU A C 1
ATOM 2773 O O . LEU A 1 349 ? -11.048 0.468 26.047 1.00 82.62 349 LEU A O 1
ATOM 2777 N N . ASP A 1 350 ? -8.856 0.262 25.608 1.00 82.88 350 ASP A N 1
ATOM 2778 C CA . ASP A 1 350 ? -8.702 -1.056 26.233 1.00 82.88 350 ASP A CA 1
ATOM 2779 C C . ASP A 1 350 ? -9.056 -1.067 27.729 1.00 82.88 350 ASP A C 1
ATOM 2781 O O . ASP A 1 350 ? -9.733 -1.970 28.218 1.00 82.88 350 ASP A O 1
ATOM 2785 N N . GLY A 1 351 ? -8.638 -0.030 28.462 1.00 85.50 351 GLY A N 1
ATOM 2786 C CA . GLY A 1 351 ? -8.918 0.097 29.896 1.00 85.50 351 GLY A CA 1
ATOM 2787 C C . GLY A 1 351 ? -10.422 0.113 30.205 1.00 85.50 351 GLY A C 1
ATOM 2788 O O . GLY A 1 351 ? -10.894 -0.781 30.911 1.00 85.50 351 GLY A O 1
ATOM 2789 N N . PRO A 1 352 ? -11.187 1.073 29.649 1.00 86.69 352 PRO A N 1
ATOM 2790 C CA . PRO A 1 352 ? -12.636 1.153 29.839 1.00 86.69 352 PRO A CA 1
ATOM 2791 C C . PRO A 1 352 ? -13.390 -0.112 29.406 1.00 86.69 352 PRO A C 1
ATOM 2793 O O . PRO A 1 352 ? -14.316 -0.533 30.096 1.00 86.69 352 PRO A O 1
ATOM 2796 N N . MET A 1 353 ? -12.990 -0.747 28.297 1.00 86.19 353 MET A N 1
ATOM 2797 C CA . MET A 1 353 ? -13.602 -2.004 27.843 1.00 86.19 353 MET A CA 1
ATOM 2798 C C . MET A 1 353 ? -13.359 -3.162 28.812 1.00 86.19 353 MET A C 1
ATOM 2800 O O . MET A 1 353 ? -14.272 -3.950 29.071 1.00 86.19 353 MET A O 1
ATOM 2804 N N . GLY A 1 354 ? -12.137 -3.275 29.338 1.00 85.62 354 GLY A N 1
ATOM 2805 C CA . GLY A 1 354 ? -11.771 -4.309 30.301 1.00 85.62 354 GLY A CA 1
ATOM 2806 C C . GLY A 1 354 ? -12.527 -4.169 31.620 1.00 85.62 354 GLY A C 1
ATOM 2807 O O . GLY A 1 354 ? -13.103 -5.147 32.096 1.00 85.62 354 GLY A O 1
ATOM 2808 N N . GLU A 1 355 ? -12.578 -2.951 32.170 1.00 87.25 355 GLU A N 1
ATOM 2809 C CA . GLU A 1 355 ? -13.325 -2.643 33.398 1.00 87.25 355 GLU A CA 1
ATOM 2810 C C . GLU A 1 355 ? -14.818 -2.941 33.223 1.00 87.25 355 GLU A C 1
ATOM 2812 O O . GLU A 1 355 ? -15.399 -3.674 34.023 1.00 87.25 355 GLU A O 1
ATOM 2817 N N . PHE A 1 356 ? -15.422 -2.466 32.128 1.00 89.50 356 PHE A N 1
ATOM 2818 C CA . PHE A 1 356 ? -16.821 -2.754 31.826 1.00 89.50 356 PHE A CA 1
ATOM 2819 C C . PHE A 1 356 ? -17.088 -4.258 31.725 1.00 89.50 356 PHE A C 1
ATOM 2821 O O . PHE A 1 356 ? -18.014 -4.755 32.356 1.00 89.50 356 PHE A O 1
ATOM 2828 N N . SER A 1 357 ? -16.280 -4.996 30.959 1.00 87.50 357 SER A N 1
ATOM 2829 C CA . SER A 1 357 ? -16.521 -6.427 30.729 1.00 87.50 357 SER A CA 1
ATOM 2830 C C . SER A 1 357 ? -16.481 -7.223 32.034 1.00 87.50 357 SER A C 1
ATOM 2832 O O . SER A 1 357 ? -17.328 -8.086 32.259 1.00 87.50 357 SER A O 1
ATOM 2834 N N . GLN A 1 358 ? -15.525 -6.919 32.916 1.00 90.19 358 GLN A N 1
ATOM 2835 C CA . GLN A 1 358 ? -15.399 -7.599 34.203 1.00 90.19 358 GLN A CA 1
ATOM 2836 C C . GLN A 1 358 ? -16.592 -7.302 35.123 1.00 90.19 358 GLN A C 1
ATOM 2838 O O . GLN A 1 358 ? -17.222 -8.227 35.637 1.00 90.19 358 GLN A O 1
ATOM 2843 N N . GLU A 1 359 ? -16.930 -6.025 35.296 1.00 91.44 359 GLU A N 1
ATOM 2844 C CA . GLU A 1 359 ? -18.009 -5.591 36.190 1.00 91.44 359 GLU A CA 1
ATOM 2845 C C . GLU A 1 359 ? -19.386 -6.069 35.704 1.00 91.44 359 GLU A C 1
ATOM 2847 O O . GLU A 1 359 ? -20.243 -6.468 36.497 1.00 91.44 359 GLU A O 1
ATOM 2852 N N . MET A 1 360 ? -19.590 -6.104 34.386 1.00 89.25 360 MET A N 1
ATOM 2853 C CA . MET A 1 360 ? -20.830 -6.591 33.789 1.00 89.25 360 MET A CA 1
ATOM 2854 C C . MET A 1 360 ? -21.005 -8.095 33.970 1.00 89.25 360 MET A C 1
ATOM 2856 O O . MET A 1 360 ? 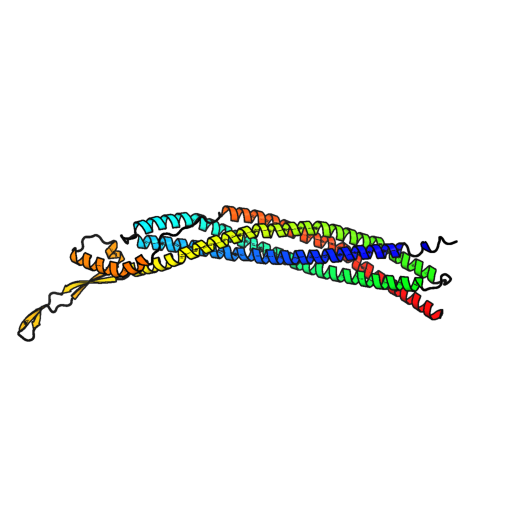-22.110 -8.532 34.279 1.00 89.25 360 MET A O 1
ATOM 2860 N N . LEU A 1 361 ? -19.945 -8.902 33.867 1.00 90.38 361 LEU A N 1
ATOM 2861 C CA . LEU A 1 361 ? -20.034 -10.342 34.143 1.00 90.38 361 LEU A CA 1
ATOM 2862 C C . LEU A 1 361 ? -20.426 -10.627 35.601 1.00 90.38 361 LEU A C 1
ATOM 2864 O O . LEU A 1 361 ? -21.272 -11.488 35.861 1.00 90.38 361 LEU A O 1
ATOM 2868 N N . GLU A 1 362 ? -19.866 -9.880 36.556 1.00 91.50 362 GLU A N 1
ATOM 2869 C CA . GLU A 1 362 ? -20.264 -9.979 37.965 1.00 91.50 362 GLU A CA 1
ATOM 2870 C C . GLU A 1 362 ? -21.723 -9.559 38.170 1.00 91.50 362 GLU A C 1
ATOM 2872 O O . GLU A 1 362 ? -22.473 -10.197 38.918 1.00 91.50 362 GLU A O 1
ATOM 2877 N N . ALA A 1 363 ? -22.152 -8.503 37.482 1.00 90.81 363 ALA A N 1
ATOM 2878 C CA . ALA A 1 363 ? -23.525 -8.042 37.533 1.00 90.81 363 ALA A CA 1
ATOM 2879 C C . ALA A 1 363 ? -24.520 -9.021 36.907 1.00 90.81 363 ALA A C 1
ATOM 2881 O O . ALA A 1 363 ? -25.584 -9.229 37.486 1.00 90.81 363 ALA A O 1
ATOM 2882 N N . ILE A 1 364 ? -24.177 -9.665 35.788 1.00 91.19 364 ILE A N 1
ATOM 2883 C CA . ILE A 1 364 ? -24.983 -10.730 35.178 1.00 91.19 364 ILE A CA 1
ATOM 2884 C C . ILE A 1 364 ? -25.244 -11.834 36.208 1.00 91.19 364 ILE A C 1
ATOM 2886 O O . ILE A 1 364 ? -26.381 -12.280 36.347 1.00 91.19 364 ILE A O 1
ATOM 2890 N N . SER A 1 365 ? -24.223 -12.254 36.965 1.00 92.81 365 SER A N 1
ATOM 2891 C CA . SER A 1 365 ? -24.392 -13.264 38.021 1.00 92.81 365 SER A CA 1
ATOM 2892 C C . SER A 1 365 ? -25.386 -12.807 39.091 1.00 92.81 365 SER A C 1
ATOM 2894 O O . SER A 1 365 ? -26.306 -13.547 39.432 1.00 92.81 365 SER A O 1
ATOM 2896 N N . LYS A 1 366 ? -25.255 -11.566 39.577 1.00 92.81 366 LYS A N 1
ATOM 2897 C CA . LYS A 1 366 ? -26.170 -10.996 40.582 1.00 92.81 366 LYS A CA 1
ATOM 2898 C C . LYS A 1 366 ? -27.600 -10.863 40.055 1.00 92.81 366 LYS A C 1
ATOM 2900 O O . LYS A 1 366 ? -28.548 -11.130 40.785 1.00 92.81 366 LYS A O 1
ATOM 2905 N N . MET A 1 367 ? -27.772 -10.477 38.793 1.00 92.44 367 MET A N 1
ATOM 2906 C CA . MET A 1 367 ? -29.094 -10.359 38.175 1.00 92.44 367 MET A CA 1
ATOM 2907 C C . MET A 1 367 ? -29.762 -11.726 37.995 1.00 92.44 367 MET A C 1
ATOM 2909 O O . MET A 1 367 ? -30.959 -11.845 38.241 1.00 92.44 367 MET A O 1
ATOM 2913 N N . LYS A 1 368 ? -28.994 -12.774 37.665 1.00 93.00 368 LYS A N 1
ATOM 2914 C CA . LYS A 1 368 ? -29.498 -14.157 37.656 1.00 93.00 368 LYS A CA 1
ATOM 2915 C C . LYS A 1 368 ? -29.968 -14.596 39.041 1.00 93.00 368 LYS A C 1
ATOM 2917 O O . LYS A 1 368 ? -31.069 -15.113 39.155 1.00 93.00 368 LYS A O 1
ATOM 2922 N N . GLU A 1 369 ? -29.204 -14.308 40.096 1.00 93.06 369 GLU A N 1
ATOM 2923 C CA . GLU A 1 369 ? -29.619 -14.607 41.477 1.00 93.06 369 GLU A CA 1
ATOM 2924 C C . GLU A 1 369 ? -30.918 -13.883 41.869 1.00 93.06 369 GLU A C 1
ATOM 2926 O O . GLU A 1 369 ? -31.796 -14.477 42.499 1.00 93.06 369 GLU A O 1
ATOM 2931 N N . ILE A 1 370 ? -31.068 -12.609 41.484 1.00 91.38 370 ILE A N 1
ATOM 2932 C CA . ILE A 1 370 ? -32.304 -11.839 41.695 1.00 91.38 370 ILE A CA 1
ATOM 2933 C C . ILE A 1 370 ? -33.473 -12.494 40.949 1.00 91.38 370 ILE A C 1
ATOM 2935 O O . ILE A 1 370 ? -34.547 -12.670 41.530 1.00 91.38 370 ILE A O 1
ATOM 2939 N N . ASN A 1 371 ? -33.263 -12.879 39.688 1.00 90.56 371 ASN A N 1
ATOM 2940 C CA . ASN A 1 371 ? -34.287 -13.509 38.862 1.00 90.56 371 ASN A CA 1
ATOM 2941 C C . ASN A 1 371 ? -34.713 -14.881 39.415 1.00 90.56 371 ASN A C 1
ATOM 2943 O O . ASN A 1 371 ? -35.903 -15.138 39.585 1.00 90.56 371 ASN A O 1
ATOM 2947 N N . ASP A 1 372 ? -33.758 -15.732 39.795 1.00 91.81 372 ASP A N 1
ATOM 2948 C CA . ASP A 1 372 ? -34.021 -17.051 40.384 1.00 91.81 372 ASP A CA 1
ATOM 2949 C C . ASP A 1 372 ? -34.807 -16.927 41.697 1.00 91.81 372 ASP A C 1
ATOM 2951 O O . ASP A 1 372 ? -35.802 -17.625 41.916 1.00 91.81 372 ASP A O 1
ATOM 2955 N N . ARG A 1 373 ? -34.416 -15.983 42.567 1.00 90.38 373 ARG A N 1
ATOM 2956 C CA . ARG A 1 373 ? -35.162 -15.680 43.797 1.00 90.38 373 ARG A CA 1
ATOM 2957 C C . ARG A 1 373 ? -36.577 -15.201 43.499 1.00 90.38 373 ARG A C 1
ATOM 2959 O O . ARG A 1 373 ? -37.498 -15.553 44.235 1.00 90.38 373 ARG A O 1
ATOM 2966 N N . CYS A 1 374 ? -36.761 -14.395 42.460 1.00 90.00 374 CYS A N 1
ATOM 2967 C CA . CYS A 1 374 ? -38.075 -13.929 42.049 1.00 90.00 374 CYS A CA 1
ATOM 2968 C C . CYS A 1 374 ? -38.967 -15.094 41.580 1.00 90.00 374 CYS A C 1
ATOM 2970 O O . CYS A 1 374 ? -40.089 -15.231 42.070 1.00 90.00 374 CYS A O 1
ATOM 2972 N N . HIS A 1 375 ? -38.448 -15.980 40.724 1.00 88.50 375 HIS A N 1
ATOM 2973 C CA . HIS A 1 375 ? -39.182 -17.143 40.219 1.00 88.50 375 HIS A CA 1
ATOM 2974 C C . HIS A 1 375 ? -39.597 -18.126 41.317 1.00 88.50 375 HIS A C 1
ATOM 2976 O O . HIS A 1 375 ? -40.758 -18.532 41.344 1.00 88.50 375 HIS A O 1
ATOM 2982 N N . LEU A 1 376 ? -38.715 -18.427 42.277 1.00 86.75 376 LEU A N 1
ATOM 2983 C CA . LEU A 1 376 ? -39.061 -19.269 43.432 1.00 86.75 376 LEU A CA 1
ATOM 2984 C C . LEU A 1 376 ? -40.276 -18.720 44.202 1.00 86.75 376 LEU A C 1
ATOM 2986 O O . LEU A 1 376 ? -41.152 -19.469 44.617 1.00 86.75 376 LEU A O 1
ATOM 2990 N N . ASN A 1 377 ? -40.373 -17.394 44.337 1.00 79.62 377 ASN A N 1
ATOM 2991 C CA . ASN A 1 377 ? -41.490 -16.751 45.031 1.00 79.62 377 ASN A CA 1
ATOM 2992 C C . ASN A 1 377 ? -42.752 -16.600 44.165 1.00 79.62 377 ASN A C 1
ATOM 2994 O O . ASN A 1 377 ? -43.829 -16.364 44.711 1.00 79.62 377 ASN A O 1
ATOM 2998 N N . LEU A 1 378 ? -42.653 -16.699 42.839 1.00 74.62 378 LEU A N 1
ATOM 2999 C CA . LEU A 1 378 ? -43.824 -16.778 41.960 1.00 74.62 378 LEU A CA 1
ATOM 3000 C C . LEU A 1 378 ? -44.473 -18.161 42.043 1.00 74.62 378 LEU A C 1
ATOM 3002 O O . LEU A 1 378 ? -45.696 -18.246 42.104 1.00 74.62 378 LEU A O 1
ATOM 3006 N N . GLU A 1 379 ? -43.663 -19.221 42.088 1.00 72.12 379 GLU A N 1
ATOM 3007 C CA . GLU A 1 379 ? -44.139 -20.604 42.210 1.00 72.12 379 GLU A CA 1
ATOM 3008 C C . GLU A 1 379 ? -44.799 -20.878 43.570 1.00 72.12 379 GLU A C 1
ATOM 3010 O O . GLU A 1 379 ? -45.828 -21.542 43.610 1.00 72.12 379 GLU A O 1
ATOM 3015 N N . ASP A 1 380 ? -44.279 -20.307 44.662 1.00 61.62 380 ASP A N 1
ATOM 3016 C CA . ASP A 1 380 ? -44.854 -20.455 46.011 1.00 61.62 380 ASP A CA 1
ATOM 3017 C C . ASP A 1 380 ? -46.185 -19.692 46.220 1.00 61.62 380 ASP A C 1
ATOM 3019 O O . ASP A 1 380 ? -46.885 -19.921 47.210 1.00 61.62 380 ASP A O 1
ATOM 3023 N N . ASN A 1 381 ? -46.530 -18.758 45.322 1.00 55.03 381 ASN A N 1
ATOM 3024 C CA . ASN A 1 381 ? -47.743 -17.927 45.397 1.00 55.03 381 ASN A CA 1
ATOM 3025 C C . ASN A 1 381 ? -48.830 -18.306 44.368 1.00 55.03 381 ASN A C 1
ATOM 3027 O O . ASN A 1 381 ? -49.894 -17.676 44.360 1.00 55.03 381 ASN A O 1
ATOM 3031 N N . LEU A 1 382 ? -48.565 -19.298 43.511 1.00 53.62 382 LEU A N 1
ATOM 3032 C CA . LEU A 1 382 ? -49.536 -19.956 42.625 1.00 53.62 382 LEU A CA 1
ATOM 3033 C C . LEU A 1 382 ? -50.176 -21.153 43.337 1.00 53.62 382 LEU A C 1
ATOM 3035 O O . LEU A 1 382 ? -51.394 -21.364 43.119 1.00 53.62 382 LEU A O 1
#

Solvent-accessible surface area (backbone atoms only — not comparable to full-atom values): 20293 Å² total; per-residue (Å²): 141,78,80,69,70,82,62,67,55,60,46,38,52,55,30,52,57,42,46,55,52,32,46,56,47,45,54,55,44,46,59,48,50,56,50,45,47,54,52,49,54,47,46,42,57,55,39,55,47,35,49,54,39,20,53,48,33,48,53,40,40,51,49,43,52,51,39,38,56,39,29,67,68,47,35,63,40,82,94,47,15,66,62,32,50,54,44,28,53,52,41,58,64,51,40,58,58,40,49,48,30,23,55,31,28,49,50,41,28,54,52,31,52,56,48,40,54,53,46,50,61,45,48,62,48,48,54,54,48,51,57,47,46,56,53,46,49,52,52,51,52,53,36,53,51,43,49,48,50,28,50,54,49,50,70,69,45,57,93,82,40,76,63,41,62,56,52,52,51,49,51,32,50,55,24,57,65,44,40,62,47,43,52,49,34,34,55,47,44,52,55,47,53,63,50,49,55,56,35,50,58,35,53,50,52,47,48,62,57,50,56,57,53,55,59,46,37,55,51,48,56,50,51,44,63,66,47,50,66,37,41,56,42,38,50,52,47,56,54,50,34,65,39,72,48,73,47,77,78,48,56,46,95,36,74,39,73,40,104,80,69,51,73,42,85,63,36,58,73,39,65,50,75,43,29,43,45,51,65,59,72,45,78,87,82,61,60,65,75,60,48,54,53,49,50,55,53,46,45,67,66,44,51,70,48,59,74,69,52,66,79,88,72,81,78,73,82,72,79,50,32,65,56,47,50,52,46,42,59,50,48,54,55,43,49,55,50,29,52,52,52,48,58,48,50,58,56,67,47,45,56,46,52,51,53,41,55,55,56,47,53,56,46,43,54,53,34,48,54,53,30,53,56,42,50,58,56,52,64,76,73,110

Sequence (382 aa):
MVFTEAKSMEKTRALMDSIELAENHTAQIEDRVEYVDRELEEARRDLAKTKEVYENLDNLSTALEIASSLLASVTVVPSIGVAASALKKTIDLTRYPVDKATDAARFLESISKEMRAKIYQVEEKVEKVDQKLLSLLNTQNDFLTVLGDAQSCIDSLPASASIRAELVEQIETVSATLNPIVRNLDSAQKSFLEQIIYVENKIKKVDEELNRLFQIDDAVKRVRRELQPMINTLEDIKRALKKTISVPYGITPKICKGRWGIPYPCGKPIYYRFTVWQILTGPGKLIKPVMDLFNREVDKILRPLLRKLNLNINLDGLPGAEELEALRNRLEAVLNDAINDFARLLTELDGPMGEFSQEMLEAISKMKEINDRCHLNLEDNL

Secondary structure (DSSP, 8-state):
--SSGGGTTHHHHHHHHHHHHHHHHHHHHHHHHHHHHHHHHHHHHHHHHHHHHHHHHHHHHHHHHHHHHHHHHHTTSTTTHHHHHHHHHHHHHHHHHHHHHHHHHHHHHHHHHHHHHHHHHHHHHHHHHHHHHHHHHHHHHHHHHHHHHHHHHHHHS-TT-HHHHHHHHHHHHHHHHHHHHHHHHHHHHHHHHHHHHHHHHHHHHHHHHHHHHHHHHHHHHHHHHHHHHHHHHHHHHHHHHTPEEEEEEEE-S-EEEPTTS-EEE-PPEEEEEEEHHHHHHS-S-S-HHHHHHHHHHHHHHHHHHHHH-------PPPPPHHHHHHHHHHHHHHHHHHHHHHHHHHHHHHHHHHHHHHHHHHHHHHHHHHHHHHHHHHHTT-

Radius of gyration: 42.98 Å; Cα contacts (8 Å, |Δi|>4): 387; chains: 1; bounding box: 101×47×126 Å

Nearest PDB structures (foldseek):
  8snb-assembly1_8L  TM=1.721E-01  e=1.421E-02  Strongylocentrotus purpuratus
  9cpb-assembly1_6H  TM=3.005E-01  e=4.717E-01  Bos taurus
  8otz-assembly1_DQ  TM=1.931E-01  e=1.899E-01  Bos taurus
  8i4v-assembly1_A  TM=1.475E-01  e=2.116E+00  Saccharomyces cerevisiae S288C

Mean predicted aligned error: 12.03 Å